Protein AF-A0A0F9QQZ7-F1 (afdb_monomer_lite)

pLDDT: mean 77.93, std 22.42, range [21.66, 98.62]

Radius of gyration: 25.78 Å; chains: 1; bounding box: 64×65×65 Å

Secondary structure (DSSP, 8-state):
-GGGGT---EEEE-GGGTTPBP--TTS--PBPP-HHHHHHHHHTTPEEEE--SS---TT-TT-PPPHHHHHHHHHHHHHHHHHHHS----EEEEEEEEE-HHHHHHHHTT-SEEEEEEPTTGGGTS-----TT------------------------PPPP-------------PPPEEEEEEESTTSSHHHHHHHHTTSTTEEEBSS-GGG-BTTS---SS---BSS--TTT-B-TTSSB-TT-GGGGHHHHHS----HHHHHHHHHHTBSSS--SEEEEE-GGGGG-HHHHHHHSTTEEEEEEE--HHHHHHHHHHHHHTTGGG-TTPPPPPHHHHHHHHHHHHHHHHHHTTS-SSEEEEEHHHHHH-HHHHHHHHHHHTTPPP---HHHHTS-EE-STT---EE-----HHHHHHT--HHHHHHHHHHHHHHHHHTT----

Foldseek 3Di:
DCVVVVDAEEDEDQLLQAQHWDPDPDDPTDRHHHLVNVLVSVVVVHHYAYAFHPLDACDDPPCNDDPVRLLCRLVVRQVSCCVRVVDGHQEYEYRVLEDAPVSQVSNVVRHVYYRHDYPVPVVVPPPPDADPVRDDDDDDDDDDDDDDDDDDDQDDPDDDDDDDDDDDDPDDDPDQFQEEEEAEAPPLLSLVVLVLLCVDQQEFEFPDALQQQALVLDNDDDDRHTLADDQQPDAAPVRHGCHRLCVSPLVCLQAPPHDLVSSSVSQCSRTDPNRHRYRYHYDHSCLQHVVVVCVSNVNYAYEYEYEQLLLQLLVSQVVQVVCVVVVVPDDGRASLSRLLSNQSSVVSNVVSVVPDDHYDYDYSQVCLVCVPVVSQVVCVSVVHDDDDCPVVQVWFDDSDDPDPDGHHRHDCVVVSVVSADPVSLVSSLVNNVVVCVVVVHDSD

Structure (mmCIF, N/CA/C/O backbone):
data_AF-A0A0F9QQZ7-F1
#
_entry.id   AF-A0A0F9QQZ7-F1
#
loop_
_atom_site.group_PDB
_atom_site.id
_atom_site.type_symbol
_atom_site.label_atom_id
_atom_site.label_alt_id
_atom_site.label_comp_id
_atom_site.label_asym_id
_atom_site.label_entity_id
_atom_site.label_seq_id
_atom_site.pdbx_PDB_ins_code
_atom_site.Cartn_x
_atom_site.Cartn_y
_atom_site.Cartn_z
_atom_site.occupancy
_atom_site.B_iso_or_equiv
_atom_site.auth_seq_id
_atom_site.auth_comp_id
_atom_site.auth_asym_id
_atom_site.auth_atom_id
_atom_site.pdbx_PDB_model_num
ATOM 1 N N . MET A 1 1 ? -22.082 -1.088 20.347 1.00 53.38 1 MET A N 1
ATOM 2 C CA . MET A 1 1 ? -21.243 -2.154 19.737 1.00 53.38 1 MET A CA 1
ATOM 3 C C . MET A 1 1 ? -20.405 -2.890 20.785 1.00 53.38 1 MET A C 1
ATOM 5 O O . MET A 1 1 ? -20.575 -4.096 20.894 1.00 53.38 1 MET A O 1
ATOM 9 N N . LEU A 1 2 ? -19.571 -2.202 21.579 1.00 64.50 2 LEU A N 1
ATOM 10 C CA . LEU A 1 2 ? -18.697 -2.821 22.599 1.00 64.50 2 LEU A CA 1
ATOM 11 C C . LEU A 1 2 ? -19.447 -3.648 23.661 1.00 64.50 2 LEU A C 1
ATOM 13 O O . LEU A 1 2 ? -19.015 -4.752 23.982 1.00 64.50 2 LEU A O 1
ATOM 17 N N . LYS A 1 3 ? -20.639 -3.195 24.080 1.00 62.19 3 LYS A N 1
ATOM 18 C CA . LYS A 1 3 ? -21.553 -3.929 24.978 1.00 62.19 3 LYS A CA 1
ATOM 19 C C . LYS A 1 3 ? -21.843 -5.368 24.524 1.00 62.19 3 LYS A C 1
ATOM 21 O O . LYS A 1 3 ? -21.893 -6.271 25.348 1.00 62.19 3 LYS A O 1
ATOM 26 N N . ARG A 1 4 ? -21.959 -5.617 23.209 1.00 66.50 4 ARG A N 1
ATOM 27 C CA . ARG A 1 4 ? -22.210 -6.969 22.657 1.00 66.50 4 ARG A CA 1
ATOM 28 C C . ARG A 1 4 ? -21.053 -7.945 22.896 1.00 66.50 4 ARG A C 1
ATOM 30 O O . ARG A 1 4 ? -21.257 -9.147 22.796 1.00 66.50 4 ARG A O 1
ATOM 37 N N . PHE A 1 5 ? -19.861 -7.429 23.185 1.00 72.06 5 PHE A N 1
ATOM 38 C CA . PHE A 1 5 ? -18.653 -8.206 23.450 1.00 72.06 5 PHE A CA 1
ATOM 39 C C . PHE A 1 5 ? -18.243 -8.176 24.931 1.00 72.06 5 PHE A C 1
ATOM 41 O O . PHE A 1 5 ? -17.167 -8.662 25.260 1.00 72.06 5 PHE A O 1
ATOM 48 N N . GLY A 1 6 ? -19.062 -7.592 25.818 1.00 74.69 6 GLY A N 1
ATOM 49 C CA . GLY A 1 6 ? -18.725 -7.445 27.240 1.00 74.69 6 GLY A CA 1
ATOM 50 C C . GLY A 1 6 ? -17.517 -6.537 27.500 1.00 74.69 6 GLY A C 1
ATOM 51 O O . GLY A 1 6 ? -16.893 -6.636 28.552 1.00 74.69 6 GLY A O 1
ATOM 52 N N . LEU A 1 7 ? -17.162 -5.677 26.539 1.00 69.00 7 LEU A N 1
ATOM 53 C CA . LEU A 1 7 ? -16.021 -4.773 26.649 1.00 69.00 7 LEU A CA 1
ATOM 54 C C . LEU A 1 7 ? -16.463 -3.424 27.217 1.00 69.00 7 LEU A C 1
ATOM 56 O O . LEU A 1 7 ? -17.422 -2.825 26.724 1.00 69.00 7 LEU A O 1
ATOM 60 N N . LYS A 1 8 ? -15.713 -2.942 28.208 1.00 75.31 8 LYS A N 1
ATOM 61 C CA . LYS A 1 8 ? -15.796 -1.579 28.741 1.00 75.31 8 LYS A CA 1
ATOM 62 C C . LYS A 1 8 ? -14.727 -0.713 28.083 1.00 75.31 8 LYS A C 1
ATOM 64 O O . LYS A 1 8 ? -13.670 -1.219 27.703 1.00 75.31 8 LYS A O 1
ATOM 69 N N . ALA A 1 9 ? -15.003 0.576 27.938 1.00 81.38 9 ALA A N 1
ATOM 70 C CA . ALA A 1 9 ? -14.071 1.531 27.356 1.00 81.38 9 ALA A CA 1
ATOM 71 C C . ALA A 1 9 ? -13.895 2.746 28.265 1.00 81.38 9 ALA A C 1
ATOM 73 O O . ALA A 1 9 ? -14.760 3.067 29.079 1.00 81.38 9 ALA A O 1
ATOM 74 N N . THR A 1 10 ? -12.760 3.412 28.087 1.00 86.81 10 THR A N 1
ATOM 75 C CA . THR A 1 10 ? -12.470 4.712 28.683 1.00 86.81 10 THR A CA 1
ATOM 76 C C . THR A 1 10 ? -12.681 5.786 27.620 1.00 86.81 10 THR A C 1
ATOM 78 O O . THR A 1 10 ? -12.160 5.663 26.508 1.00 86.81 10 THR A O 1
ATOM 81 N N . VAL A 1 11 ? -13.413 6.847 27.951 1.00 89.81 11 VAL A N 1
ATOM 82 C CA . VAL A 1 11 ? -13.668 7.984 27.060 1.00 89.81 11 VAL A CA 1
ATOM 83 C C . VAL A 1 11 ? -13.018 9.223 27.651 1.00 89.81 11 VAL A C 1
ATOM 85 O O . VAL A 1 11 ? -13.424 9.708 28.702 1.00 89.81 11 VAL A O 1
ATOM 88 N N . ALA A 1 12 ? -11.994 9.731 26.966 1.00 91.38 12 ALA A N 1
ATOM 89 C CA . ALA A 1 12 ? -11.324 10.967 27.344 1.00 91.38 12 ALA A CA 1
ATOM 90 C C . ALA A 1 12 ? -12.073 12.167 26.747 1.00 91.38 12 ALA A C 1
ATOM 92 O O . ALA A 1 12 ? -12.262 12.223 25.529 1.00 91.38 12 ALA A O 1
ATOM 93 N N . ILE A 1 13 ? -12.512 13.107 27.588 1.00 93.50 13 ILE A N 1
ATOM 94 C CA . ILE A 1 13 ? -13.368 14.226 27.169 1.00 93.50 13 ILE A CA 1
ATOM 95 C C . ILE A 1 13 ? -12.665 15.577 27.263 1.00 93.50 13 ILE A C 1
ATOM 97 O O . ILE A 1 13 ? -11.949 15.860 28.222 1.00 93.50 13 ILE A O 1
ATOM 101 N N . VAL A 1 14 ? -12.901 16.424 26.257 1.00 93.06 14 VAL A N 1
ATOM 102 C CA . VAL A 1 14 ? -12.504 17.836 26.282 1.00 93.06 14 VAL A CA 1
ATOM 103 C C . VAL A 1 14 ? -13.631 18.615 26.939 1.00 93.06 14 VAL A C 1
ATOM 105 O O . VAL A 1 14 ? -14.654 18.883 26.303 1.00 93.06 14 VAL A O 1
ATOM 108 N N . THR A 1 15 ? -13.472 18.956 28.212 1.00 94.38 15 THR A N 1
ATOM 109 C CA . THR A 1 15 ? -14.574 19.482 29.036 1.00 94.38 15 THR A CA 1
ATOM 110 C C . THR A 1 15 ? -15.132 20.791 28.485 1.00 94.38 15 THR A C 1
ATOM 112 O O . THR A 1 15 ? -16.345 20.977 28.411 1.00 94.38 15 THR A O 1
ATOM 115 N N . GLY A 1 16 ? -14.269 21.654 27.943 1.00 90.88 16 GLY A N 1
ATOM 116 C CA . GLY A 1 16 ? -14.672 22.904 27.305 1.00 90.88 16 GLY A CA 1
ATOM 117 C C . GLY A 1 16 ? -15.461 22.739 26.002 1.00 90.88 16 GLY A C 1
ATOM 118 O O . GLY A 1 16 ? -15.947 23.747 25.485 1.00 90.88 16 GLY A O 1
ATOM 119 N N . TYR A 1 17 ? -15.612 21.523 25.466 1.00 89.69 17 TYR A N 1
ATOM 120 C CA . TYR A 1 17 ? -16.377 21.224 24.249 1.00 89.69 17 TYR A CA 1
ATOM 121 C C . TYR A 1 17 ? -17.604 20.333 24.467 1.00 89.69 17 TYR A C 1
ATOM 123 O O . TYR A 1 17 ? -18.361 20.127 23.516 1.00 89.69 17 TYR A O 1
ATOM 131 N N . VAL A 1 18 ? -17.849 19.848 25.687 1.00 91.00 18 VAL A N 1
ATOM 132 C CA . VAL A 1 18 ? -19.044 19.049 25.996 1.00 91.00 18 VAL A CA 1
ATOM 133 C C . VAL A 1 18 ? -20.306 19.849 25.655 1.00 91.00 18 VAL A C 1
ATOM 135 O O . VAL A 1 18 ? -20.437 21.019 26.012 1.00 91.00 18 VAL A O 1
ATOM 138 N N . GLY A 1 19 ? -21.214 19.231 24.895 1.00 85.62 19 GLY A N 1
ATOM 139 C CA . GLY A 1 19 ? -22.462 19.848 24.433 1.00 85.62 19 GLY A CA 1
ATOM 140 C C . GLY A 1 19 ? -22.309 20.968 23.393 1.00 85.62 19 GLY A C 1
ATOM 141 O O . GLY A 1 19 ? -23.303 21.603 23.045 1.00 85.62 19 GLY A O 1
ATOM 142 N N . LYS A 1 20 ? -21.098 21.232 22.878 1.00 84.62 20 LYS A N 1
ATOM 143 C CA . LYS A 1 20 ? -20.854 22.247 21.836 1.00 84.62 20 LYS A CA 1
ATOM 144 C C . LYS A 1 20 ? -20.836 21.633 20.433 1.00 84.62 20 LYS A C 1
ATOM 146 O O . LYS A 1 20 ? -20.617 20.439 20.255 1.00 84.62 20 LYS A O 1
ATOM 151 N N . ASN A 1 21 ? -21.019 22.470 19.413 1.00 75.62 21 ASN A N 1
ATOM 152 C CA . ASN A 1 21 ? -20.886 22.067 18.009 1.00 75.62 21 ASN A CA 1
ATOM 153 C C . ASN A 1 21 ? -19.429 22.167 17.544 1.00 75.62 21 ASN A C 1
ATOM 155 O O . ASN A 1 21 ? -18.754 23.160 17.827 1.00 75.62 21 ASN A O 1
ATOM 159 N N . TYR A 1 22 ? -18.948 21.166 16.802 1.00 62.00 22 TYR A N 1
ATOM 160 C CA . TYR A 1 22 ? -17.563 21.156 16.332 1.00 62.00 22 TYR A CA 1
ATOM 161 C C . TYR A 1 22 ? -17.360 22.009 15.066 1.00 62.00 22 TYR A C 1
ATOM 163 O O . TYR A 1 22 ? -18.077 21.816 14.082 1.00 62.00 22 TYR A O 1
ATOM 171 N N . PRO A 1 23 ? -16.355 22.906 15.016 1.00 50.81 23 PRO A N 1
ATOM 172 C CA . PRO A 1 23 ? -16.034 23.675 13.820 1.00 50.81 23 PRO A CA 1
ATOM 173 C C . PRO A 1 23 ? -15.022 22.923 12.936 1.00 50.81 23 PRO A C 1
ATOM 175 O O . PRO A 1 23 ? -13.908 23.399 12.722 1.00 50.81 23 PRO A O 1
ATOM 178 N N . LEU A 1 24 ? -15.363 21.740 12.411 1.00 48.75 24 LEU A N 1
ATOM 179 C CA . LEU A 1 24 ? -14.559 21.132 11.341 1.00 48.75 24 LEU A CA 1
ATOM 180 C C . LEU A 1 24 ? -15.146 21.459 9.969 1.00 48.75 24 LEU A C 1
ATOM 182 O O . LEU A 1 24 ? -16.267 21.092 9.625 1.00 48.75 24 LEU A O 1
ATOM 186 N N . TYR A 1 25 ? -14.327 22.122 9.158 1.00 41.78 25 TYR A N 1
ATOM 187 C CA . TYR A 1 25 ? -14.585 22.396 7.754 1.00 41.78 25 TYR A CA 1
ATOM 188 C C . TYR A 1 25 ? -14.856 21.083 6.994 1.00 41.78 25 TYR A C 1
ATOM 190 O O . TYR A 1 25 ? -13.946 20.268 6.846 1.00 41.78 25 TYR A O 1
ATOM 198 N N . ARG A 1 26 ? -16.066 20.965 6.419 1.00 40.12 26 ARG A N 1
ATOM 199 C CA . ARG A 1 26 ? -16.514 20.024 5.356 1.00 40.12 26 ARG A CA 1
ATOM 200 C C . ARG A 1 26 ? -17.430 18.850 5.737 1.00 40.12 26 ARG A C 1
ATOM 202 O O . ARG A 1 26 ? -17.711 18.037 4.861 1.00 40.12 26 ARG A O 1
ATOM 209 N N . VAL A 1 27 ? -17.983 18.794 6.946 1.00 43.72 27 VAL A N 1
ATOM 210 C CA . VAL A 1 27 ? -19.155 17.945 7.254 1.00 43.72 27 VAL A CA 1
ATOM 211 C C . VAL A 1 27 ? -20.195 18.816 7.961 1.00 43.72 27 VAL A C 1
ATOM 213 O O . VAL A 1 27 ? -19.821 19.830 8.550 1.00 43.72 27 VAL A O 1
ATOM 216 N N . GLN A 1 28 ? -21.489 18.489 7.852 1.00 48.22 28 GLN A N 1
ATOM 217 C CA . GLN A 1 28 ? -22.526 19.178 8.630 1.00 48.22 28 GLN A CA 1
ATOM 218 C C . GLN A 1 28 ? -22.124 19.232 10.117 1.00 48.22 28 GLN A C 1
ATOM 220 O O . GLN A 1 28 ? -21.510 18.275 10.595 1.00 48.22 28 GLN A O 1
ATOM 225 N N . PRO A 1 29 ? -22.446 20.318 10.845 1.00 55.34 29 PRO A N 1
ATOM 226 C CA . PRO A 1 29 ? -22.134 20.427 12.265 1.00 55.34 29 PRO A CA 1
ATOM 227 C C . PRO A 1 29 ? -22.713 19.224 13.015 1.00 55.34 29 PRO A C 1
ATOM 229 O O . PRO A 1 29 ? -23.929 19.061 13.069 1.00 55.34 29 PRO A O 1
ATOM 232 N N . CYS A 1 30 ? -21.852 18.368 13.569 1.00 57.94 30 CYS A N 1
ATOM 233 C CA . CYS A 1 30 ? -22.276 17.341 14.510 1.00 57.94 30 CYS A CA 1
ATOM 234 C C . CYS A 1 30 ? -22.082 17.878 15.936 1.00 57.94 30 CYS A C 1
ATOM 236 O O . CYS A 1 30 ? -20.995 18.391 16.245 1.00 57.94 30 CYS A O 1
ATOM 238 N N . PRO A 1 31 ? -23.102 17.790 16.803 1.00 69.75 31 PRO A N 1
ATOM 239 C CA . PRO A 1 31 ? -22.946 18.148 18.204 1.00 69.75 31 PRO A CA 1
ATOM 240 C C . PRO A 1 31 ? -21.997 17.154 18.880 1.00 69.75 31 PRO A C 1
ATOM 242 O O . PRO A 1 31 ? -22.072 15.946 18.637 1.00 69.75 31 PRO A O 1
ATOM 245 N N . PHE A 1 32 ? -21.098 17.647 19.730 1.00 80.69 32 PHE A N 1
ATOM 246 C CA . PHE A 1 32 ? -20.393 16.775 20.662 1.00 80.69 32 PHE A CA 1
ATOM 247 C C . PHE A 1 32 ? -21.371 16.156 21.661 1.00 80.69 32 PHE A C 1
ATOM 249 O O . PHE A 1 32 ? -22.477 16.658 21.874 1.00 80.69 32 PHE A O 1
ATOM 256 N N . MET A 1 33 ? -20.939 15.069 22.306 1.00 86.06 33 MET A N 1
ATOM 257 C CA . MET A 1 33 ? -21.676 14.502 23.431 1.00 86.06 33 MET A CA 1
ATOM 258 C C . MET A 1 33 ? -21.927 15.594 24.478 1.00 86.06 33 MET A C 1
ATOM 260 O O . MET A 1 33 ? -21.007 16.334 24.830 1.00 86.06 33 MET A O 1
ATOM 264 N N . GLY A 1 34 ? -23.179 15.730 24.914 1.00 91.81 34 GLY A N 1
ATOM 265 C CA . GLY A 1 34 ? -23.551 16.545 26.063 1.00 91.81 34 GLY A CA 1
ATOM 266 C C . GLY A 1 34 ? -23.545 15.703 27.333 1.00 91.81 34 GLY A C 1
ATOM 267 O O . GLY A 1 34 ? -23.294 14.500 27.275 1.00 91.81 34 GLY A O 1
ATOM 268 N N . ILE A 1 35 ? -23.876 16.335 28.456 1.00 95.00 35 ILE A N 1
ATOM 269 C CA . ILE A 1 35 ? -23.966 15.673 29.765 1.00 95.00 35 ILE A CA 1
ATOM 270 C C . ILE A 1 35 ? -24.859 14.414 29.722 1.00 95.00 35 ILE A C 1
ATOM 272 O O . ILE A 1 35 ? -24.341 13.363 30.089 1.00 95.00 35 ILE A O 1
ATOM 276 N N . PRO A 1 36 ? -26.079 14.428 29.135 1.00 95.12 36 PRO A N 1
ATOM 277 C CA . PRO A 1 36 ? -26.937 13.235 29.123 1.00 95.12 36 PRO A CA 1
ATOM 278 C C . PRO A 1 36 ? -26.312 12.021 28.424 1.00 95.12 36 PRO A C 1
ATOM 280 O O . PRO A 1 36 ? -26.487 10.885 28.845 1.00 95.12 36 PRO A O 1
ATOM 283 N N . HIS A 1 37 ? -25.535 12.254 27.361 1.00 93.81 37 HIS A N 1
ATOM 284 C CA . HIS A 1 37 ? -24.838 11.175 26.656 1.00 93.81 37 HIS A CA 1
ATOM 285 C C . HIS A 1 37 ? -23.680 10.605 27.485 1.00 93.81 37 HIS A C 1
ATOM 287 O O . HIS A 1 37 ? -23.343 9.435 27.349 1.00 93.81 37 HIS A O 1
ATOM 293 N N . LEU A 1 38 ? -23.028 11.431 28.307 1.00 95.19 38 LEU A N 1
ATOM 294 C CA . LEU A 1 38 ? -21.934 10.991 29.172 1.00 95.19 38 LEU A CA 1
ATOM 295 C C . LEU A 1 38 ? -22.465 10.227 30.388 1.00 95.19 38 LEU A C 1
ATOM 297 O O . LEU A 1 38 ? -21.871 9.220 30.758 1.00 95.19 38 LEU A O 1
ATOM 301 N N . GLU A 1 39 ? -23.593 10.659 30.950 1.00 95.62 39 GLU A N 1
ATOM 302 C CA . GLU A 1 39 ? -24.312 9.938 32.007 1.00 95.62 39 GLU A CA 1
ATOM 303 C C . GLU A 1 39 ? -24.722 8.536 31.535 1.00 95.62 39 GLU A C 1
ATOM 305 O O . GLU A 1 39 ? -24.413 7.559 32.212 1.00 95.62 39 GLU A O 1
ATOM 310 N N . GLU A 1 40 ? -25.275 8.407 30.321 1.00 93.38 40 GLU A N 1
ATOM 311 C CA . GLU A 1 40 ? -25.602 7.102 29.719 1.00 93.38 40 GLU A CA 1
ATOM 312 C C . GLU A 1 40 ? -24.369 6.179 29.638 1.00 93.38 40 GLU A C 1
ATOM 314 O O . GLU A 1 40 ? -24.438 4.987 29.939 1.00 93.38 40 GLU A O 1
ATOM 319 N N . LEU A 1 41 ? -23.204 6.719 29.264 1.00 91.81 41 LEU A N 1
ATOM 320 C CA . LEU A 1 41 ? -21.965 5.937 29.221 1.00 91.81 41 LEU A CA 1
ATOM 321 C C . LEU A 1 41 ? -21.525 5.483 30.621 1.00 91.81 41 LEU A C 1
ATOM 323 O O . LEU A 1 41 ? -21.091 4.338 30.778 1.00 91.81 41 LEU A O 1
ATOM 327 N N . ILE A 1 42 ? -21.642 6.354 31.625 1.00 93.00 42 ILE A N 1
ATOM 328 C CA . ILE A 1 42 ? -21.316 6.038 33.022 1.00 93.00 42 ILE A CA 1
ATOM 329 C C . ILE A 1 42 ? -22.241 4.934 33.549 1.00 93.00 42 ILE A C 1
ATOM 331 O O . ILE A 1 42 ? -21.754 3.963 34.131 1.00 93.00 42 ILE A O 1
ATOM 335 N N . GLU A 1 43 ? -23.549 5.026 33.293 1.00 92.06 43 GLU A N 1
ATOM 336 C CA . GLU A 1 43 ? -24.540 4.005 33.668 1.00 92.06 43 GLU A CA 1
ATOM 337 C C . GLU A 1 43 ? -24.238 2.642 33.025 1.00 92.06 43 GLU A C 1
ATOM 339 O O . GLU A 1 43 ? -24.365 1.591 33.656 1.00 92.06 43 GLU A O 1
ATOM 344 N N . GLU A 1 44 ? -23.739 2.648 31.788 1.00 88.25 44 GLU A N 1
ATOM 345 C CA . GLU A 1 44 ? -23.272 1.457 31.072 1.00 88.25 44 GLU A CA 1
ATOM 346 C C . GLU A 1 44 ? -21.897 0.945 31.555 1.00 88.25 44 GLU A C 1
ATOM 348 O O . GLU A 1 44 ? -21.345 -0.024 31.018 1.00 88.25 44 GLU A O 1
ATOM 353 N N . GLY A 1 45 ? -21.328 1.574 32.585 1.00 89.12 45 GLY A N 1
ATOM 354 C CA . GLY A 1 45 ? -20.083 1.183 33.235 1.00 89.12 45 GLY A CA 1
ATOM 355 C C . GLY A 1 45 ? -18.827 1.566 32.457 1.00 89.12 45 GLY A C 1
ATOM 356 O O . GLY A 1 45 ? -17.797 0.900 32.618 1.00 89.12 45 GLY A O 1
ATOM 357 N N . TRP A 1 46 ? -18.910 2.577 31.591 1.00 91.88 46 TRP A N 1
ATOM 358 C CA . TRP A 1 46 ? -17.747 3.169 30.937 1.00 91.88 46 TRP A CA 1
ATOM 359 C C . TRP A 1 46 ? -17.036 4.123 31.891 1.00 91.88 46 TRP A C 1
ATOM 361 O O . TRP A 1 46 ? -17.626 4.709 32.792 1.00 91.88 46 TRP A O 1
ATOM 371 N N . GLU A 1 47 ? -15.739 4.282 31.675 1.00 93.06 47 GLU A N 1
ATOM 372 C CA . GLU A 1 47 ? -14.905 5.164 32.481 1.00 93.06 47 GLU A CA 1
ATOM 373 C C . GLU A 1 47 ? -14.728 6.507 31.771 1.00 93.06 47 GLU A C 1
ATOM 375 O O . GLU A 1 47 ? -14.418 6.549 30.576 1.00 93.06 47 GLU A O 1
ATOM 380 N N . ILE A 1 48 ? -14.879 7.606 32.506 1.00 96.12 48 ILE A N 1
ATOM 381 C CA . ILE A 1 48 ? -14.628 8.952 31.991 1.00 96.12 48 ILE A CA 1
ATOM 382 C C . ILE A 1 48 ? -13.218 9.386 32.385 1.00 96.12 48 ILE A C 1
ATOM 384 O O . ILE A 1 48 ? -12.839 9.357 33.553 1.00 96.12 48 ILE A O 1
ATOM 388 N N . ALA A 1 49 ? -12.440 9.793 31.387 1.00 95.38 49 ALA A N 1
ATOM 389 C CA . ALA A 1 49 ? -11.095 10.321 31.548 1.00 95.38 49 ALA A CA 1
ATOM 390 C C . ALA A 1 49 ? -11.040 11.798 31.151 1.00 95.38 49 ALA A C 1
ATOM 392 O O . ALA A 1 49 ? -11.830 12.288 30.341 1.00 95.38 49 ALA A O 1
ATOM 393 N N . SER A 1 50 ? -10.056 12.505 31.687 1.00 95.62 50 SER A N 1
ATOM 394 C CA . SER A 1 50 ? -9.825 13.915 31.393 1.00 95.62 50 SER A CA 1
ATOM 395 C C . SER A 1 50 ? -8.954 14.083 30.140 1.00 95.62 50 SER A C 1
ATOM 397 O O . SER A 1 50 ? -7.963 13.370 29.959 1.00 95.62 50 SER A O 1
ATOM 399 N N . HIS A 1 51 ? -9.327 15.013 29.253 1.00 93.56 51 HIS A N 1
ATOM 400 C CA . HIS A 1 51 ? -8.593 15.343 28.021 1.00 93.56 51 HIS A CA 1
ATOM 401 C C . HIS A 1 51 ? -8.350 16.851 27.866 1.00 93.56 51 HIS A C 1
ATOM 403 O O . HIS A 1 51 ? -8.342 17.382 26.754 1.00 93.56 51 HIS A O 1
ATOM 409 N N . SER A 1 52 ? -8.124 17.532 28.992 1.00 93.38 52 SER A N 1
ATOM 410 C CA . SER A 1 52 ? -7.951 18.986 29.068 1.00 93.38 52 SER A CA 1
ATOM 411 C C . SER A 1 52 ? -9.251 19.777 28.844 1.00 93.38 52 SER A C 1
ATOM 413 O O . SER A 1 52 ? -10.286 19.244 28.437 1.00 93.38 52 SER A O 1
ATOM 415 N N . VAL A 1 53 ? -9.205 21.078 29.137 1.00 92.12 53 VAL A N 1
ATOM 416 C CA . VAL A 1 53 ? -10.344 21.984 28.964 1.00 92.12 53 VAL A CA 1
ATOM 417 C C . VAL A 1 53 ? -10.459 22.450 27.520 1.00 92.12 53 VAL A C 1
ATOM 419 O O . VAL A 1 53 ? -11.546 22.430 26.945 1.00 92.12 53 VAL A O 1
ATOM 422 N N . THR A 1 54 ? -9.352 22.895 26.924 1.00 88.00 54 THR A N 1
ATOM 423 C CA . THR A 1 54 ? -9.372 23.605 25.634 1.00 88.00 54 THR A CA 1
ATOM 424 C C . THR A 1 54 ? -8.878 22.779 24.451 1.00 88.00 54 THR A C 1
ATOM 426 O O . THR A 1 54 ? -8.966 23.244 23.313 1.00 88.00 54 THR A O 1
ATOM 429 N N . HIS A 1 55 ? -8.335 21.580 24.690 1.00 85.50 55 HIS A N 1
ATOM 430 C CA . HIS A 1 55 ? -7.657 20.763 23.678 1.00 85.50 55 HIS A CA 1
ATOM 431 C C . HIS A 1 55 ? -6.490 21.508 22.984 1.00 85.50 55 HIS A C 1
ATOM 433 O O . HIS A 1 55 ? -6.149 21.266 21.818 1.00 85.50 55 HIS A O 1
ATOM 439 N N . ARG A 1 56 ? -5.846 22.451 23.685 1.00 78.88 56 ARG A N 1
ATOM 440 C CA . ARG A 1 56 ? -4.644 23.126 23.183 1.00 78.88 56 ARG A CA 1
ATOM 441 C C . ARG A 1 56 ? -3.479 22.136 23.137 1.00 78.88 56 ARG A C 1
ATOM 443 O O . ARG A 1 56 ? -3.258 21.363 24.058 1.00 78.88 56 ARG A O 1
ATOM 450 N N . HIS A 1 57 ? -2.694 22.177 22.063 1.00 73.25 57 HIS A N 1
ATOM 451 C CA . HIS A 1 57 ? -1.451 21.410 21.988 1.00 73.25 57 HIS A CA 1
ATOM 452 C C . HIS A 1 57 ? -0.407 21.995 22.939 1.00 73.25 57 HIS A C 1
ATOM 454 O O . HIS A 1 57 ? -0.043 23.161 22.787 1.00 73.25 57 HIS A O 1
ATOM 460 N N . PHE A 1 58 ? 0.136 21.172 23.833 1.00 72.81 58 PHE A N 1
ATOM 461 C CA . PHE A 1 58 ? 1.114 21.627 24.827 1.00 72.81 58 PHE A CA 1
ATOM 462 C C . PHE A 1 58 ? 2.520 21.848 24.234 1.00 72.81 58 PHE A C 1
ATOM 464 O O . PHE A 1 58 ? 3.347 22.501 24.861 1.00 72.81 58 PHE A O 1
ATOM 471 N N . LEU A 1 59 ? 2.777 21.346 23.012 1.00 63.44 59 LEU A N 1
ATOM 472 C CA . LEU A 1 59 ? 4.076 21.397 22.311 1.00 63.44 59 LEU A CA 1
ATOM 473 C C . LEU A 1 59 ? 4.042 22.119 20.947 1.00 63.44 59 LEU A C 1
ATOM 475 O O . LEU A 1 59 ? 4.872 21.853 20.074 1.00 63.44 59 LEU A O 1
ATOM 479 N N . LYS A 1 60 ? 3.047 22.970 20.665 1.00 53.06 60 LYS A N 1
ATOM 480 C CA . LYS A 1 60 ? 2.991 23.643 19.353 1.00 53.06 60 LYS A CA 1
ATOM 481 C C . LYS A 1 60 ? 4.176 24.611 19.224 1.00 53.06 60 LYS A C 1
ATOM 483 O O . LYS A 1 60 ? 4.394 25.429 20.110 1.00 53.06 60 LYS A O 1
ATOM 488 N N . ALA A 1 61 ? 4.921 24.524 18.117 1.00 39.34 61 ALA A N 1
ATOM 489 C CA . ALA A 1 61 ? 6.125 25.325 17.872 1.00 39.34 61 ALA A CA 1
ATOM 490 C C . ALA A 1 61 ? 5.905 26.820 18.188 1.00 39.34 61 ALA A C 1
ATOM 492 O O . ALA A 1 61 ? 5.041 27.453 17.578 1.00 39.34 61 ALA A O 1
ATOM 493 N N . GLY A 1 62 ? 6.686 27.347 19.139 1.00 43.91 62 GLY A N 1
ATOM 494 C CA . GLY A 1 62 ? 6.636 28.741 19.598 1.00 43.91 62 GLY A CA 1
ATOM 495 C C . GLY A 1 62 ? 5.703 29.030 20.781 1.00 43.91 62 GLY A C 1
ATOM 496 O O . GLY A 1 62 ? 5.563 30.193 21.140 1.00 43.91 62 GLY A O 1
ATOM 497 N N . ALA A 1 63 ? 5.055 28.019 21.371 1.00 50.44 63 ALA A N 1
ATOM 498 C CA . ALA A 1 63 ? 4.111 28.197 22.476 1.00 50.44 63 ALA A CA 1
ATOM 499 C C . ALA A 1 63 ? 4.102 26.994 23.439 1.00 50.44 63 ALA A C 1
ATOM 501 O O . ALA A 1 63 ? 3.046 26.393 23.655 1.00 50.44 63 ALA A O 1
ATOM 502 N N . GLU A 1 64 ? 5.266 26.618 23.981 1.00 59.44 64 GLU A N 1
ATOM 503 C CA . GLU A 1 64 ? 5.296 25.729 25.150 1.00 59.44 64 GLU A CA 1
ATOM 504 C C . GLU A 1 64 ? 4.512 26.399 26.278 1.00 59.44 64 GLU A C 1
ATOM 506 O O . GLU A 1 64 ? 4.757 27.561 26.605 1.00 59.44 64 GLU A O 1
ATOM 511 N N . LEU A 1 65 ? 3.518 25.687 26.808 1.00 60.91 65 LEU A N 1
ATOM 512 C CA . LEU A 1 65 ? 2.760 26.171 27.953 1.00 60.91 65 LEU A CA 1
ATOM 513 C C . LEU A 1 65 ? 3.680 26.215 29.169 1.00 60.91 65 LEU A C 1
ATOM 515 O O . LEU A 1 65 ? 4.431 25.265 29.415 1.00 60.91 65 LEU A O 1
ATOM 519 N N . ILE A 1 66 ? 3.583 27.292 29.943 1.00 79.75 66 ILE A N 1
ATOM 520 C CA . ILE A 1 66 ? 4.241 27.344 31.250 1.00 79.75 66 ILE A CA 1
ATOM 521 C C . ILE A 1 66 ? 3.555 26.367 32.213 1.00 79.75 66 ILE A C 1
ATOM 523 O O . ILE A 1 66 ? 2.423 25.927 31.980 1.00 79.75 66 ILE A O 1
ATOM 527 N N . LYS A 1 67 ? 4.248 26.004 33.297 1.00 81.75 67 LYS A N 1
ATOM 528 C CA . LYS A 1 67 ? 3.783 24.997 34.263 1.00 81.75 67 LYS A CA 1
ATOM 529 C C . LYS A 1 67 ? 2.366 25.295 34.766 1.00 81.75 67 LYS A C 1
ATOM 531 O O . LYS A 1 67 ? 1.544 24.388 34.859 1.00 81.75 67 LYS A O 1
ATOM 536 N N . GLU A 1 68 ? 2.071 26.564 35.021 1.00 85.19 68 GLU A N 1
ATOM 537 C CA . GLU A 1 68 ? 0.792 27.056 35.529 1.00 85.19 68 GLU A CA 1
ATOM 538 C C . GLU A 1 68 ? -0.355 26.833 34.532 1.00 85.19 68 GLU A C 1
ATOM 540 O O . GLU A 1 68 ? -1.451 26.439 34.925 1.00 85.19 68 GLU A O 1
ATOM 545 N N . GLU A 1 69 ? -0.113 27.035 33.234 1.00 86.19 69 GLU A N 1
ATOM 546 C CA . GLU A 1 69 ? -1.124 26.825 32.192 1.00 86.19 69 GLU A CA 1
ATOM 547 C C . GLU A 1 69 ? -1.437 25.334 32.003 1.00 86.19 69 GLU A C 1
ATOM 549 O O . GLU A 1 69 ? -2.600 24.962 31.842 1.00 86.19 69 GLU A O 1
ATOM 554 N N . VAL A 1 70 ? -0.412 24.474 32.058 1.00 86.62 70 VAL A N 1
ATOM 555 C CA . VAL A 1 70 ? -0.593 23.014 32.010 1.00 86.62 70 VAL A CA 1
ATOM 556 C C . VAL A 1 70 ? -1.376 22.539 33.229 1.00 86.62 70 VAL A C 1
ATOM 558 O O . VAL A 1 70 ? -2.340 21.790 33.081 1.00 86.62 70 VAL A O 1
ATOM 561 N N . LEU A 1 71 ? -1.000 23.002 34.423 1.00 91.12 71 LEU A N 1
ATOM 562 C CA . LEU A 1 71 ? -1.684 22.646 35.663 1.00 91.12 71 LEU A CA 1
ATOM 563 C C . LEU A 1 71 ? -3.156 23.071 35.630 1.00 91.12 71 LEU A C 1
ATOM 565 O O . LEU A 1 71 ? -4.029 22.286 35.990 1.00 91.12 71 LEU A O 1
ATOM 569 N N . LYS A 1 72 ? -3.444 24.270 35.115 1.00 91.56 72 LYS A N 1
ATOM 570 C CA . LYS A 1 72 ? -4.815 24.751 34.932 1.00 91.56 72 LYS A CA 1
ATOM 571 C C . LYS A 1 72 ? -5.623 23.840 34.003 1.00 91.56 72 LYS A C 1
ATOM 573 O O . LYS A 1 72 ? -6.731 23.452 34.347 1.00 91.56 72 LYS A O 1
ATOM 578 N N . GLU A 1 73 ? -5.074 23.445 32.852 1.00 94.19 73 GLU A N 1
ATOM 579 C CA . GLU A 1 73 ? -5.746 22.509 31.932 1.00 94.19 73 GLU A CA 1
ATOM 580 C C . GLU A 1 73 ? -6.011 21.132 32.566 1.00 94.19 73 GLU A C 1
ATOM 582 O O . GLU A 1 73 ? -7.038 20.515 32.277 1.00 94.19 73 GLU A O 1
ATOM 587 N N . LEU A 1 74 ? -5.103 20.649 33.421 1.00 93.81 74 LEU A N 1
ATOM 588 C CA . LEU A 1 74 ? -5.238 19.378 34.137 1.00 93.81 74 LEU A CA 1
ATOM 589 C C . LEU A 1 74 ? -6.324 19.444 35.216 1.00 93.81 74 LEU A C 1
ATOM 591 O O . LEU A 1 74 ? -7.209 18.584 35.242 1.00 93.81 74 LEU A O 1
ATOM 595 N N . LEU A 1 75 ? -6.239 20.439 36.103 1.00 95.81 75 LEU A N 1
ATOM 596 C CA . LEU A 1 75 ? -7.078 20.545 37.294 1.00 95.81 75 LEU A CA 1
ATOM 597 C C . LEU A 1 75 ? -8.488 21.014 36.962 1.00 95.81 75 LEU A C 1
ATOM 599 O O . LEU A 1 75 ? -9.443 20.398 37.422 1.00 95.81 75 LEU A O 1
ATOM 603 N N . ASP A 1 76 ? -8.640 22.027 36.108 1.00 97.06 76 ASP A N 1
ATOM 604 C CA . ASP A 1 76 ? -9.966 22.527 35.736 1.00 97.06 76 ASP A CA 1
ATOM 605 C C . ASP A 1 76 ? -10.762 21.455 34.988 1.00 97.06 76 ASP A C 1
ATOM 607 O O . ASP A 1 76 ? -11.966 21.316 35.181 1.00 97.06 76 ASP A O 1
ATOM 611 N N . SER A 1 77 ? -10.092 20.657 34.150 1.00 97.06 77 SER A N 1
ATOM 612 C CA . SER A 1 77 ? -10.729 19.533 33.464 1.00 97.06 77 SER A CA 1
ATOM 613 C C . SER A 1 77 ? -11.141 18.434 34.449 1.00 97.06 77 SER A C 1
ATOM 615 O O . SER A 1 77 ? -12.260 17.933 34.360 1.00 97.06 77 SER A O 1
ATOM 617 N N . LYS A 1 78 ? -10.282 18.093 35.425 1.00 97.44 78 LYS A N 1
ATOM 618 C CA . LYS A 1 78 ? -10.618 17.136 36.495 1.00 97.44 78 LYS A CA 1
ATOM 619 C C . LYS A 1 78 ? -11.825 17.609 37.303 1.00 97.44 78 LYS A C 1
ATOM 621 O O . LYS A 1 78 ? -12.786 16.860 37.453 1.00 97.44 78 LYS A O 1
ATOM 626 N N . GLN A 1 79 ? -11.782 18.855 37.770 1.00 97.75 79 GLN A N 1
ATOM 627 C CA . GLN A 1 79 ? -12.826 19.447 38.597 1.00 97.75 79 GLN A CA 1
ATOM 628 C C . GLN A 1 79 ? -14.147 19.545 37.839 1.00 97.75 79 GLN A C 1
ATOM 630 O O . GLN A 1 79 ? -15.185 19.174 38.371 1.00 97.75 79 GLN A O 1
ATOM 635 N N . TRP A 1 80 ? -14.111 19.941 36.564 1.00 98.12 80 TRP A N 1
ATOM 636 C CA . TRP A 1 80 ? -15.312 19.991 35.738 1.00 98.12 80 TRP A CA 1
ATOM 637 C C . TRP A 1 80 ? -15.999 18.622 35.646 1.00 98.12 80 TRP A C 1
ATOM 639 O O . TRP A 1 80 ? -17.220 18.552 35.753 1.00 98.12 80 TRP A O 1
ATOM 649 N N . ILE A 1 81 ? -15.236 17.535 35.473 1.00 97.62 81 ILE A N 1
ATOM 650 C CA . ILE A 1 81 ? -15.789 16.171 35.411 1.00 97.62 81 ILE A CA 1
ATOM 651 C C . ILE A 1 81 ? -16.448 15.794 36.742 1.00 97.62 81 ILE A C 1
ATOM 653 O O . ILE A 1 81 ? -17.561 15.272 36.732 1.00 97.62 81 ILE A O 1
ATOM 657 N N . ILE A 1 82 ? -15.805 16.110 37.867 1.00 97.25 82 ILE A N 1
ATOM 658 C CA . ILE A 1 82 ? -16.357 15.861 39.206 1.00 97.25 82 ILE A CA 1
ATOM 659 C C . ILE A 1 82 ? -17.668 16.634 39.392 1.00 97.25 82 ILE A C 1
ATOM 661 O O . ILE A 1 82 ? -18.686 16.041 39.744 1.00 97.25 82 ILE A O 1
ATOM 665 N N . ASP A 1 83 ? -17.663 17.931 39.085 1.00 97.31 83 ASP A N 1
ATOM 666 C CA . ASP A 1 83 ? -18.798 18.824 39.321 1.00 97.31 83 ASP A CA 1
ATOM 667 C C . ASP A 1 83 ? -20.003 18.513 38.422 1.00 97.31 83 ASP A C 1
ATOM 669 O O . ASP A 1 83 ? -21.144 18.695 38.839 1.00 97.31 83 ASP A O 1
ATOM 673 N N . ASN A 1 84 ? -19.764 18.070 37.182 1.00 96.94 84 ASN A N 1
ATOM 674 C CA . ASN A 1 84 ? -20.823 17.913 36.177 1.00 96.94 84 ASN A CA 1
ATOM 675 C C . ASN A 1 84 ? -21.261 16.463 35.958 1.00 96.94 84 ASN A C 1
ATOM 677 O O . ASN A 1 84 ? -22.358 16.256 35.451 1.00 96.94 84 ASN A O 1
ATOM 681 N N . LEU A 1 85 ? -20.422 15.473 36.279 1.00 96.62 85 LEU A N 1
ATOM 682 C CA . LEU A 1 85 ? -20.713 14.052 36.037 1.00 96.62 85 LEU A CA 1
ATOM 683 C C . LEU A 1 85 ? -20.688 13.205 37.316 1.00 96.62 85 LEU A C 1
ATOM 685 O O . LEU A 1 85 ? -21.005 12.020 37.258 1.00 96.62 85 LEU A O 1
ATOM 689 N N . GLY A 1 86 ? -20.293 13.774 38.462 1.00 95.06 86 GLY A N 1
ATOM 690 C CA . GLY A 1 86 ? -20.286 13.072 39.749 1.00 95.06 86 GLY A CA 1
ATOM 691 C C . GLY A 1 86 ? -19.293 11.908 39.833 1.00 95.06 86 GLY A C 1
ATOM 692 O O . GLY A 1 86 ? -19.412 11.064 40.719 1.00 95.06 86 GLY A O 1
ATOM 693 N N . VAL A 1 87 ? -18.321 11.843 38.917 1.00 95.31 87 VAL A N 1
ATOM 694 C CA . VAL A 1 87 ? -17.284 10.804 38.871 1.00 95.31 87 VAL A CA 1
ATOM 695 C C . VAL A 1 87 ? -15.903 11.431 38.988 1.00 95.31 87 VAL A C 1
ATOM 697 O O . VAL A 1 87 ? -15.648 12.499 38.435 1.00 95.31 87 VAL A O 1
ATOM 700 N N . GLU A 1 88 ? -14.985 10.761 39.682 1.00 96.06 88 GLU A N 1
ATOM 701 C CA . GLU A 1 88 ? -13.592 11.197 39.734 1.00 96.06 88 GLU A CA 1
ATOM 702 C C . GLU A 1 88 ? -12.797 10.576 38.573 1.00 96.06 88 GLU A C 1
ATOM 704 O O . GLU A 1 88 ? -12.663 9.350 38.509 1.00 96.06 88 GLU A O 1
ATOM 709 N N . PRO A 1 89 ? -12.243 11.382 37.646 1.00 95.81 89 PRO A N 1
ATOM 710 C CA . PRO A 1 89 ? -11.417 10.845 36.580 1.00 95.81 89 PRO A CA 1
ATOM 711 C C . PRO A 1 89 ? -10.025 10.508 37.128 1.00 95.81 89 PRO A C 1
ATOM 713 O O . PRO A 1 89 ? -9.256 11.390 37.514 1.00 95.81 89 PRO A O 1
ATOM 716 N N . THR A 1 90 ? -9.669 9.226 37.100 1.00 92.94 90 THR A N 1
ATOM 717 C CA . THR A 1 90 ? -8.334 8.727 37.480 1.00 92.94 90 THR A CA 1
ATOM 718 C C . THR A 1 90 ? -7.343 8.753 36.317 1.00 92.94 90 THR A C 1
ATOM 720 O O . THR A 1 90 ? -6.140 8.582 36.511 1.00 92.94 90 THR A O 1
ATOM 723 N N . LYS A 1 91 ? -7.826 8.985 35.088 1.00 93.94 91 LYS A N 1
ATOM 724 C CA . LYS A 1 91 ? -7.018 8.935 33.865 1.00 93.94 91 LYS A CA 1
ATOM 725 C C . LYS A 1 91 ? -6.958 10.271 33.141 1.00 93.94 91 LYS A C 1
ATOM 727 O O . LYS A 1 91 ? -7.976 10.953 33.004 1.00 93.94 91 LYS A O 1
ATOM 732 N N . PHE A 1 92 ? -5.791 10.579 32.582 1.00 92.69 92 PHE A N 1
ATOM 733 C CA . PHE A 1 92 ? -5.572 11.744 31.730 1.00 92.69 92 PHE A CA 1
ATOM 734 C C . PHE A 1 92 ? -4.954 11.368 30.382 1.00 92.69 92 PHE A C 1
ATOM 736 O O . PHE A 1 92 ? -4.006 10.583 30.307 1.00 92.69 92 PHE A O 1
ATOM 743 N N . ALA A 1 93 ? -5.463 11.961 29.304 1.00 88.06 93 ALA A N 1
ATOM 744 C CA . ALA A 1 93 ? -4.873 11.870 27.972 1.00 88.06 93 ALA A CA 1
ATOM 745 C C . ALA A 1 93 ? -4.436 13.260 27.501 1.00 88.06 93 ALA A C 1
ATOM 747 O O . ALA A 1 93 ? -5.233 14.196 27.509 1.00 88.06 93 ALA A O 1
ATOM 748 N N . PHE A 1 94 ? -3.197 13.405 27.031 1.00 84.19 94 PHE A N 1
ATOM 749 C CA . PHE A 1 94 ? -2.735 14.684 26.485 1.00 84.19 94 PHE A CA 1
ATOM 750 C C . PHE A 1 94 ? -3.353 14.975 25.114 1.00 84.19 94 PHE A C 1
ATOM 752 O O . PHE A 1 94 ? -3.413 14.068 24.276 1.00 84.19 94 PHE A O 1
ATOM 759 N N . PRO A 1 95 ? -3.740 16.232 24.817 1.00 82.50 95 PRO A N 1
ATOM 760 C CA . PRO A 1 95 ? -4.138 16.637 23.473 1.00 82.50 95 PRO A CA 1
ATOM 761 C C . PRO A 1 95 ? -3.106 16.221 22.415 1.00 82.50 95 PRO A C 1
ATOM 763 O O . PRO A 1 95 ? -1.917 16.537 22.503 1.00 82.50 95 PRO A O 1
ATOM 766 N N . ALA A 1 96 ? -3.579 15.502 21.392 1.00 70.38 96 ALA A N 1
ATOM 767 C CA . ALA A 1 96 ? -2.769 14.898 20.328 1.00 70.38 96 ALA A CA 1
ATOM 768 C C . ALA A 1 96 ? -1.683 13.902 20.779 1.00 70.38 96 ALA A C 1
ATOM 770 O O . ALA A 1 96 ? -0.736 13.661 20.025 1.00 70.38 96 ALA A O 1
ATOM 771 N N . ASP A 1 97 ? -1.829 13.327 21.976 1.00 69.19 97 ASP A N 1
ATOM 772 C CA . ASP A 1 97 ? -0.910 12.361 22.587 1.00 69.19 97 ASP A CA 1
ATOM 773 C C . ASP A 1 97 ? 0.533 12.883 22.739 1.00 69.19 97 ASP A C 1
ATOM 775 O O . ASP A 1 97 ? 1.477 12.098 22.742 1.00 69.19 97 ASP A O 1
ATOM 779 N N . MET A 1 98 ? 0.738 14.201 22.834 1.00 66.38 98 MET A N 1
ATOM 780 C CA . MET A 1 98 ? 2.071 14.812 22.883 1.00 66.38 98 MET A CA 1
ATOM 781 C C . MET A 1 98 ? 2.311 15.559 24.197 1.00 66.38 98 MET A C 1
ATOM 783 O O . MET A 1 98 ? 1.577 16.494 24.508 1.00 66.38 98 MET A O 1
ATOM 787 N N . ALA A 1 99 ? 3.386 15.196 24.900 1.00 71.12 99 ALA A N 1
ATOM 788 C CA . ALA A 1 99 ? 3.855 15.861 26.116 1.00 71.12 99 ALA A CA 1
ATOM 789 C C . ALA A 1 99 ? 5.387 15.767 26.262 1.00 71.12 99 ALA A C 1
ATOM 791 O O . ALA A 1 99 ? 6.021 14.887 25.664 1.00 71.12 99 ALA A O 1
ATOM 792 N N . THR A 1 100 ? 5.980 16.681 27.032 1.00 72.31 100 THR A N 1
ATOM 793 C CA . THR A 1 100 ? 7.351 16.551 27.561 1.00 72.31 100 THR A CA 1
ATOM 794 C C . THR A 1 100 ? 7.372 15.670 28.814 1.00 72.31 100 THR A C 1
ATOM 796 O O . THR A 1 100 ? 6.336 15.446 29.442 1.00 72.31 100 THR A O 1
ATOM 799 N N . SER A 1 101 ? 8.559 15.212 29.221 1.00 73.25 101 SER A N 1
ATOM 800 C CA . SER A 1 101 ? 8.734 14.446 30.463 1.00 73.25 101 SER A CA 1
ATOM 801 C C . SER A 1 101 ? 8.204 15.186 31.706 1.00 73.25 101 SER A C 1
ATOM 803 O O . SER A 1 101 ? 7.423 14.610 32.456 1.00 73.25 101 SER A O 1
ATOM 805 N N . TRP A 1 102 ? 8.491 16.486 31.865 1.00 81.12 102 TRP A N 1
ATOM 806 C CA . TRP A 1 102 ? 7.995 17.259 33.017 1.00 81.12 102 TRP A CA 1
ATOM 807 C C . TRP A 1 102 ? 6.465 17.428 33.019 1.00 81.12 102 TRP A C 1
ATOM 809 O O . TRP A 1 102 ? 5.848 17.481 34.078 1.00 81.12 102 TRP A O 1
ATOM 819 N N . GLN A 1 103 ? 5.829 17.501 31.842 1.00 83.25 103 GLN A N 1
ATOM 820 C CA . GLN A 1 103 ? 4.366 17.566 31.737 1.00 83.25 103 GLN A CA 1
ATOM 821 C C . GLN A 1 103 ? 3.733 16.241 32.166 1.00 83.25 103 GLN A C 1
ATOM 823 O O . GLN A 1 103 ? 2.700 16.243 32.830 1.00 83.25 103 GLN A O 1
ATOM 828 N N . ILE A 1 104 ? 4.354 15.117 31.797 1.00 81.69 104 ILE A N 1
ATOM 829 C CA . ILE A 1 104 ? 3.920 13.777 32.206 1.00 81.69 104 ILE A CA 1
ATOM 830 C C . ILE A 1 104 ? 4.059 13.615 33.720 1.00 81.69 104 ILE A C 1
ATOM 832 O O . ILE A 1 104 ? 3.116 13.158 34.359 1.00 81.69 104 ILE A O 1
ATOM 836 N N . GLU A 1 105 ? 5.199 14.011 34.289 1.00 82.88 105 GLU A N 1
ATOM 837 C CA . GLU A 1 105 ? 5.430 14.011 35.739 1.00 82.88 105 GLU A CA 1
ATOM 838 C C . GLU A 1 105 ? 4.360 14.827 36.467 1.00 82.88 105 GLU A C 1
ATOM 840 O O . GLU A 1 105 ? 3.690 14.290 37.343 1.00 82.88 105 GLU A O 1
ATOM 845 N N . LEU A 1 106 ? 4.107 16.059 36.017 1.00 88.06 106 LEU A N 1
ATOM 846 C CA . LEU A 1 106 ? 3.073 16.920 36.589 1.00 88.06 106 LEU A CA 1
ATOM 847 C C . LEU A 1 106 ? 1.670 16.301 36.502 1.00 88.06 106 LEU A C 1
ATOM 849 O O . LEU A 1 106 ? 0.880 16.411 37.431 1.00 88.06 106 LEU A O 1
ATOM 853 N N . ALA A 1 107 ? 1.331 15.640 35.393 1.00 88.56 107 ALA A N 1
ATOM 854 C CA . ALA A 1 107 ? 0.042 14.965 35.268 1.00 88.56 107 ALA A CA 1
ATOM 855 C C . ALA A 1 107 ? -0.069 13.742 36.199 1.00 88.56 107 ALA A C 1
ATOM 857 O O . ALA A 1 107 ? -1.141 13.506 36.754 1.00 88.56 107 ALA A O 1
ATOM 858 N N . ASN A 1 108 ? 1.021 12.997 36.413 1.00 89.44 108 ASN A N 1
ATOM 859 C CA . ASN A 1 108 ? 1.053 11.851 37.329 1.00 89.44 108 ASN A CA 1
ATOM 860 C C . ASN A 1 108 ? 0.891 12.259 38.806 1.00 89.44 108 ASN A C 1
ATOM 862 O O . ASN A 1 108 ? 0.552 11.415 39.628 1.00 89.44 108 ASN A O 1
ATOM 866 N N . GLU A 1 109 ? 1.088 13.535 39.159 1.00 93.62 109 GLU A N 1
ATOM 867 C CA . GLU A 1 109 ? 0.766 14.052 40.500 1.00 93.62 109 GLU A CA 1
ATOM 868 C C . GLU A 1 109 ? -0.754 14.100 40.766 1.00 93.62 109 GLU A C 1
ATOM 870 O O . GLU A 1 109 ? -1.180 14.164 41.919 1.00 93.62 109 GLU A O 1
ATOM 875 N N . HIS A 1 110 ? -1.586 14.073 39.716 1.00 92.94 110 HIS A N 1
ATOM 876 C CA . HIS A 1 110 ? -3.037 14.296 39.815 1.00 92.94 110 HIS A CA 1
ATOM 877 C C . HIS A 1 110 ? -3.904 13.163 39.248 1.00 92.94 110 HIS A C 1
ATOM 879 O O . HIS A 1 110 ? -5.117 13.137 39.501 1.00 92.94 110 HIS A O 1
ATOM 885 N N . TYR A 1 111 ? -3.306 12.253 38.480 1.00 93.06 111 TYR A N 1
ATOM 886 C CA . TYR A 1 111 ? -3.979 11.146 37.808 1.00 93.06 111 TYR A CA 1
ATOM 887 C C . TYR A 1 111 ? -3.180 9.850 37.978 1.00 93.06 111 TYR A C 1
ATOM 889 O O . TYR A 1 111 ? -1.969 9.837 37.776 1.00 93.06 111 TYR A O 1
ATOM 897 N N . ASP A 1 112 ? -3.876 8.750 38.260 1.00 89.69 112 ASP A N 1
ATOM 898 C CA . ASP A 1 112 ? -3.290 7.414 38.443 1.00 89.69 112 ASP A CA 1
ATOM 899 C C . ASP A 1 112 ? -2.714 6.847 37.141 1.00 89.69 112 ASP A C 1
ATOM 901 O O . ASP A 1 112 ? -1.777 6.046 37.141 1.00 89.69 112 ASP A O 1
ATOM 905 N N . TYR A 1 113 ? -3.306 7.232 36.008 1.00 85.69 113 TYR A N 1
ATOM 906 C CA . TYR A 1 113 ? -2.842 6.827 34.691 1.00 85.69 113 TYR A CA 1
ATOM 907 C C . TYR A 1 113 ? -2.829 8.004 33.728 1.00 85.69 113 TYR A C 1
ATOM 909 O O . TYR A 1 113 ? -3.859 8.585 33.383 1.00 85.69 113 TYR A O 1
ATOM 917 N N . VAL A 1 114 ? -1.646 8.288 33.205 1.00 82.81 114 VAL A N 1
ATOM 918 C CA . VAL A 1 114 ? -1.445 9.292 32.171 1.00 82.81 114 VAL A CA 1
ATOM 919 C C . VAL A 1 114 ? -1.055 8.586 30.880 1.00 82.81 114 VAL A C 1
ATOM 921 O O . VAL A 1 114 ? -0.140 7.762 30.856 1.00 82.81 114 VAL A O 1
ATOM 924 N N . ARG A 1 115 ? -1.738 8.914 29.780 1.00 72.19 115 ARG A N 1
ATOM 925 C CA . ARG A 1 115 ? -1.406 8.434 28.433 1.00 72.19 115 ARG A CA 1
ATOM 926 C C . ARG A 1 115 ? -0.581 9.481 27.674 1.00 72.19 115 ARG A C 1
ATOM 928 O O . ARG A 1 115 ? -1.169 10.413 27.117 1.00 72.19 115 ARG A O 1
ATOM 935 N N . PRO A 1 116 ? 0.752 9.320 27.578 1.00 61.84 116 PRO A N 1
ATOM 936 C CA . PRO A 1 116 ? 1.556 10.021 26.583 1.00 61.84 116 PRO A CA 1
ATOM 937 C C . PRO A 1 116 ? 2.002 9.104 25.430 1.00 61.84 116 PRO A C 1
ATOM 939 O O . PRO A 1 116 ? 2.208 7.903 25.607 1.00 61.84 116 PRO A O 1
ATOM 942 N N . ILE A 1 117 ? 2.274 9.691 24.260 1.00 46.88 117 ILE A N 1
ATOM 943 C CA . ILE A 1 117 ? 3.384 9.245 23.411 1.00 46.88 117 ILE A CA 1
ATOM 944 C C . ILE A 1 117 ? 4.535 10.212 23.721 1.00 46.88 117 ILE A C 1
ATOM 946 O O . ILE A 1 117 ? 4.381 11.413 23.482 1.00 46.88 117 ILE A O 1
ATOM 950 N N . PRO A 1 118 ? 5.686 9.744 24.243 1.00 44.28 118 PRO A N 1
ATOM 951 C CA . PRO A 1 118 ? 6.858 10.595 24.391 1.00 44.28 118 PRO A CA 1
ATOM 952 C C . PRO A 1 118 ? 7.139 11.274 23.055 1.00 44.28 118 PRO A C 1
ATOM 954 O O . PRO A 1 118 ? 7.256 10.608 22.016 1.00 44.28 118 PRO A O 1
ATOM 957 N N . SER A 1 119 ? 7.205 12.605 23.054 1.00 42.16 119 SER A N 1
ATOM 958 C CA . SER A 1 119 ? 7.616 13.316 21.853 1.00 42.16 119 SER A CA 1
ATOM 959 C C . SER A 1 119 ? 8.986 12.782 21.400 1.00 42.16 119 SER A C 1
ATOM 961 O O . SER A 1 119 ? 9.808 12.328 22.198 1.00 42.16 119 SER A O 1
ATOM 963 N N . ARG A 1 120 ? 9.264 12.841 20.093 1.00 40.19 120 ARG A N 1
ATOM 964 C CA . ARG A 1 120 ? 10.569 12.473 19.510 1.00 40.19 120 ARG A CA 1
ATOM 965 C C . ARG A 1 120 ? 11.776 13.191 20.150 1.00 40.19 120 ARG A C 1
ATOM 967 O O . ARG A 1 120 ? 12.894 12.828 19.802 1.00 40.19 120 ARG A O 1
ATOM 974 N N . ALA A 1 121 ? 11.570 14.176 21.029 1.00 35.38 121 ALA A N 1
ATOM 975 C CA . ALA A 1 121 ? 12.634 14.873 21.741 1.00 35.38 121 ALA A CA 1
ATOM 976 C C . ALA A 1 121 ? 13.387 13.953 22.725 1.00 35.38 121 ALA A C 1
ATOM 978 O O . ALA A 1 121 ? 14.614 13.940 22.701 1.00 35.38 121 ALA A O 1
ATOM 979 N N . ASP A 1 122 ? 12.695 13.085 23.472 1.00 36.09 122 ASP A N 1
ATOM 980 C CA . ASP A 1 122 ? 13.349 12.235 24.488 1.00 36.09 122 ASP A CA 1
ATOM 981 C C . ASP A 1 122 ? 13.936 10.932 23.901 1.00 36.09 122 ASP A C 1
ATOM 983 O O . ASP A 1 122 ? 14.915 10.375 24.403 1.00 36.09 122 ASP A O 1
ATOM 987 N N . ALA A 1 123 ? 13.425 10.473 22.752 1.00 34.22 123 ALA A N 1
ATOM 988 C CA . ALA A 1 123 ? 13.926 9.273 22.068 1.00 34.22 123 ALA A CA 1
ATOM 989 C C . ALA A 1 123 ? 15.332 9.440 21.445 1.00 34.22 123 ALA A C 1
ATOM 991 O O . ALA A 1 123 ? 15.936 8.446 21.035 1.00 34.22 123 ALA A O 1
ATOM 992 N N . ILE A 1 124 ? 15.858 10.669 21.375 1.00 33.38 124 ILE A N 1
ATOM 993 C CA . ILE A 1 124 ? 17.220 10.961 20.897 1.00 33.38 124 ILE A CA 1
ATOM 994 C C . ILE A 1 124 ? 18.253 10.836 22.032 1.00 33.38 124 ILE A C 1
ATOM 996 O O . ILE A 1 124 ? 19.409 10.525 21.756 1.00 33.38 124 ILE A O 1
ATOM 1000 N N . ILE A 1 125 ? 17.851 10.978 23.300 1.00 30.81 125 ILE A N 1
ATOM 1001 C CA . ILE A 1 125 ? 18.795 11.060 24.429 1.00 30.81 125 ILE A CA 1
ATOM 1002 C C . ILE A 1 125 ? 19.060 9.692 25.093 1.00 30.81 125 ILE A C 1
ATOM 1004 O O . ILE A 1 125 ? 20.149 9.474 25.615 1.00 30.81 125 ILE A O 1
ATOM 1008 N N . HIS A 1 126 ? 18.155 8.706 24.989 1.00 27.64 126 HIS A N 1
ATOM 1009 C CA . HIS A 1 126 ? 18.279 7.445 25.754 1.00 27.64 126 HIS A CA 1
ATOM 1010 C C . HIS A 1 126 ? 18.392 6.124 24.963 1.00 27.64 126 HIS A C 1
ATOM 1012 O O . HIS A 1 126 ? 18.263 5.046 25.545 1.00 27.64 126 HIS A O 1
ATOM 1018 N N . ARG A 1 127 ? 18.701 6.141 23.657 1.00 31.39 127 ARG A N 1
ATOM 1019 C CA . ARG A 1 127 ? 18.964 4.900 22.880 1.00 31.39 127 ARG A CA 1
ATOM 1020 C C . ARG A 1 127 ? 20.295 4.868 22.127 1.00 31.39 127 ARG A C 1
ATOM 1022 O O . ARG A 1 127 ? 20.401 4.294 21.047 1.00 31.39 127 ARG A O 1
ATOM 1029 N N . ILE A 1 128 ? 21.341 5.383 22.763 1.00 29.27 128 ILE A N 1
ATOM 1030 C CA . ILE A 1 128 ? 22.718 4.976 22.477 1.00 29.27 128 ILE A CA 1
ATOM 1031 C C . ILE A 1 128 ? 23.184 4.131 23.670 1.00 29.27 128 ILE A C 1
ATOM 1033 O O . ILE A 1 128 ? 23.705 4.654 24.646 1.00 29.27 128 ILE A O 1
ATOM 1037 N N . LYS A 1 129 ? 22.960 2.812 23.619 1.00 31.44 129 LYS A N 1
ATOM 1038 C CA . LYS A 1 129 ? 23.759 1.874 24.418 1.00 31.44 129 LYS A CA 1
ATOM 1039 C C . LYS A 1 129 ? 24.926 1.432 23.545 1.00 31.44 129 LYS A C 1
ATOM 1041 O O . LYS A 1 129 ? 24.761 0.616 22.643 1.00 31.44 129 LYS A O 1
ATOM 1046 N N . LEU A 1 130 ? 26.074 2.056 23.777 1.00 34.41 130 LEU A N 1
ATOM 1047 C CA . LEU A 1 130 ? 27.376 1.544 23.363 1.00 34.41 130 LEU A CA 1
ATOM 1048 C C . LEU A 1 130 ? 27.677 0.311 24.226 1.00 34.41 130 LEU A C 1
ATOM 1050 O O . LEU A 1 130 ? 27.279 0.276 25.390 1.00 34.41 130 LEU A O 1
ATOM 1054 N N . ASN A 1 131 ? 28.361 -0.695 23.682 1.00 44.34 131 ASN A N 1
ATOM 1055 C CA . ASN A 1 131 ? 29.071 -1.636 24.552 1.00 44.34 131 ASN A CA 1
ATOM 1056 C C . ASN A 1 131 ? 30.281 -0.922 25.186 1.00 44.34 131 ASN A C 1
ATOM 1058 O O . ASN A 1 131 ? 30.637 0.178 24.757 1.00 44.34 131 ASN A O 1
ATOM 1062 N N . ASP A 1 132 ? 30.951 -1.558 26.149 1.00 43.12 132 ASP A N 1
ATOM 1063 C CA . ASP A 1 132 ? 32.084 -0.987 26.907 1.00 43.12 132 ASP A CA 1
ATOM 1064 C C . ASP A 1 132 ? 33.307 -0.586 26.047 1.00 43.12 132 ASP A C 1
ATOM 1066 O O . ASP A 1 132 ? 34.334 -0.156 26.567 1.00 43.12 132 ASP A O 1
ATOM 1070 N N . LYS A 1 133 ? 33.217 -0.718 24.715 1.00 43.12 133 LYS A N 1
ATOM 1071 C CA . LYS A 1 133 ? 34.226 -0.294 23.734 1.00 43.12 133 LYS A CA 1
ATOM 1072 C C . LYS A 1 133 ? 33.685 0.607 22.615 1.00 43.12 133 LYS A C 1
ATOM 1074 O O . LYS A 1 133 ? 34.395 0.858 21.645 1.00 43.12 133 LYS A O 1
ATOM 1079 N N . GLY A 1 134 ? 32.461 1.127 22.721 1.00 34.59 134 GLY A N 1
ATOM 1080 C CA . GLY A 1 134 ? 32.001 2.212 21.847 1.00 34.59 134 GLY A CA 1
ATOM 1081 C C . GLY A 1 134 ? 31.600 1.826 20.414 1.00 34.59 134 GLY A C 1
ATOM 1082 O O . GLY A 1 134 ? 31.582 2.704 19.552 1.00 34.59 134 GLY A O 1
ATOM 1083 N N . GLN A 1 135 ? 31.273 0.562 20.115 1.00 33.59 135 GLN A N 1
ATOM 1084 C CA . GLN A 1 135 ? 30.987 0.114 18.736 1.00 33.59 135 GLN A CA 1
ATOM 1085 C C . GLN A 1 135 ? 29.538 -0.360 18.509 1.00 33.59 135 GLN A C 1
ATOM 1087 O O . GLN A 1 135 ? 28.886 -0.887 19.409 1.00 33.59 135 GLN A O 1
ATOM 1092 N N . LYS A 1 136 ? 29.037 -0.176 17.272 1.00 31.55 136 LYS A N 1
ATOM 1093 C CA . LYS A 1 136 ? 27.726 -0.662 16.792 1.00 31.55 136 LYS A CA 1
ATOM 1094 C C . LYS A 1 136 ? 27.806 -2.151 16.433 1.00 31.55 136 LYS A C 1
ATOM 1096 O O . LYS A 1 136 ? 28.693 -2.531 15.676 1.00 31.55 136 LYS A O 1
ATOM 1101 N N . VAL A 1 137 ? 26.843 -2.957 16.881 1.00 27.08 137 VAL A N 1
ATOM 1102 C CA . VAL A 1 137 ? 26.720 -4.379 16.510 1.00 27.08 137 VAL A CA 1
ATOM 1103 C C . VAL A 1 137 ? 25.445 -4.584 15.687 1.00 27.08 137 VAL A C 1
ATOM 1105 O O . VAL A 1 137 ? 24.362 -4.191 16.118 1.00 27.08 137 VAL A O 1
ATOM 1108 N N . VAL A 1 138 ? 25.575 -5.186 14.503 1.00 25.12 138 VAL A N 1
ATOM 1109 C CA . VAL A 1 138 ? 24.468 -5.750 13.716 1.00 25.12 138 VAL A CA 1
ATOM 1110 C C . VAL A 1 138 ? 24.935 -7.115 13.224 1.00 25.12 138 VAL A C 1
ATOM 1112 O O . VAL A 1 138 ? 25.803 -7.175 12.360 1.00 25.12 138 VAL A O 1
ATOM 1115 N N . ASP A 1 139 ? 24.367 -8.191 13.765 1.00 24.36 139 ASP A N 1
ATOM 1116 C CA . ASP A 1 139 ? 24.572 -9.543 13.244 1.00 24.36 139 ASP A CA 1
ATOM 1117 C C . ASP A 1 139 ? 23.492 -9.870 12.209 1.00 24.36 139 ASP A C 1
ATOM 1119 O O . ASP A 1 139 ? 22.292 -9.750 12.469 1.00 24.36 139 ASP A O 1
ATOM 1123 N N . SER A 1 140 ? 23.919 -10.297 11.020 1.00 25.00 140 SER A N 1
ATOM 1124 C CA . SER A 1 140 ? 23.046 -10.853 9.987 1.00 25.00 140 SER A CA 1
ATOM 1125 C C . SER A 1 140 ? 23.674 -12.114 9.411 1.00 25.00 140 SER A C 1
ATOM 1127 O O . SER A 1 140 ? 24.763 -12.048 8.844 1.00 25.00 140 SER A O 1
ATOM 1129 N N . ALA A 1 141 ? 22.964 -13.234 9.474 1.00 21.66 141 ALA A N 1
ATOM 1130 C CA . ALA A 1 141 ? 23.279 -14.414 8.682 1.00 21.66 141 ALA A CA 1
ATOM 1131 C C . ALA A 1 141 ? 21.983 -15.153 8.359 1.00 21.66 141 ALA A C 1
ATOM 1133 O O . ALA A 1 141 ? 21.288 -15.550 9.284 1.00 21.66 141 ALA A O 1
ATOM 1134 N N . TYR A 1 142 ? 21.670 -15.335 7.072 1.00 22.83 142 TYR A N 1
ATOM 1135 C CA . TYR A 1 142 ? 20.943 -16.511 6.589 1.00 22.83 142 TYR A CA 1
ATOM 1136 C C . TYR A 1 142 ? 21.316 -16.797 5.132 1.00 22.83 142 TYR A C 1
ATOM 1138 O O . TYR A 1 142 ? 21.249 -15.924 4.265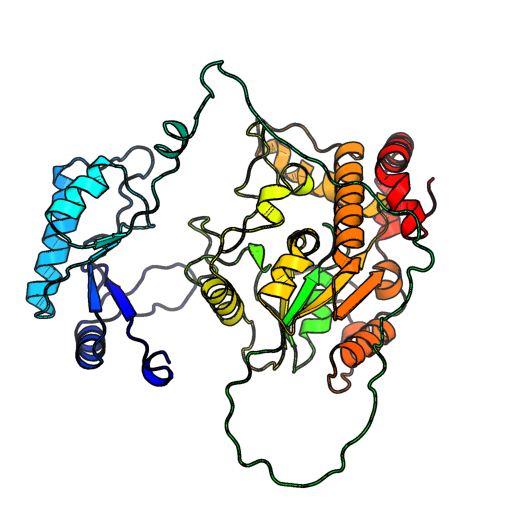 1.00 22.83 142 TYR A O 1
ATOM 1146 N N . ASP A 1 143 ? 21.725 -18.045 4.926 1.00 21.66 143 ASP A N 1
ATOM 1147 C CA . ASP A 1 143 ? 22.274 -18.627 3.706 1.00 21.66 143 ASP A CA 1
ATOM 1148 C C . ASP A 1 143 ? 21.165 -19.198 2.799 1.00 21.66 143 ASP A C 1
ATOM 1150 O O . ASP A 1 143 ? 20.099 -19.609 3.267 1.00 21.66 143 ASP A O 1
ATOM 1154 N N . ILE A 1 144 ? 21.398 -19.209 1.485 1.00 23.80 144 ILE A N 1
ATOM 1155 C CA . ILE A 1 144 ? 20.383 -19.472 0.447 1.00 23.80 144 ILE A CA 1
ATOM 1156 C C . ILE A 1 144 ? 20.550 -20.888 -0.132 1.00 23.80 144 ILE A C 1
ATOM 1158 O O . ILE A 1 144 ? 21.591 -21.224 -0.686 1.00 23.80 144 ILE A O 1
ATOM 1162 N N . ASN A 1 145 ? 19.487 -21.704 -0.086 1.00 24.86 145 ASN A N 1
ATOM 1163 C CA . ASN A 1 145 ? 19.441 -23.036 -0.708 1.00 24.86 145 ASN A CA 1
ATOM 1164 C C . ASN A 1 145 ? 19.096 -22.965 -2.222 1.00 24.86 145 ASN A C 1
ATOM 1166 O O . ASN A 1 145 ? 18.139 -22.279 -2.607 1.00 24.86 145 ASN A O 1
ATOM 1170 N N . PRO A 1 146 ? 19.820 -23.696 -3.094 1.00 28.47 146 PRO A N 1
ATOM 1171 C CA . PRO A 1 146 ? 19.620 -23.697 -4.538 1.00 28.47 146 PRO A CA 1
ATOM 1172 C C . PRO A 1 146 ? 18.608 -24.764 -4.995 1.00 28.47 146 PRO A C 1
ATOM 1174 O O . PRO A 1 146 ? 18.975 -25.920 -5.181 1.00 28.47 146 PRO A O 1
ATOM 1177 N N . LYS A 1 147 ? 17.347 -24.380 -5.263 1.00 24.12 147 LYS A N 1
ATOM 1178 C CA . LYS A 1 147 ? 16.418 -25.091 -6.186 1.00 24.12 147 LYS A CA 1
ATOM 1179 C C . LYS A 1 147 ? 15.108 -24.307 -6.380 1.00 24.12 147 LYS A C 1
ATOM 1181 O O . LYS A 1 147 ? 14.154 -24.474 -5.633 1.00 24.12 147 LYS A O 1
ATOM 1186 N N . LEU A 1 148 ? 15.029 -23.462 -7.417 1.00 26.41 148 LEU A N 1
ATOM 1187 C CA . LEU A 1 148 ? 13.791 -22.761 -7.809 1.00 26.41 148 LEU A CA 1
ATOM 1188 C C . LEU A 1 148 ? 13.585 -22.772 -9.334 1.00 26.41 148 LEU A C 1
ATOM 1190 O O . LEU A 1 148 ? 13.952 -21.826 -10.036 1.00 26.41 148 LEU A O 1
ATOM 1194 N N . LYS A 1 149 ? 12.934 -23.829 -9.839 1.00 25.47 149 LYS A N 1
ATOM 1195 C CA . LYS A 1 149 ? 12.300 -23.868 -11.170 1.00 25.47 149 LYS A CA 1
ATOM 1196 C C . LYS A 1 149 ? 10.771 -23.745 -11.024 1.00 25.47 149 LYS A C 1
ATOM 1198 O O . LYS A 1 149 ? 10.196 -24.405 -10.169 1.00 25.47 149 LYS A O 1
ATOM 1203 N N . LYS A 1 150 ? 10.166 -22.961 -11.936 1.00 26.75 150 LYS A N 1
ATOM 1204 C CA . LYS A 1 150 ? 8.735 -22.617 -12.162 1.00 26.75 150 LYS A CA 1
ATOM 1205 C C . LYS A 1 150 ? 8.117 -21.517 -11.275 1.00 26.75 150 LYS A C 1
ATOM 1207 O O . LYS A 1 150 ? 7.657 -21.783 -10.176 1.00 26.75 150 LYS A O 1
ATOM 1212 N N . ILE A 1 151 ? 7.998 -20.301 -11.829 1.00 28.91 151 ILE A N 1
ATOM 1213 C CA . ILE A 1 151 ? 7.026 -19.273 -11.405 1.00 28.91 151 ILE A CA 1
ATOM 1214 C C . ILE A 1 151 ? 6.131 -18.946 -12.602 1.00 28.91 151 ILE A C 1
ATOM 1216 O O . ILE A 1 151 ? 6.566 -18.294 -13.545 1.00 28.91 151 ILE A O 1
ATOM 1220 N N . LEU A 1 152 ? 4.915 -19.488 -12.549 1.00 31.16 152 LEU A N 1
ATOM 1221 C CA . LEU A 1 152 ? 3.661 -19.063 -13.184 1.00 31.16 152 LEU A CA 1
ATOM 1222 C C . LEU A 1 152 ? 2.659 -20.180 -12.860 1.00 31.16 152 LEU A C 1
ATOM 1224 O O . LEU A 1 152 ? 2.455 -21.107 -13.639 1.00 31.16 152 LEU A O 1
ATOM 1228 N N . ARG A 1 153 ? 2.118 -20.158 -11.641 1.00 33.38 153 ARG A N 1
ATOM 1229 C CA . ARG A 1 153 ? 0.976 -20.980 -11.236 1.00 33.38 153 ARG A CA 1
ATOM 1230 C C . ARG A 1 153 ? 0.123 -20.152 -10.287 1.00 33.38 153 ARG A C 1
ATOM 1232 O O . ARG A 1 153 ? 0.622 -19.696 -9.265 1.00 33.38 153 ARG A O 1
ATOM 1239 N N . ILE A 1 154 ? -1.149 -19.985 -10.638 1.00 36.91 154 ILE A N 1
ATOM 1240 C CA . ILE A 1 154 ? -2.210 -19.816 -9.646 1.00 36.91 154 ILE A CA 1
ATOM 1241 C C . ILE A 1 154 ? -2.163 -21.116 -8.841 1.00 36.91 154 ILE A C 1
ATOM 1243 O O . ILE A 1 154 ? -2.398 -22.192 -9.392 1.00 36.91 154 ILE A O 1
ATOM 1247 N N . GLY A 1 155 ? -1.683 -21.047 -7.602 1.00 29.08 155 GLY A N 1
ATOM 1248 C CA . GLY A 1 155 ? -1.553 -22.216 -6.745 1.00 29.08 155 GLY A CA 1
ATOM 1249 C C . GLY A 1 155 ? -2.930 -22.681 -6.295 1.00 29.08 155 GLY A C 1
ATOM 1250 O O . GLY A 1 155 ? -3.395 -22.268 -5.245 1.00 29.08 155 GLY A O 1
ATOM 1251 N N . SER A 1 156 ? -3.585 -23.540 -7.074 1.00 31.69 156 SER A N 1
ATOM 1252 C CA . SER A 1 156 ? -4.689 -24.352 -6.569 1.00 31.69 156 SER A CA 1
ATOM 1253 C C . SER A 1 156 ? -4.092 -25.460 -5.699 1.00 31.69 156 SER A C 1
ATOM 1255 O O . SER A 1 156 ? -3.583 -26.460 -6.216 1.00 31.69 156 SER A O 1
ATOM 1257 N N . GLY A 1 157 ? -4.109 -25.281 -4.380 1.00 28.39 157 GLY A N 1
ATOM 1258 C CA . GLY A 1 157 ? -3.988 -26.409 -3.463 1.00 28.39 157 GLY A CA 1
ATOM 1259 C C . GLY A 1 157 ? -5.180 -27.335 -3.692 1.00 28.39 157 GLY A C 1
ATOM 1260 O O . GLY A 1 157 ? -6.322 -26.935 -3.497 1.00 28.39 157 GLY A O 1
ATOM 1261 N N . THR A 1 158 ? -4.929 -28.550 -4.173 1.00 24.28 158 THR A N 1
ATOM 1262 C CA . THR A 1 158 ? -5.941 -29.602 -4.337 1.00 24.28 158 THR A CA 1
ATOM 1263 C C . THR A 1 158 ? -6.681 -29.854 -3.017 1.00 24.28 158 THR A C 1
ATOM 1265 O O . THR A 1 158 ? -6.017 -30.147 -2.020 1.00 24.28 158 THR A O 1
ATOM 1268 N N . PRO A 1 159 ? -8.026 -29.816 -2.991 1.00 29.16 159 PRO A N 1
ATOM 1269 C CA . PRO A 1 159 ? -8.798 -30.264 -1.845 1.00 29.16 159 PRO A CA 1
ATOM 1270 C C . PRO A 1 159 ? -8.881 -31.792 -1.873 1.00 29.16 159 PRO A C 1
ATOM 1272 O O . PRO A 1 159 ? -9.456 -32.381 -2.791 1.00 29.16 159 PRO A O 1
ATOM 1275 N N . THR A 1 160 ? -8.309 -32.459 -0.873 1.00 27.03 160 THR A N 1
ATOM 1276 C CA . THR A 1 160 ? -8.632 -33.864 -0.621 1.00 27.03 160 THR A CA 1
ATOM 1277 C C . THR A 1 160 ? -10.057 -33.942 -0.081 1.00 27.03 160 THR A C 1
ATOM 1279 O O . THR A 1 160 ? -10.415 -33.373 0.948 1.00 27.03 160 THR A O 1
ATOM 1282 N N . ASN A 1 161 ? -10.887 -34.608 -0.870 1.00 28.27 161 ASN A N 1
ATOM 1283 C CA . ASN A 1 161 ? -12.320 -34.749 -0.710 1.00 28.27 161 ASN A CA 1
ATOM 1284 C C . ASN A 1 161 ? -12.650 -35.734 0.425 1.00 28.27 161 ASN A C 1
ATOM 1286 O O . ASN A 1 161 ? -11.987 -36.762 0.545 1.00 28.27 161 ASN A O 1
ATOM 1290 N N . THR A 1 162 ? -13.688 -35.437 1.213 1.00 24.56 162 THR A N 1
ATOM 1291 C CA . THR A 1 162 ? -14.810 -36.327 1.597 1.00 24.56 162 THR A CA 1
ATOM 1292 C C . THR A 1 162 ? -15.420 -35.898 2.936 1.00 24.56 162 THR A C 1
ATOM 1294 O O . THR A 1 162 ? -14.863 -36.146 4.000 1.00 24.56 162 THR A O 1
ATOM 1297 N N . ARG A 1 163 ? -16.629 -35.321 2.895 1.00 26.86 163 ARG A N 1
ATOM 1298 C CA . ARG A 1 163 ? -17.776 -35.804 3.685 1.00 26.86 163 ARG A CA 1
ATOM 1299 C C . ARG A 1 163 ? -19.077 -35.134 3.242 1.00 26.86 163 ARG A C 1
ATOM 1301 O O . ARG A 1 163 ? -19.123 -33.969 2.865 1.00 26.86 163 ARG A O 1
ATOM 1308 N N . SER A 1 164 ? -20.099 -35.974 3.242 1.00 23.75 164 SER A N 1
ATOM 1309 C CA . SER A 1 164 ? -21.441 -35.840 2.696 1.00 23.75 164 SER A CA 1
ATOM 1310 C C . SER A 1 164 ? -22.246 -34.654 3.223 1.00 23.75 164 SER A C 1
ATOM 1312 O O . SER A 1 164 ? -22.144 -34.272 4.387 1.00 23.75 164 SER A O 1
ATOM 1314 N N . HIS A 1 165 ? -23.133 -34.157 2.361 1.00 34.97 165 HIS A N 1
ATOM 1315 C CA . HIS A 1 165 ? -24.238 -33.271 2.706 1.00 34.97 165 HIS A CA 1
ATOM 1316 C C . HIS A 1 165 ? -25.076 -33.822 3.863 1.00 34.97 165 HIS A C 1
ATOM 1318 O O . HIS A 1 165 ? -25.461 -34.989 3.849 1.00 34.97 165 HIS A O 1
ATOM 1324 N N . THR A 1 166 ? -25.413 -32.961 4.824 1.00 26.77 166 THR A N 1
ATOM 1325 C CA . THR A 1 166 ? -26.795 -32.681 5.256 1.00 26.77 166 THR A CA 1
ATOM 1326 C C . THR A 1 166 ? -26.810 -31.691 6.428 1.00 26.77 166 THR A C 1
ATOM 1328 O O . THR A 1 166 ? -25.921 -31.695 7.273 1.00 26.77 166 THR A O 1
ATOM 1331 N N . ARG A 1 167 ? -27.912 -30.928 6.485 1.00 26.34 167 ARG A N 1
ATOM 1332 C CA . ARG A 1 167 ? -28.480 -30.143 7.600 1.00 26.34 167 ARG A CA 1
ATOM 1333 C C . ARG A 1 167 ? -28.173 -28.640 7.686 1.00 26.34 167 ARG A C 1
ATOM 1335 O O . ARG A 1 167 ? -27.048 -28.200 7.879 1.00 26.34 167 ARG A O 1
ATOM 1342 N N . SER A 1 168 ? -29.293 -27.906 7.630 1.00 29.42 168 SER A N 1
ATOM 1343 C CA . SER A 1 168 ? -29.755 -26.898 8.597 1.00 29.42 168 SER A CA 1
ATOM 1344 C C . SER A 1 168 ? -28.727 -25.869 9.050 1.00 29.42 168 SER A C 1
ATOM 1346 O O . SER A 1 168 ? -27.779 -26.203 9.751 1.00 29.42 168 SER A O 1
ATOM 1348 N N . HIS A 1 169 ? -28.944 -24.600 8.711 1.00 29.50 169 HIS A N 1
ATOM 1349 C CA . HIS A 1 169 ? -28.172 -23.497 9.280 1.00 29.50 169 HIS A CA 1
ATOM 1350 C C . HIS A 1 169 ? -29.090 -22.468 9.944 1.00 29.50 169 HIS A C 1
ATOM 1352 O O . HIS A 1 169 ? -29.182 -21.318 9.536 1.00 29.50 169 HIS A O 1
ATOM 1358 N N . THR A 1 170 ? -29.706 -22.870 11.053 1.00 34.06 170 THR A N 1
ATOM 1359 C CA . THR A 1 170 ? -29.728 -22.009 12.240 1.00 34.06 170 THR A CA 1
ATOM 1360 C C . THR A 1 170 ? -28.409 -22.213 12.985 1.00 34.06 170 THR A C 1
ATOM 1362 O O . THR A 1 170 ? -28.281 -23.209 13.692 1.00 34.06 170 THR A O 1
ATOM 1365 N N . HIS A 1 171 ? -27.428 -21.314 12.829 1.00 29.47 171 HIS A N 1
ATOM 1366 C CA . HIS A 1 171 ? -26.398 -21.065 13.850 1.00 29.47 171 HIS A CA 1
ATOM 1367 C C . HIS A 1 171 ? -25.601 -19.776 13.604 1.00 29.47 171 HIS A C 1
ATOM 1369 O O . HIS A 1 171 ? -25.005 -19.543 12.554 1.00 29.47 171 HIS A O 1
ATOM 1375 N N . THR A 1 172 ? -25.566 -18.983 14.664 1.00 40.34 172 THR A N 1
ATOM 1376 C CA . THR A 1 172 ? -24.668 -17.879 14.978 1.00 40.34 172 THR A CA 1
ATOM 1377 C C . THR A 1 172 ? -23.189 -18.267 14.850 1.00 40.34 1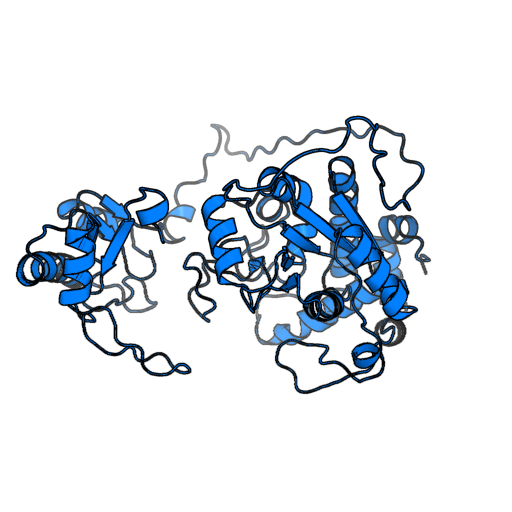72 THR A C 1
ATOM 1379 O O . THR A 1 172 ? -22.749 -19.293 15.364 1.00 40.34 172 THR A O 1
ATOM 1382 N N . ARG A 1 173 ? -22.385 -17.407 14.210 1.00 34.16 173 ARG A N 1
ATOM 1383 C CA . ARG A 1 173 ? -20.940 -17.250 14.467 1.00 34.16 173 ARG A CA 1
ATOM 1384 C C . ARG A 1 173 ? -20.464 -15.945 13.835 1.00 34.16 173 ARG A C 1
ATOM 1386 O O . ARG A 1 173 ? -20.525 -15.784 12.621 1.00 34.16 173 ARG A O 1
ATOM 1393 N N . SER A 1 174 ? -19.957 -15.039 14.663 1.00 42.16 174 SER A N 1
ATOM 1394 C CA . SER A 1 174 ? -19.128 -13.901 14.267 1.00 42.16 174 SER A CA 1
ATOM 1395 C C . SER A 1 174 ? -17.923 -14.395 13.452 1.00 42.16 174 SER A C 1
ATOM 1397 O O . SER A 1 174 ? -16.901 -14.792 14.013 1.00 42.16 174 SER A O 1
ATOM 1399 N N . ARG A 1 175 ? -18.038 -14.454 12.125 1.00 47.06 175 ARG A N 1
ATOM 1400 C CA . ARG A 1 175 ? -16.911 -14.777 11.244 1.00 47.06 175 ARG A CA 1
ATOM 1401 C C . ARG A 1 175 ? -16.290 -13.449 10.832 1.00 47.06 175 ARG A C 1
ATOM 1403 O O . ARG A 1 175 ? -16.974 -12.632 10.232 1.00 47.06 175 ARG A O 1
ATOM 1410 N N . GLU A 1 176 ? -15.028 -13.208 11.197 1.00 54.59 176 GLU A N 1
ATOM 1411 C CA . GLU A 1 176 ? -14.283 -12.015 10.757 1.00 54.59 176 GLU A CA 1
ATOM 1412 C C . GLU A 1 176 ? -14.457 -11.796 9.232 1.00 54.59 176 GLU A C 1
ATOM 1414 O O . GLU A 1 176 ? -14.638 -12.778 8.503 1.00 54.59 176 GLU A O 1
ATOM 1419 N N . PRO A 1 177 ? -14.378 -10.562 8.708 1.00 56.03 177 PRO A N 1
ATOM 1420 C CA . PRO A 1 177 ? -14.399 -10.359 7.261 1.00 56.03 177 PRO A CA 1
ATOM 1421 C C . PRO A 1 177 ? -13.207 -11.073 6.600 1.00 56.03 177 PRO A C 1
ATOM 1423 O O . PRO A 1 177 ? -12.122 -11.158 7.181 1.00 56.03 177 PRO A O 1
ATOM 1426 N N . ASN A 1 178 ? -13.413 -11.624 5.404 1.00 80.69 178 ASN A N 1
ATOM 1427 C CA . ASN A 1 178 ? -12.343 -12.177 4.570 1.00 80.69 178 ASN A CA 1
ATOM 1428 C C . ASN A 1 178 ? -11.610 -10.993 3.901 1.00 80.69 178 ASN A C 1
ATOM 1430 O O . ASN A 1 178 ? -12.246 -10.065 3.405 1.00 80.69 178 ASN A O 1
ATOM 1434 N N . TRP A 1 179 ? -10.276 -10.979 3.942 1.00 91.12 179 TRP A N 1
ATOM 1435 C CA . TRP A 1 179 ? -9.474 -9.802 3.585 1.00 91.12 179 TRP A CA 1
ATOM 1436 C C . TRP A 1 179 ? -8.813 -9.969 2.221 1.00 91.12 179 TRP A C 1
ATOM 1438 O O . TRP A 1 179 ? -8.182 -10.994 1.966 1.00 91.12 179 TRP A O 1
ATOM 1448 N N . ILE A 1 180 ? -8.874 -8.931 1.390 1.00 93.50 180 ILE A N 1
ATOM 1449 C CA . ILE A 1 180 ? -8.082 -8.829 0.164 1.00 93.50 180 ILE A CA 1
ATOM 1450 C C . ILE A 1 180 ? -7.010 -7.766 0.378 1.00 93.50 180 ILE A C 1
ATOM 1452 O O . ILE A 1 180 ? -7.314 -6.621 0.718 1.00 93.50 180 ILE A O 1
ATOM 1456 N N . PHE A 1 181 ? -5.751 -8.117 0.136 1.00 95.69 181 PHE A N 1
ATOM 1457 C CA . PHE A 1 181 ? -4.662 -7.149 0.113 1.00 95.69 181 PHE A CA 1
ATOM 1458 C C . PHE A 1 181 ? -4.104 -6.997 -1.296 1.00 95.69 181 PHE A C 1
ATOM 1460 O O . PHE A 1 181 ? -3.385 -7.860 -1.799 1.00 95.69 181 PHE A O 1
ATOM 1467 N N . LEU A 1 182 ? -4.407 -5.860 -1.918 1.00 96.56 182 LEU A N 1
ATOM 1468 C CA . LEU A 1 182 ? -3.863 -5.487 -3.215 1.00 96.56 182 LEU A CA 1
ATOM 1469 C C . LEU A 1 182 ? -2.538 -4.743 -3.039 1.00 96.56 182 LEU A C 1
ATOM 1471 O O . LEU A 1 182 ? -2.446 -3.696 -2.387 1.00 96.56 182 LEU A O 1
ATOM 1475 N N . THR A 1 183 ? -1.492 -5.271 -3.657 1.00 96.31 183 THR A N 1
ATOM 1476 C CA . THR A 1 183 ? -0.145 -4.734 -3.559 1.00 96.31 183 THR A CA 1
ATOM 1477 C C . THR A 1 183 ? 0.612 -4.789 -4.884 1.00 96.31 183 THR A C 1
ATOM 1479 O O . THR A 1 183 ? 0.103 -5.237 -5.908 1.00 96.31 183 THR A O 1
ATOM 1482 N N . GLY A 1 184 ? 1.813 -4.224 -4.881 1.00 94.38 184 GLY A N 1
ATOM 1483 C CA . GLY A 1 184 ? 2.644 -4.009 -6.058 1.00 94.38 184 GLY A CA 1
ATOM 1484 C C . GLY A 1 184 ? 3.498 -2.761 -5.881 1.00 94.38 184 GLY A C 1
ATOM 1485 O O . GLY A 1 184 ? 3.161 -1.863 -5.101 1.00 94.38 184 GLY A O 1
ATOM 1486 N N . CYS A 1 185 ? 4.606 -2.677 -6.613 1.00 93.69 185 CYS A N 1
ATOM 1487 C CA . CYS A 1 185 ? 5.469 -1.501 -6.552 1.00 93.69 185 CYS A CA 1
ATOM 1488 C C . CYS A 1 185 ? 4.709 -0.237 -6.997 1.00 93.69 185 CYS A C 1
ATOM 1490 O O . CYS A 1 185 ? 3.706 -0.302 -7.720 1.00 93.69 185 CYS A O 1
ATOM 1492 N N . ASN A 1 186 ? 5.201 0.937 -6.592 1.00 88.69 186 ASN A N 1
ATOM 1493 C CA . ASN A 1 186 ? 4.680 2.220 -7.062 1.00 88.69 186 ASN A CA 1
ATOM 1494 C C . ASN A 1 186 ? 4.507 2.220 -8.587 1.00 88.69 186 ASN A C 1
ATOM 1496 O O . ASN A 1 186 ? 5.344 1.695 -9.306 1.00 88.69 186 ASN A O 1
ATOM 1500 N N . ASN A 1 187 ? 3.442 2.849 -9.090 1.00 91.31 187 ASN A N 1
ATOM 1501 C CA . ASN A 1 187 ? 3.208 3.015 -10.534 1.00 91.31 187 ASN A CA 1
ATOM 1502 C C . ASN A 1 187 ? 2.946 1.716 -11.325 1.00 91.31 187 ASN A C 1
ATOM 1504 O O . ASN A 1 187 ? 2.966 1.756 -12.554 1.00 91.31 187 ASN A O 1
ATOM 1508 N N . SER A 1 188 ? 2.618 0.606 -10.656 1.00 93.38 188 SER A N 1
ATOM 1509 C CA . SER A 1 188 ? 2.324 -0.676 -11.324 1.00 93.38 188 SER A CA 1
ATOM 1510 C C . SER A 1 188 ? 0.867 -0.843 -11.777 1.00 93.38 188 SER A C 1
ATOM 1512 O O . SER A 1 188 ? 0.539 -1.864 -12.351 1.00 93.38 188 SER A O 1
ATOM 1514 N N . GLY A 1 189 ? -0.013 0.138 -11.537 1.00 91.25 189 GLY A N 1
ATOM 1515 C CA . GLY A 1 189 ? -1.439 0.052 -11.896 1.00 91.25 189 GLY A CA 1
ATOM 1516 C C . GLY A 1 189 ? -2.361 -0.420 -10.766 1.00 91.25 189 GLY A C 1
ATOM 1517 O O . GLY A 1 189 ? -3.524 -0.710 -11.007 1.00 91.25 189 GLY A O 1
ATOM 1518 N N . THR A 1 190 ? -1.886 -0.455 -9.517 1.00 93.25 190 THR A N 1
ATOM 1519 C CA . THR A 1 190 ? -2.683 -0.949 -8.378 1.00 93.25 190 THR A CA 1
ATOM 1520 C C . THR A 1 190 ? -3.950 -0.130 -8.145 1.00 93.25 190 THR A C 1
ATOM 1522 O O . THR A 1 190 ? -4.970 -0.690 -7.790 1.00 93.25 190 THR A O 1
ATOM 1525 N N . THR A 1 191 ? -3.935 1.181 -8.397 1.00 90.31 191 THR A N 1
ATOM 1526 C CA . THR A 1 191 ? -5.147 2.017 -8.297 1.00 90.31 191 THR A CA 1
ATOM 1527 C C . THR A 1 191 ? -6.195 1.686 -9.365 1.00 90.31 191 THR A C 1
ATOM 1529 O O . THR A 1 191 ? -7.381 1.799 -9.086 1.00 90.31 191 THR A O 1
ATOM 1532 N N . LEU A 1 192 ? -5.778 1.268 -10.568 1.00 91.38 192 LEU A N 1
ATOM 1533 C CA . LEU A 1 192 ? -6.708 0.820 -11.610 1.00 91.38 192 LEU A CA 1
ATOM 1534 C C . LEU A 1 192 ? -7.432 -0.449 -11.152 1.00 91.38 192 LEU A C 1
ATOM 1536 O O . LEU A 1 192 ? -8.651 -0.524 -11.226 1.00 91.38 192 LEU A O 1
ATOM 1540 N N . LEU A 1 193 ? -6.679 -1.421 -10.638 1.00 93.19 193 LEU A N 1
ATOM 1541 C CA . LEU A 1 193 ? -7.259 -2.678 -10.186 1.00 93.19 193 LEU A CA 1
ATOM 1542 C C . LEU A 1 193 ? -8.104 -2.525 -8.911 1.00 93.19 193 LEU A C 1
ATOM 1544 O O . LEU A 1 193 ? -9.154 -3.144 -8.813 1.00 93.19 193 LEU A O 1
ATOM 1548 N N . ASP A 1 194 ? -7.682 -1.665 -7.979 1.00 93.12 194 ASP A N 1
ATOM 1549 C CA . ASP A 1 194 ? -8.454 -1.273 -6.786 1.00 93.12 194 ASP A CA 1
ATOM 1550 C C . ASP A 1 194 ? -9.827 -0.710 -7.175 1.00 93.12 194 ASP A C 1
ATOM 1552 O O . ASP A 1 194 ? -10.840 -1.077 -6.589 1.00 93.12 194 ASP A O 1
ATOM 1556 N N . TYR A 1 195 ? -9.863 0.150 -8.201 1.00 90.94 195 TYR A N 1
ATOM 1557 C CA . TYR A 1 195 ? -11.111 0.690 -8.732 1.00 90.94 195 TYR A CA 1
ATOM 1558 C C . TYR A 1 195 ? -11.985 -0.404 -9.345 1.00 90.94 195 TYR A C 1
ATOM 1560 O O . TYR A 1 195 ? -13.152 -0.487 -8.988 1.00 90.94 195 TYR A O 1
ATOM 1568 N N . LEU A 1 196 ? -11.427 -1.237 -10.232 1.00 92.62 196 LEU A N 1
ATOM 1569 C CA . LEU A 1 196 ? -12.194 -2.264 -10.940 1.00 92.62 196 LEU A CA 1
ATOM 1570 C C . LEU A 1 196 ? -12.774 -3.306 -9.978 1.00 92.62 196 LEU A C 1
ATOM 1572 O O . LEU A 1 196 ? -13.976 -3.524 -9.993 1.00 92.62 196 LEU A O 1
ATOM 1576 N N . LEU A 1 197 ? -11.959 -3.888 -9.094 1.00 93.12 197 LEU A N 1
ATOM 1577 C CA . LEU A 1 197 ? -12.442 -4.864 -8.109 1.00 93.12 197 LEU A CA 1
ATOM 1578 C C . LEU A 1 197 ? -13.439 -4.247 -7.124 1.00 93.12 197 LEU A C 1
ATOM 1580 O O . LEU A 1 197 ? -14.389 -4.906 -6.725 1.00 93.12 197 LEU A O 1
ATOM 1584 N N . GLY A 1 198 ? -13.259 -2.975 -6.763 1.00 91.12 198 GLY A N 1
ATOM 1585 C CA . GLY A 1 198 ? -14.169 -2.258 -5.871 1.00 91.12 198 GLY A CA 1
ATOM 1586 C C . GLY A 1 198 ? -15.549 -1.941 -6.459 1.00 91.12 198 GLY A C 1
ATOM 1587 O O . GLY A 1 198 ? -16.338 -1.283 -5.784 1.00 91.12 198 GLY A O 1
ATOM 1588 N N . LEU A 1 199 ? -15.828 -2.337 -7.707 1.00 90.56 199 LEU A N 1
ATOM 1589 C CA . LEU A 1 199 ? -17.169 -2.289 -8.303 1.00 90.56 199 LEU A CA 1
ATOM 1590 C C . LEU A 1 199 ? -17.989 -3.545 -7.995 1.00 90.56 199 LEU A C 1
ATOM 1592 O O . LEU A 1 199 ? -19.210 -3.506 -8.116 1.00 90.56 199 LEU A O 1
ATOM 1596 N N . HIS A 1 200 ? -17.334 -4.640 -7.605 1.00 92.44 200 HIS A N 1
ATOM 1597 C CA . HIS A 1 200 ? -18.016 -5.868 -7.233 1.00 92.44 200 HIS A CA 1
ATOM 1598 C C . HIS A 1 200 ? -18.815 -5.652 -5.935 1.00 92.44 200 HIS A C 1
ATOM 1600 O O . HIS A 1 200 ? -18.231 -5.182 -4.957 1.00 92.44 200 HIS A O 1
ATOM 1606 N N . PRO A 1 201 ? -20.104 -6.036 -5.862 1.00 90.38 201 PRO A N 1
ATOM 1607 C CA . PRO A 1 201 ? -20.955 -5.770 -4.695 1.00 90.38 201 PRO A CA 1
ATOM 1608 C C . PRO A 1 201 ? -20.421 -6.399 -3.399 1.00 90.38 201 PRO A C 1
ATOM 1610 O O . PRO A 1 201 ? -20.525 -5.809 -2.330 1.00 90.38 201 PRO A O 1
ATOM 1613 N N . ASP A 1 202 ? -19.783 -7.567 -3.495 1.00 90.25 202 ASP A N 1
ATOM 1614 C CA . ASP A 1 202 ? -19.164 -8.242 -2.347 1.00 90.25 202 ASP A CA 1
ATOM 1615 C C . ASP A 1 202 ? -17.767 -7.735 -1.950 1.00 90.25 202 ASP A C 1
ATOM 1617 O O . ASP A 1 202 ? -17.215 -8.209 -0.956 1.00 90.25 202 ASP A O 1
ATOM 1621 N N . ILE A 1 203 ? -17.170 -6.791 -2.684 1.00 91.12 203 ILE A N 1
ATOM 1622 C CA . ILE A 1 203 ? -15.853 -6.228 -2.358 1.00 91.12 203 ILE A CA 1
ATOM 1623 C C . ILE A 1 203 ? -16.037 -4.809 -1.831 1.00 91.12 203 ILE A C 1
ATOM 1625 O O . ILE A 1 203 ? -16.448 -3.908 -2.553 1.00 91.12 203 ILE A O 1
ATOM 1629 N N . ASP A 1 204 ? -15.641 -4.583 -0.582 1.00 89.62 204 ASP A N 1
ATOM 1630 C CA . ASP A 1 204 ? -15.659 -3.270 0.053 1.00 89.62 204 ASP A CA 1
ATOM 1631 C C . ASP A 1 204 ? -14.241 -2.669 0.082 1.00 89.62 204 ASP A C 1
ATOM 1633 O O . ASP A 1 204 ? -13.429 -3.004 0.961 1.00 89.62 204 ASP A O 1
ATOM 1637 N N . PRO A 1 205 ? -13.881 -1.814 -0.896 1.00 89.25 205 PRO A N 1
ATOM 1638 C CA . PRO A 1 205 ? -12.574 -1.180 -0.941 1.00 89.25 205 PRO A CA 1
ATOM 1639 C C . PRO A 1 205 ? -12.443 -0.107 0.137 1.00 89.25 205 PRO A C 1
ATOM 1641 O O . PRO A 1 205 ? -13.400 0.576 0.510 1.00 89.25 205 PRO A O 1
ATOM 1644 N N . LEU A 1 206 ? -11.211 0.129 0.578 1.00 86.06 206 LEU A N 1
ATOM 1645 C CA . LEU A 1 206 ? -10.935 1.230 1.493 1.00 86.06 206 LEU A CA 1
ATOM 1646 C C . LEU A 1 206 ? -10.994 2.596 0.792 1.00 86.06 206 LEU A C 1
ATOM 1648 O O . LEU A 1 206 ? -10.544 2.782 -0.348 1.00 86.06 206 LEU A O 1
ATOM 1652 N N . VAL A 1 207 ? -11.458 3.611 1.522 1.00 78.69 207 VAL A N 1
ATOM 1653 C CA . VAL A 1 207 ? -11.504 5.003 1.046 1.00 78.69 207 VAL A CA 1
ATOM 1654 C C . VAL A 1 207 ? -10.104 5.573 0.782 1.00 78.69 207 VAL A C 1
ATOM 1656 O O . VAL A 1 207 ? -9.918 6.364 -0.146 1.00 78.69 207 VAL A O 1
ATOM 1659 N N . VAL A 1 208 ? -9.076 5.074 1.476 1.00 77.69 208 VAL A N 1
ATOM 1660 C CA . VAL A 1 208 ? -7.657 5.459 1.336 1.00 77.69 208 VAL A CA 1
ATOM 1661 C C . VAL A 1 208 ? -6.739 4.247 1.182 1.00 77.69 208 VAL A C 1
ATOM 1663 O O . VAL A 1 208 ? -7.177 3.106 1.278 1.00 77.69 208 VAL A O 1
ATOM 1666 N N . GLU A 1 209 ? -5.452 4.477 0.907 1.00 83.44 209 GLU A N 1
ATOM 1667 C CA . GLU A 1 209 ? -4.469 3.388 0.961 1.00 83.44 209 GLU A CA 1
ATOM 1668 C C . GLU A 1 209 ? -4.306 2.899 2.406 1.00 83.44 209 GLU A C 1
ATOM 1670 O O . GLU A 1 209 ? -4.262 3.707 3.330 1.00 83.44 209 GLU A O 1
ATOM 1675 N N . SER A 1 210 ? -4.162 1.589 2.621 1.00 81.38 210 SER A N 1
ATOM 1676 C CA . SER A 1 210 ? -4.198 0.999 3.973 1.00 81.38 210 SER A CA 1
ATOM 1677 C C . SER A 1 210 ? -3.144 1.571 4.928 1.00 81.38 210 SER A C 1
ATOM 1679 O O . SER A 1 210 ? -3.365 1.637 6.130 1.00 81.38 210 SER A O 1
ATOM 1681 N N . HIS A 1 211 ? -1.994 2.011 4.407 1.00 79.62 211 HIS A N 1
ATOM 1682 C CA . HIS A 1 211 ? -0.939 2.614 5.225 1.00 79.62 211 HIS A CA 1
ATOM 1683 C C . HIS A 1 211 ? -1.186 4.086 5.592 1.00 79.62 211 HIS A C 1
ATOM 1685 O O . HIS A 1 211 ? -0.391 4.671 6.321 1.00 79.62 211 HIS A O 1
ATOM 1691 N N . GLN A 1 212 ? -2.241 4.698 5.050 1.00 76.31 212 GLN A N 1
ATOM 1692 C CA . GLN A 1 212 ? -2.636 6.083 5.314 1.00 76.31 212 GLN A CA 1
ATOM 1693 C C . GLN A 1 212 ? -3.731 6.188 6.381 1.00 76.31 212 GLN A C 1
ATOM 1695 O O . GLN A 1 212 ? -4.135 7.296 6.728 1.00 76.31 212 GLN A O 1
ATOM 1700 N N . ILE A 1 213 ? -4.201 5.059 6.911 1.00 70.88 213 ILE A N 1
ATOM 1701 C CA . ILE A 1 213 ? -5.190 5.036 7.988 1.00 70.88 213 ILE A CA 1
ATOM 1702 C C . ILE A 1 213 ? -4.523 5.491 9.279 1.00 70.88 213 ILE A C 1
ATOM 1704 O O . ILE A 1 213 ? -3.421 5.044 9.603 1.00 70.88 213 ILE A O 1
ATOM 1708 N N . GLN A 1 214 ? -5.188 6.389 9.998 1.00 64.81 214 GLN A N 1
ATOM 1709 C CA . GLN A 1 214 ? -4.704 6.925 11.264 1.00 64.81 214 GLN A CA 1
ATOM 1710 C C . GLN A 1 214 ? -5.203 6.120 12.458 1.00 64.81 214 GLN A C 1
ATOM 1712 O O . GLN A 1 214 ? -6.241 5.464 12.381 1.00 64.81 214 GLN A O 1
ATOM 1717 N N . ILE A 1 215 ? -4.457 6.188 13.562 1.00 57.19 215 ILE A N 1
ATOM 1718 C CA . ILE A 1 215 ? -4.710 5.417 14.792 1.00 57.19 215 ILE A CA 1
ATOM 1719 C C . ILE A 1 215 ? -6.127 5.647 15.340 1.00 57.19 215 ILE A C 1
ATOM 1721 O O . ILE A 1 215 ? -6.750 4.711 15.829 1.00 57.19 215 ILE A O 1
ATOM 1725 N N . ASN A 1 216 ? -6.687 6.843 15.147 1.00 52.09 216 ASN A N 1
ATOM 1726 C CA . ASN A 1 216 ? -8.022 7.195 15.639 1.00 52.09 216 ASN A CA 1
ATOM 1727 C C . ASN A 1 216 ? -9.169 6.720 14.725 1.00 52.09 216 ASN A C 1
ATOM 1729 O O . ASN A 1 216 ? -10.314 7.100 14.937 1.00 52.09 216 ASN A O 1
ATOM 1733 N N . GLY A 1 217 ? -8.887 5.951 13.666 1.00 46.78 217 GLY A N 1
ATOM 1734 C CA . GLY A 1 217 ? -9.892 5.523 12.681 1.00 46.78 217 GLY A CA 1
ATOM 1735 C C . GLY A 1 217 ? -10.431 6.653 11.791 1.00 46.78 217 GLY A C 1
ATOM 1736 O O . GLY A 1 217 ? -11.226 6.399 10.890 1.00 46.78 217 GLY A O 1
ATOM 1737 N N . ILE A 1 218 ? -9.981 7.893 12.008 1.00 44.97 218 ILE A N 1
ATOM 1738 C CA . ILE A 1 218 ? -10.382 9.081 11.257 1.00 44.97 218 ILE A CA 1
ATOM 1739 C C . ILE A 1 218 ? -9.452 9.270 10.050 1.00 44.97 218 ILE A C 1
ATOM 1741 O O . ILE A 1 218 ? -8.228 9.297 10.167 1.00 44.97 218 ILE A O 1
ATOM 1745 N N . VAL A 1 219 ? -10.042 9.448 8.869 1.00 44.84 219 VAL A N 1
ATOM 1746 C CA . VAL A 1 219 ? -9.340 9.826 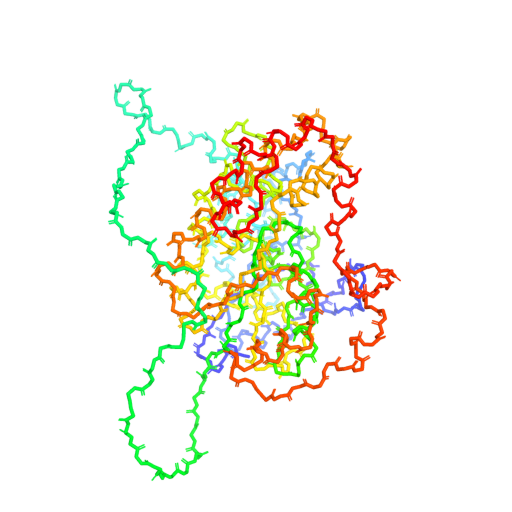7.636 1.00 44.84 219 VAL A CA 1
ATOM 1747 C C . VAL A 1 219 ? -9.291 11.360 7.545 1.00 44.84 219 VAL A C 1
ATOM 1749 O O . VAL A 1 219 ? -9.969 11.959 6.717 1.00 44.84 219 VAL A O 1
ATOM 1752 N N . THR A 1 220 ? -8.546 12.038 8.425 1.00 37.00 220 THR A N 1
ATOM 1753 C CA . THR A 1 220 ? -8.378 13.509 8.370 1.00 37.00 220 THR A CA 1
ATOM 1754 C C . THR A 1 220 ? -6.922 13.918 8.188 1.00 37.00 220 THR A C 1
ATOM 1756 O O . THR A 1 220 ? -5.991 13.123 8.256 1.00 37.00 220 THR A O 1
ATOM 1759 N N . THR A 1 221 ? -6.707 15.182 7.836 1.00 37.16 221 THR A N 1
ATOM 1760 C CA . THR A 1 221 ? -5.442 15.701 7.309 1.00 37.16 221 THR A CA 1
ATOM 1761 C C . THR A 1 221 ? -4.332 15.910 8.347 1.00 37.16 221 THR A C 1
ATOM 1763 O O . THR A 1 221 ? -3.201 16.137 7.926 1.00 37.16 221 THR A O 1
ATOM 1766 N N . TYR A 1 222 ? -4.587 15.796 9.658 1.00 33.47 222 TYR A N 1
ATOM 1767 C CA . TYR A 1 222 ? -3.600 15.983 10.740 1.00 33.47 222 TYR A CA 1
ATOM 1768 C C . TYR A 1 222 ? -4.080 15.329 12.058 1.00 33.47 222 TYR A C 1
ATOM 1770 O O . TYR A 1 222 ? -5.283 15.368 12.296 1.00 33.47 222 TYR A O 1
ATOM 1778 N N . PRO A 1 223 ? -3.194 14.827 12.955 1.00 48.75 223 PRO A N 1
ATOM 1779 C CA . PRO A 1 223 ? -1.739 14.692 12.857 1.00 48.75 223 PRO A CA 1
ATOM 1780 C C . PRO A 1 223 ? -1.320 13.313 12.308 1.00 48.75 223 PRO A C 1
ATOM 1782 O O . PRO A 1 223 ? -2.069 12.347 12.330 1.00 48.75 223 PRO A O 1
ATOM 1785 N N . ARG A 1 224 ? -0.093 13.227 11.779 1.00 52.56 224 ARG A N 1
ATOM 1786 C CA . ARG A 1 224 ? 0.474 12.107 10.992 1.00 52.56 224 ARG A CA 1
ATOM 1787 C C . ARG A 1 224 ? 0.743 10.814 11.791 1.00 52.56 224 ARG A C 1
ATOM 1789 O O . ARG A 1 224 ? 1.816 10.226 11.651 1.00 52.56 224 ARG A O 1
ATOM 1796 N N . GLN A 1 225 ? -0.187 10.378 12.630 1.00 58.09 225 GLN A N 1
ATOM 1797 C CA . GLN A 1 225 ? -0.109 9.106 13.338 1.00 58.09 225 GLN A CA 1
ATOM 1798 C C . GLN A 1 225 ? -0.823 8.031 12.524 1.00 58.09 225 GLN A C 1
ATOM 1800 O O . GLN A 1 225 ? -2.016 7.782 12.679 1.00 58.09 225 GLN A O 1
ATOM 1805 N N . PHE A 1 226 ? -0.086 7.432 11.597 1.00 65.38 226 PHE A N 1
ATOM 1806 C CA . PHE A 1 226 ? -0.580 6.315 10.806 1.00 65.38 226 PHE A CA 1
ATOM 1807 C C . PHE A 1 226 ? -0.506 5.017 11.616 1.00 65.38 226 PHE A C 1
ATOM 1809 O O . PHE A 1 226 ? 0.491 4.779 12.293 1.00 65.38 226 PHE A O 1
ATOM 1816 N N . ILE A 1 227 ? -1.523 4.161 11.492 1.00 72.19 227 ILE A N 1
ATOM 1817 C CA . ILE A 1 227 ? -1.545 2.803 12.068 1.00 72.19 227 ILE A CA 1
ATOM 1818 C C . ILE A 1 227 ? -0.351 1.987 11.570 1.00 72.19 227 ILE A C 1
ATOM 1820 O O . ILE A 1 227 ? 0.194 1.154 12.285 1.00 72.19 227 ILE A O 1
ATOM 1824 N N . LEU A 1 228 ? 0.054 2.221 10.322 1.00 78.25 228 LEU A N 1
ATOM 1825 C CA . LEU A 1 228 ? 1.198 1.567 9.711 1.00 78.25 228 LEU A CA 1
ATOM 1826 C C . LEU A 1 228 ? 2.296 2.583 9.398 1.00 78.25 228 LEU A C 1
ATOM 1828 O O . LEU A 1 228 ? 1.998 3.721 9.030 1.00 78.25 228 LEU A O 1
ATOM 1832 N N . PRO A 1 229 ? 3.571 2.160 9.421 1.00 80.00 229 PRO A N 1
ATOM 1833 C CA . PRO A 1 229 ? 4.672 2.982 8.952 1.00 80.00 229 PRO A CA 1
ATOM 1834 C C . PRO A 1 229 ? 4.400 3.534 7.552 1.00 80.00 229 PRO A C 1
ATOM 1836 O O . PRO A 1 229 ? 4.060 2.793 6.626 1.00 80.00 229 PRO A O 1
ATOM 1839 N N . SER A 1 230 ? 4.572 4.848 7.409 1.00 82.94 230 SER A N 1
ATOM 1840 C CA . SER A 1 230 ? 4.371 5.577 6.160 1.00 82.94 230 SER A CA 1
ATOM 1841 C C . SER A 1 230 ? 5.681 6.223 5.718 1.00 82.94 230 SER A C 1
ATOM 1843 O O . SER A 1 230 ? 6.317 6.924 6.513 1.00 82.94 230 SER A O 1
ATOM 1845 N N . PRO A 1 231 ? 6.091 6.077 4.449 1.00 82.38 231 PRO A N 1
ATOM 1846 C CA . PRO A 1 231 ? 7.339 6.651 3.963 1.00 82.38 231 PRO A CA 1
ATOM 1847 C C . PRO A 1 231 ? 7.291 8.186 3.824 1.00 82.38 231 PRO A C 1
ATOM 1849 O O . PRO A 1 231 ? 8.317 8.815 3.562 1.00 82.38 231 PRO A O 1
ATOM 1852 N N . ALA A 1 232 ? 6.126 8.811 4.047 1.00 77.44 232 ALA A N 1
ATOM 1853 C CA . ALA A 1 232 ? 6.010 10.258 4.249 1.00 77.44 232 ALA A CA 1
ATOM 1854 C C . ALA A 1 232 ? 6.581 10.716 5.611 1.00 77.44 232 ALA A C 1
ATOM 1856 O O . ALA A 1 232 ? 7.061 11.850 5.747 1.00 77.44 232 ALA A O 1
ATOM 1857 N N . VAL A 1 233 ? 6.541 9.837 6.618 1.00 78.88 233 VAL A N 1
ATOM 1858 C CA . VAL A 1 233 ? 6.958 10.111 8.005 1.00 78.88 233 VAL A CA 1
ATOM 1859 C C . VAL A 1 233 ? 8.308 9.479 8.315 1.00 78.88 233 VAL A C 1
ATOM 1861 O O . VAL A 1 233 ? 9.158 10.119 8.938 1.00 78.88 233 VAL A O 1
ATOM 1864 N N . ILE A 1 234 ? 8.509 8.239 7.871 1.00 82.75 234 ILE A N 1
ATOM 1865 C CA . ILE A 1 234 ? 9.747 7.494 8.076 1.00 82.75 234 ILE A CA 1
ATOM 1866 C C . ILE A 1 234 ? 10.851 8.081 7.195 1.00 82.75 234 ILE A C 1
ATOM 1868 O O . ILE A 1 234 ? 10.631 8.483 6.047 1.00 82.75 234 ILE A O 1
ATOM 1872 N N . ARG A 1 235 ? 12.043 8.177 7.778 1.00 84.12 235 ARG A N 1
ATOM 1873 C CA . ARG A 1 235 ? 13.256 8.654 7.121 1.00 84.12 235 ARG A CA 1
ATOM 1874 C C . ARG A 1 235 ? 14.171 7.485 6.800 1.00 84.12 235 ARG A C 1
ATOM 1876 O O . ARG A 1 235 ? 14.027 6.386 7.336 1.00 84.12 235 ARG A O 1
ATOM 1883 N N . ARG A 1 236 ? 15.095 7.740 5.893 1.00 84.56 236 ARG A N 1
ATOM 1884 C CA . ARG A 1 236 ? 16.264 6.903 5.663 1.00 84.56 236 ARG A CA 1
ATOM 1885 C C . ARG A 1 236 ? 17.202 6.959 6.875 1.00 84.56 236 ARG 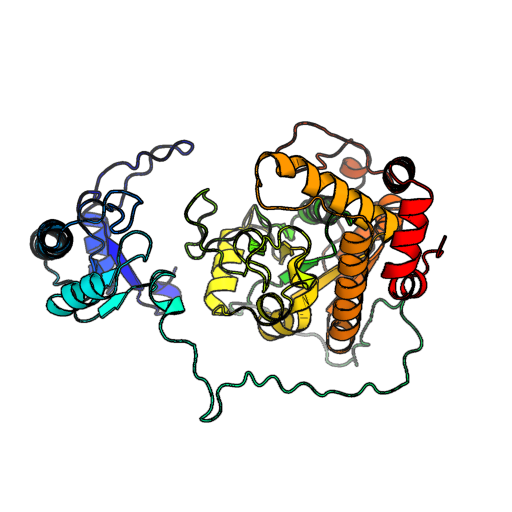A C 1
ATOM 1887 O O . ARG A 1 236 ? 17.091 7.895 7.670 1.00 84.56 236 ARG A O 1
ATOM 1894 N N . PRO A 1 237 ? 18.140 6.005 7.000 1.00 82.06 237 PRO A N 1
ATOM 1895 C CA . PRO A 1 237 ? 19.154 6.033 8.055 1.00 82.06 237 PRO A CA 1
ATOM 1896 C C . PRO A 1 237 ? 19.991 7.321 8.085 1.00 82.06 237 PRO A C 1
ATOM 1898 O O . PRO A 1 237 ? 20.404 7.751 9.154 1.00 82.06 237 PRO A O 1
ATOM 1901 N N . ASP A 1 238 ? 20.189 7.966 6.931 1.00 83.62 238 ASP A N 1
ATOM 1902 C CA . ASP A 1 238 ? 20.897 9.248 6.789 1.00 83.62 238 ASP A CA 1
ATOM 1903 C C . ASP A 1 238 ? 20.036 10.483 7.143 1.00 83.62 238 ASP A C 1
ATOM 1905 O O . ASP A 1 238 ? 20.435 11.616 6.889 1.00 83.62 238 ASP A O 1
ATOM 1909 N N . GLY A 1 239 ? 18.827 10.283 7.681 1.00 84.00 239 GLY A N 1
ATOM 1910 C CA . GLY A 1 239 ? 17.898 11.350 8.065 1.00 84.00 239 GLY A CA 1
ATOM 1911 C C . GLY A 1 239 ? 17.068 11.932 6.916 1.00 84.00 239 GLY A C 1
ATOM 1912 O O . GLY A 1 239 ? 16.076 12.624 7.168 1.00 84.00 239 GLY A O 1
ATOM 1913 N N . LYS A 1 240 ? 17.389 11.611 5.658 1.00 85.25 240 LYS A N 1
ATOM 1914 C CA . LYS A 1 240 ? 16.671 12.124 4.482 1.00 85.25 240 LYS A CA 1
ATOM 1915 C C . LYS A 1 240 ? 15.357 11.374 4.233 1.00 85.25 240 LYS A C 1
ATOM 1917 O O . LYS A 1 240 ? 15.050 10.344 4.840 1.00 85.25 240 LYS A O 1
ATOM 1922 N N . ARG A 1 241 ? 14.508 11.906 3.360 1.00 85.56 241 ARG A N 1
ATOM 1923 C CA . ARG A 1 241 ? 13.167 11.380 3.082 1.00 85.56 241 ARG A CA 1
ATOM 1924 C C . ARG A 1 241 ? 13.228 10.054 2.331 1.00 85.56 241 ARG A C 1
ATOM 1926 O O . ARG A 1 241 ? 13.992 9.866 1.387 1.00 85.56 241 ARG A O 1
ATOM 1933 N N . LEU A 1 242 ? 12.343 9.144 2.733 1.00 84.12 242 LEU A N 1
ATOM 1934 C CA . LEU A 1 242 ? 12.180 7.843 2.094 1.00 84.12 242 LEU A CA 1
ATOM 1935 C C . LEU A 1 242 ? 11.218 7.918 0.891 1.00 84.12 242 LEU A C 1
ATOM 1937 O O . LEU A 1 242 ? 11.525 7.440 -0.202 1.00 84.12 242 LEU A O 1
ATOM 1941 N N . ASN A 1 243 ? 10.068 8.585 1.072 1.00 81.62 243 ASN A N 1
ATOM 1942 C CA . ASN A 1 243 ? 9.060 8.876 0.044 1.00 81.62 243 ASN A CA 1
ATOM 1943 C C . ASN A 1 243 ? 8.581 7.638 -0.741 1.00 81.62 243 ASN A C 1
ATOM 1945 O O . ASN A 1 243 ? 7.785 6.849 -0.251 1.00 81.62 243 ASN A O 1
ATOM 1949 N N . ARG A 1 244 ? 8.997 7.476 -2.001 1.00 86.12 244 ARG A N 1
ATOM 1950 C CA . ARG A 1 244 ? 8.565 6.356 -2.852 1.00 86.12 244 ARG A CA 1
ATOM 1951 C C . ARG A 1 244 ? 9.524 5.166 -2.791 1.00 86.12 244 ARG A C 1
ATOM 1953 O O . ARG A 1 244 ? 9.182 4.127 -3.334 1.00 86.12 244 ARG A O 1
ATOM 1960 N N . VAL A 1 245 ? 10.678 5.297 -2.134 1.00 92.06 245 VAL A N 1
ATOM 1961 C CA . VAL A 1 245 ? 11.751 4.288 -2.119 1.00 92.06 245 VAL A CA 1
ATOM 1962 C C . VAL A 1 245 ? 11.846 3.645 -0.740 1.00 92.06 245 VAL A C 1
ATOM 1964 O O . VAL A 1 245 ? 12.821 3.771 -0.008 1.00 92.06 245 VAL A O 1
ATOM 1967 N N . TRP A 1 246 ? 10.780 2.954 -0.352 1.00 91.31 246 TRP A N 1
ATOM 1968 C CA . TRP A 1 246 ? 10.655 2.385 0.991 1.00 91.31 246 TRP A CA 1
ATOM 1969 C C . TRP A 1 246 ? 11.620 1.219 1.271 1.00 91.31 246 TRP A C 1
ATOM 1971 O O . TRP A 1 246 ? 11.827 0.854 2.426 1.00 91.31 246 TRP A O 1
ATOM 1981 N N . THR A 1 247 ? 12.288 0.682 0.244 1.00 94.12 247 THR A N 1
ATOM 1982 C CA . THR A 1 247 ? 13.330 -0.348 0.404 1.00 94.12 247 THR A CA 1
ATOM 1983 C C . THR A 1 247 ? 14.607 0.172 1.069 1.00 94.12 247 THR A C 1
ATOM 1985 O O . THR A 1 247 ? 15.407 -0.624 1.541 1.00 94.12 247 THR A O 1
ATOM 1988 N N . GLU A 1 248 ? 14.819 1.488 1.133 1.00 92.62 248 GLU A N 1
ATOM 1989 C CA . GLU A 1 248 ? 15.980 2.079 1.821 1.00 92.62 248 GLU A CA 1
ATOM 1990 C C . GLU A 1 248 ? 15.810 2.123 3.355 1.00 92.62 248 GLU A C 1
ATOM 1992 O O . GLU A 1 248 ? 16.688 2.609 4.062 1.00 92.62 248 GLU A O 1
ATOM 1997 N N . ASN A 1 249 ? 14.693 1.608 3.883 1.00 90.56 249 ASN A N 1
ATOM 1998 C CA . ASN A 1 249 ? 14.503 1.350 5.311 1.00 90.56 249 ASN A CA 1
ATOM 1999 C C . ASN A 1 249 ? 13.568 0.143 5.534 1.00 90.56 249 ASN A C 1
ATOM 2001 O O . ASN A 1 249 ? 12.557 0.238 6.227 1.00 90.56 249 ASN A O 1
ATOM 2005 N N . LEU A 1 250 ? 13.880 -0.991 4.891 1.00 90.44 250 LEU A N 1
ATOM 2006 C CA . LEU A 1 250 ? 13.050 -2.206 4.918 1.00 90.44 250 LEU A CA 1
ATOM 2007 C C . LEU A 1 250 ? 12.624 -2.681 6.317 1.00 90.44 250 LEU A C 1
ATOM 2009 O O . LEU A 1 250 ? 11.443 -3.007 6.447 1.00 90.44 250 LEU A O 1
ATOM 2013 N N . PRO A 1 251 ? 13.502 -2.735 7.344 1.00 88.75 251 PRO A N 1
ATOM 2014 C CA . PRO A 1 251 ? 13.144 -3.325 8.636 1.00 88.75 251 PRO A CA 1
ATOM 2015 C C . PRO A 1 251 ? 11.874 -2.721 9.245 1.00 88.75 251 PRO A C 1
ATOM 2017 O O . PRO A 1 251 ? 11.006 -3.454 9.707 1.00 88.75 251 PRO A O 1
ATOM 2020 N N . VAL A 1 252 ? 11.706 -1.399 9.133 1.00 85.50 252 VAL A N 1
ATOM 2021 C CA . VAL A 1 252 ? 10.533 -0.680 9.656 1.00 85.50 252 VAL A CA 1
ATOM 2022 C C . VAL A 1 252 ? 9.236 -1.065 8.932 1.00 85.50 252 VAL A C 1
ATOM 2024 O O . VAL A 1 252 ? 8.167 -1.023 9.531 1.00 85.50 252 VAL A O 1
ATOM 2027 N N . PHE A 1 253 ? 9.294 -1.430 7.647 1.00 88.38 253 PHE A N 1
ATOM 2028 C CA . PHE A 1 253 ? 8.099 -1.796 6.874 1.00 88.38 253 PHE A CA 1
ATOM 2029 C C . PHE A 1 253 ? 7.783 -3.286 6.914 1.00 88.38 253 PHE A C 1
ATOM 2031 O O . PHE A 1 253 ? 6.622 -3.630 6.698 1.00 88.38 253 PHE A O 1
ATOM 2038 N N . ARG A 1 254 ? 8.784 -4.140 7.174 1.00 88.31 254 ARG A N 1
ATOM 2039 C CA . ARG A 1 254 ? 8.628 -5.599 7.243 1.00 88.31 254 ARG A CA 1
ATOM 2040 C C . ARG A 1 254 ? 7.824 -6.040 8.458 1.00 88.31 254 ARG A C 1
ATOM 2042 O O . ARG A 1 254 ? 6.862 -6.783 8.305 1.00 88.31 254 ARG A O 1
ATOM 2049 N N . GLU A 1 255 ? 8.198 -5.529 9.624 1.00 84.38 255 GLU A N 1
ATOM 2050 C CA . GLU A 1 255 ? 7.622 -5.889 10.921 1.00 84.38 255 GLU A CA 1
ATOM 2051 C C . GLU A 1 255 ? 7.086 -4.612 11.589 1.00 84.38 255 GLU A C 1
ATOM 2053 O O . GLU A 1 255 ? 7.744 -4.028 12.455 1.00 84.38 255 GLU A O 1
ATOM 2058 N N . PRO A 1 256 ? 5.937 -4.083 11.128 1.00 80.62 256 PRO A N 1
ATOM 2059 C CA . PRO A 1 256 ? 5.387 -2.861 11.693 1.00 80.62 256 PRO A CA 1
ATOM 2060 C C . PRO A 1 256 ? 4.992 -3.080 13.158 1.00 80.62 256 PRO A C 1
ATOM 2062 O O . PRO A 1 256 ? 4.315 -4.049 13.495 1.00 80.62 256 PRO A O 1
ATOM 2065 N N . ILE A 1 257 ? 5.370 -2.135 14.019 1.00 74.12 257 ILE A N 1
ATOM 2066 C CA . ILE A 1 257 ? 4.959 -2.125 15.426 1.00 74.12 257 ILE A CA 1
ATOM 2067 C C . ILE A 1 257 ? 3.530 -1.582 15.488 1.00 74.12 257 ILE A C 1
ATOM 2069 O O . ILE A 1 257 ? 3.315 -0.371 15.475 1.00 74.12 257 ILE A O 1
ATOM 2073 N N . VAL A 1 258 ? 2.557 -2.489 15.478 1.00 74.19 258 VAL A N 1
ATOM 2074 C CA . VAL A 1 258 ? 1.130 -2.184 15.578 1.00 74.19 258 VAL A CA 1
ATOM 2075 C C . VAL A 1 258 ? 0.391 -3.369 16.192 1.00 74.19 258 VAL A C 1
ATOM 2077 O O . VAL A 1 258 ? 0.644 -4.517 15.828 1.00 74.19 258 VAL A O 1
ATOM 2080 N N . GLU A 1 259 ? -0.559 -3.089 17.081 1.00 73.69 259 GLU A N 1
ATOM 2081 C CA . GLU A 1 259 ? -1.450 -4.117 17.616 1.00 73.69 259 GLU A CA 1
ATOM 2082 C C . GLU A 1 259 ? -2.447 -4.577 16.535 1.00 73.69 259 GLU A C 1
ATOM 2084 O O . GLU A 1 259 ? -3.216 -3.756 16.013 1.00 73.69 259 GLU A O 1
ATOM 2089 N N . PRO A 1 260 ? -2.493 -5.878 16.184 1.00 80.25 260 PRO A N 1
ATOM 2090 C CA . PRO A 1 260 ? -3.371 -6.382 15.128 1.00 80.25 260 PRO A CA 1
ATOM 2091 C C . PRO A 1 260 ? -4.858 -6.013 15.280 1.00 80.25 260 PRO A C 1
ATOM 2093 O O . PRO A 1 260 ? -5.476 -5.683 14.262 1.00 80.25 260 PRO A O 1
ATOM 2096 N N . PRO A 1 261 ? -5.457 -6.009 16.492 1.00 78.44 261 PRO A N 1
ATOM 2097 C CA . PRO A 1 261 ? -6.837 -5.558 16.675 1.00 78.44 261 PRO A CA 1
ATOM 2098 C C . PRO A 1 261 ? -7.063 -4.101 16.253 1.00 78.44 261 PRO A C 1
ATOM 2100 O O . PRO A 1 261 ? -8.058 -3.810 15.589 1.00 78.44 261 PRO A O 1
ATOM 2103 N N . ILE A 1 262 ? -6.118 -3.201 16.554 1.00 72.94 262 ILE A N 1
ATOM 2104 C CA . ILE A 1 262 ? -6.194 -1.782 16.168 1.00 72.94 262 ILE A CA 1
ATOM 2105 C C . ILE A 1 262 ? -6.160 -1.656 14.646 1.00 72.94 262 ILE A C 1
ATOM 2107 O O . ILE A 1 262 ? -6.958 -0.927 14.056 1.00 72.94 262 ILE A O 1
ATOM 2111 N N . MET A 1 263 ? -5.278 -2.414 13.989 1.00 78.19 263 MET A N 1
ATOM 2112 C CA . MET A 1 263 ? -5.196 -2.414 12.532 1.00 78.19 263 MET A CA 1
ATOM 2113 C C . MET A 1 263 ? -6.484 -2.929 11.885 1.00 78.19 263 MET A C 1
ATOM 2115 O O . MET A 1 263 ? -6.996 -2.292 10.966 1.00 78.19 263 MET A O 1
ATOM 2119 N N . LYS A 1 264 ? -7.032 -4.051 12.368 1.00 83.44 264 LYS A N 1
ATOM 2120 C CA . LYS A 1 264 ? -8.301 -4.606 11.873 1.00 83.44 264 LYS A CA 1
ATOM 2121 C C . LYS A 1 264 ? -9.442 -3.598 12.014 1.00 83.44 264 LYS A C 1
ATOM 2123 O O . LYS A 1 264 ? -10.163 -3.378 11.043 1.00 83.44 264 LYS A O 1
ATOM 2128 N N . TYR A 1 265 ? -9.560 -2.958 13.178 1.00 77.94 265 TYR A N 1
ATOM 2129 C CA . TYR A 1 265 ? -10.570 -1.931 13.430 1.00 77.94 265 TYR A CA 1
ATOM 2130 C C . TYR A 1 265 ? -10.411 -0.737 12.482 1.00 77.94 265 TYR A C 1
ATOM 2132 O O . TYR A 1 265 ? -11.349 -0.383 11.774 1.00 77.94 265 TYR A O 1
ATOM 2140 N N . GLY A 1 266 ? -9.209 -0.164 12.380 1.00 76.31 266 GLY A N 1
ATOM 2141 C CA . GLY A 1 266 ? -8.959 0.977 11.496 1.00 76.31 266 GLY A CA 1
ATOM 2142 C C . GLY A 1 266 ? -9.274 0.680 10.027 1.00 76.31 266 GLY A C 1
ATOM 2143 O O . GLY A 1 266 ? -9.866 1.511 9.340 1.00 76.31 266 GLY A O 1
ATOM 2144 N N . LEU A 1 267 ? -8.938 -0.520 9.545 1.00 80.88 267 LEU A N 1
ATOM 2145 C CA . LEU A 1 267 ? -9.300 -0.947 8.193 1.00 80.88 267 LEU A CA 1
ATOM 2146 C C . LEU A 1 267 ? -10.820 -1.112 8.024 1.00 80.88 267 LEU A C 1
ATOM 2148 O O . LEU A 1 267 ? -11.352 -0.717 6.994 1.00 80.88 267 LEU A O 1
ATOM 2152 N N . GLN A 1 268 ? -11.530 -1.652 9.019 1.00 81.12 268 GLN A N 1
ATOM 2153 C CA . GLN A 1 268 ? -12.993 -1.784 8.974 1.00 81.12 268 GLN A CA 1
ATOM 2154 C C . GLN A 1 268 ? -13.706 -0.429 8.937 1.00 81.12 268 GLN A C 1
ATOM 2156 O O . GLN A 1 268 ? -14.690 -0.293 8.209 1.00 81.12 268 GLN A O 1
ATOM 2161 N N . GLN A 1 269 ? -13.197 0.564 9.674 1.00 76.38 269 GLN A N 1
ATOM 2162 C CA . GLN A 1 269 ? -13.732 1.929 9.679 1.00 76.38 269 GLN A CA 1
ATOM 2163 C C . GLN A 1 269 ? -13.445 2.683 8.375 1.00 76.38 269 GLN A C 1
ATOM 2165 O O . GLN A 1 269 ? -14.190 3.583 8.004 1.00 76.38 269 GLN A O 1
ATOM 2170 N N . ALA A 1 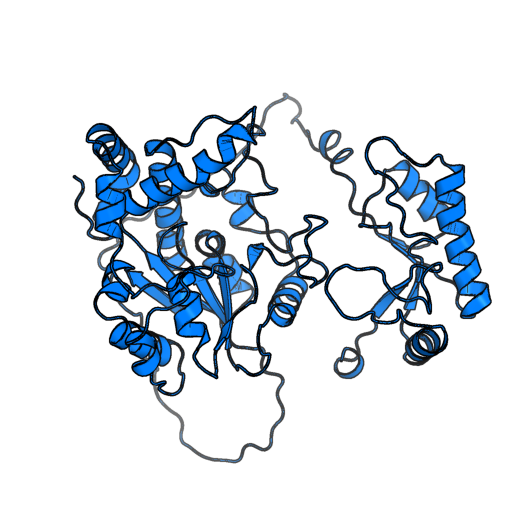270 ? -12.379 2.312 7.663 1.00 76.75 270 ALA A N 1
ATOM 2171 C CA . ALA A 1 270 ? -11.997 2.928 6.396 1.00 76.75 270 ALA A CA 1
ATOM 2172 C C . ALA A 1 270 ? -12.704 2.315 5.171 1.00 76.75 270 ALA A C 1
ATOM 2174 O O . ALA A 1 270 ? -12.351 2.658 4.040 1.00 76.75 270 ALA A O 1
ATOM 2175 N N . ARG A 1 271 ? -13.662 1.405 5.370 1.00 81.81 271 ARG A N 1
ATOM 2176 C CA . ARG A 1 271 ? -14.497 0.828 4.308 1.00 81.81 271 ARG A CA 1
ATOM 2177 C C . ARG A 1 271 ? -15.391 1.882 3.654 1.00 81.81 271 ARG A C 1
ATOM 2179 O O . ARG A 1 271 ? -15.778 2.855 4.296 1.00 81.81 271 ARG A O 1
ATOM 2186 N N . LYS A 1 272 ? -15.694 1.714 2.365 1.00 77.56 272 LYS A N 1
ATOM 2187 C CA . LYS A 1 272 ? -16.436 2.710 1.578 1.00 77.56 272 LYS A CA 1
ATOM 2188 C C . LYS A 1 272 ? -17.949 2.558 1.711 1.00 77.56 272 LYS A C 1
ATOM 2190 O O . LYS A 1 272 ? -18.642 3.570 1.705 1.00 77.56 272 LYS A O 1
ATOM 2195 N N . THR A 1 273 ? -18.447 1.326 1.763 1.00 68.62 273 THR A N 1
ATOM 2196 C CA . THR A 1 273 ? -19.891 1.032 1.668 1.00 68.62 273 THR A CA 1
ATOM 2197 C C . THR A 1 273 ? -20.432 0.301 2.891 1.00 68.62 273 THR A C 1
ATOM 2199 O O . THR A 1 273 ? -21.577 0.505 3.257 1.00 68.62 273 THR A O 1
ATOM 2202 N N . THR A 1 274 ? -19.599 -0.487 3.577 1.00 67.50 274 THR A N 1
ATOM 2203 C CA . THR A 1 274 ? -19.940 -1.406 4.680 1.00 67.50 274 THR A CA 1
ATOM 2204 C C . THR A 1 274 ? -20.806 -2.613 4.308 1.00 67.50 274 THR A C 1
ATOM 2206 O O . THR A 1 274 ? -20.952 -3.501 5.152 1.00 67.50 274 THR A O 1
ATOM 2209 N N . ASP A 1 275 ? -21.266 -2.691 3.056 1.00 69.00 275 ASP A N 1
ATOM 2210 C CA . ASP A 1 275 ? -22.184 -3.718 2.542 1.00 69.00 275 ASP A CA 1
ATOM 2211 C C . ASP A 1 275 ? -21.466 -4.956 1.978 1.00 69.00 275 ASP A C 1
ATOM 2213 O O . ASP A 1 275 ? -22.014 -6.058 1.998 1.00 69.00 275 ASP A O 1
ATOM 2217 N N . GLY A 1 276 ? -20.225 -4.798 1.504 1.00 65.50 276 GLY A N 1
ATOM 2218 C CA . GLY A 1 276 ? -19.442 -5.894 0.931 1.00 65.50 276 GLY A CA 1
ATOM 2219 C C . GLY A 1 276 ? -18.948 -6.900 1.978 1.00 65.50 276 GLY A C 1
ATOM 2220 O O . GLY A 1 276 ? -18.594 -6.549 3.110 1.00 65.50 276 GLY A O 1
ATOM 2221 N N . THR A 1 277 ? -18.875 -8.173 1.584 1.00 81.25 277 THR A N 1
ATOM 2222 C CA . THR A 1 277 ? -18.441 -9.281 2.453 1.00 81.25 277 THR A CA 1
ATOM 2223 C C . THR A 1 277 ? -16.914 -9.390 2.582 1.00 81.25 277 THR A C 1
ATOM 2225 O O . THR A 1 277 ? -16.414 -9.927 3.580 1.00 81.25 277 THR A O 1
ATOM 2228 N N . LEU A 1 278 ? -16.165 -8.851 1.609 1.00 88.06 278 LEU A N 1
ATOM 2229 C CA . LEU A 1 278 ? -14.703 -8.832 1.565 1.00 88.06 278 LEU A CA 1
ATOM 2230 C C . LEU A 1 278 ? -14.146 -7.420 1.744 1.00 88.06 278 LEU A C 1
ATOM 2232 O O . LEU A 1 278 ? -14.356 -6.550 0.905 1.00 88.06 278 LEU A O 1
ATOM 2236 N N . THR A 1 279 ? -13.340 -7.198 2.781 1.00 90.75 279 THR A N 1
ATOM 2237 C CA . THR A 1 279 ? -12.638 -5.916 2.943 1.00 90.75 279 THR A CA 1
ATOM 2238 C C . THR A 1 279 ? -11.379 -5.905 2.081 1.00 90.75 279 THR A C 1
ATOM 2240 O O . THR A 1 279 ? -10.473 -6.711 2.309 1.00 90.75 279 THR A O 1
ATOM 2243 N N . MET A 1 280 ? -11.273 -4.965 1.137 1.00 93.00 280 MET A N 1
ATOM 2244 C CA . MET A 1 280 ? -10.100 -4.837 0.266 1.00 93.00 280 MET A CA 1
ATOM 2245 C C . MET A 1 280 ? -9.232 -3.634 0.629 1.00 93.00 280 MET A C 1
ATOM 2247 O O . MET A 1 280 ? -9.586 -2.485 0.371 1.00 93.00 280 MET A O 1
ATOM 2251 N N . GLY A 1 281 ? -8.039 -3.907 1.159 1.00 92.50 281 GLY A N 1
ATOM 2252 C CA . GLY A 1 281 ? -7.007 -2.911 1.415 1.00 92.50 281 GLY A CA 1
ATOM 2253 C C . GLY A 1 281 ? -5.945 -2.865 0.320 1.00 92.50 281 GLY A C 1
ATOM 2254 O O . GLY A 1 281 ? -5.318 -3.876 0.010 1.00 92.50 281 GLY A O 1
ATOM 2255 N N . LYS A 1 282 ? -5.671 -1.674 -0.222 1.00 92.81 282 LYS A N 1
ATOM 2256 C CA . LYS A 1 282 ? -4.591 -1.465 -1.195 1.00 92.81 282 LYS A CA 1
ATOM 2257 C C . LYS A 1 282 ? -3.438 -0.664 -0.606 1.00 92.81 282 LYS A C 1
ATOM 2259 O O . LYS A 1 282 ? -3.626 0.438 -0.091 1.00 92.81 282 LYS A O 1
ATOM 2264 N N . SER A 1 283 ? -2.214 -1.177 -0.734 1.00 91.94 283 SER A N 1
ATOM 2265 C CA . SER A 1 283 ? -0.991 -0.476 -0.321 1.00 91.94 283 SER A CA 1
ATOM 2266 C C . SER A 1 283 ? 0.252 -1.084 -0.972 1.00 91.94 283 SER A C 1
ATOM 2268 O O . SER A 1 283 ? 0.425 -2.302 -0.967 1.00 91.94 283 SER A O 1
ATOM 2270 N N . GLN A 1 284 ? 1.166 -0.248 -1.480 1.00 90.62 284 GLN A N 1
ATOM 2271 C CA . GLN A 1 284 ? 2.431 -0.720 -2.072 1.00 90.62 284 GLN A CA 1
ATOM 2272 C C . GLN A 1 284 ? 3.346 -1.344 -1.011 1.00 90.62 284 GLN A C 1
ATOM 2274 O O . GLN A 1 284 ? 4.121 -2.247 -1.300 1.00 90.62 284 GLN A O 1
ATOM 2279 N N . LEU A 1 285 ? 3.229 -0.874 0.234 1.00 91.19 285 LEU A N 1
ATOM 2280 C CA . LEU A 1 285 ? 4.045 -1.324 1.361 1.00 91.19 285 LEU A CA 1
ATOM 2281 C C . LEU A 1 285 ? 3.680 -2.734 1.829 1.00 91.19 285 LEU A C 1
ATOM 2283 O O . LEU A 1 285 ? 4.502 -3.388 2.457 1.00 91.19 285 LEU A O 1
ATOM 2287 N N . THR A 1 286 ? 2.459 -3.208 1.552 1.00 92.94 286 THR A N 1
ATOM 2288 C CA . THR A 1 286 ? 2.059 -4.580 1.907 1.00 92.94 286 THR A CA 1
ATOM 2289 C C . THR A 1 286 ? 2.940 -5.618 1.216 1.00 92.94 286 THR A C 1
ATOM 2291 O O . THR A 1 286 ? 3.213 -6.656 1.806 1.00 92.94 286 THR A O 1
ATOM 2294 N N . MET A 1 287 ? 3.485 -5.289 0.040 1.00 93.62 287 MET A N 1
ATOM 2295 C CA . MET A 1 287 ? 4.346 -6.153 -0.766 1.00 93.62 287 MET A CA 1
ATOM 2296 C C . MET A 1 287 ? 5.575 -6.683 -0.020 1.00 93.62 287 MET A C 1
ATOM 2298 O O . MET A 1 287 ? 6.094 -7.723 -0.400 1.00 93.62 287 MET A O 1
ATOM 2302 N N . VAL A 1 288 ? 6.044 -5.993 1.026 1.00 94.12 288 VAL A N 1
ATOM 2303 C CA . VAL A 1 288 ? 7.221 -6.413 1.811 1.00 94.12 288 VAL A CA 1
ATOM 2304 C C . VAL A 1 288 ? 6.913 -6.807 3.244 1.00 94.12 288 VAL A C 1
ATOM 2306 O O . VAL A 1 288 ? 7.825 -6.920 4.054 1.00 94.12 288 VAL A O 1
ATOM 2309 N N . ARG A 1 289 ? 5.637 -7.013 3.558 1.00 93.44 289 ARG A N 1
ATOM 2310 C CA . ARG A 1 289 ? 5.169 -7.516 4.856 1.00 93.44 289 ARG A CA 1
ATOM 2311 C C . ARG A 1 289 ? 4.032 -8.511 4.694 1.00 93.44 289 ARG A C 1
ATOM 2313 O O . ARG A 1 289 ? 3.180 -8.627 5.573 1.00 93.44 289 ARG A O 1
ATOM 2320 N N . MET A 1 290 ? 3.959 -9.192 3.553 1.00 95.06 290 MET A N 1
ATOM 2321 C CA . MET A 1 290 ? 2.898 -10.170 3.315 1.00 95.06 290 MET A CA 1
ATOM 2322 C C . MET A 1 290 ? 2.927 -11.307 4.350 1.00 95.06 290 MET A C 1
ATOM 2324 O O . MET A 1 290 ? 1.853 -11.620 4.854 1.00 95.06 290 MET A O 1
ATOM 2328 N N . PRO A 1 291 ? 4.092 -11.848 4.779 1.00 94.75 291 PRO A N 1
ATOM 2329 C CA . PRO A 1 291 ? 4.133 -12.868 5.830 1.00 94.75 291 PRO A CA 1
ATOM 2330 C C . PRO A 1 291 ? 3.587 -12.353 7.167 1.00 94.75 291 PRO A C 1
ATOM 2332 O O . PRO A 1 291 ? 2.733 -12.996 7.778 1.00 94.75 291 PRO A O 1
ATOM 2335 N N . TRP A 1 292 ? 3.995 -11.146 7.578 1.00 93.50 292 TRP A N 1
ATOM 2336 C CA . TRP A 1 292 ? 3.449 -10.474 8.762 1.00 93.50 292 TRP A CA 1
ATOM 2337 C C . TRP A 1 292 ? 1.932 -10.267 8.644 1.00 93.50 292 TRP A C 1
ATOM 2339 O O . TRP A 1 292 ? 1.172 -10.570 9.561 1.00 93.50 292 TRP A O 1
ATOM 2349 N N . THR A 1 293 ? 1.462 -9.825 7.476 1.00 93.44 293 THR A N 1
ATOM 2350 C CA . THR A 1 293 ? 0.032 -9.614 7.217 1.00 93.44 293 THR A CA 1
ATOM 2351 C C . THR A 1 293 ? -0.732 -10.938 7.289 1.00 93.44 293 THR A C 1
ATOM 2353 O O . THR A 1 293 ? -1.731 -11.017 7.988 1.00 93.44 293 THR A O 1
ATOM 2356 N N . GLN A 1 294 ? -0.248 -12.011 6.661 1.00 93.19 294 GLN A N 1
ATOM 2357 C CA . GLN A 1 294 ? -0.873 -13.337 6.717 1.00 93.19 294 GLN A CA 1
ATOM 2358 C C . GLN A 1 294 ? -0.953 -13.876 8.153 1.00 93.19 294 GLN A C 1
ATOM 2360 O O . GLN A 1 294 ? -1.972 -14.443 8.542 1.00 93.19 294 GLN A O 1
ATOM 2365 N N . LYS A 1 295 ? 0.092 -13.666 8.965 1.00 92.62 295 LYS A N 1
ATOM 2366 C CA . LYS A 1 295 ? 0.114 -14.064 10.381 1.00 92.62 295 LYS A CA 1
ATOM 2367 C C . LYS A 1 295 ? -1.032 -13.431 11.180 1.00 92.62 295 LYS A C 1
ATOM 2369 O O . LYS A 1 295 ? -1.617 -14.090 12.035 1.00 92.62 295 LYS A O 1
ATOM 2374 N N . HIS A 1 296 ? -1.359 -12.170 10.903 1.00 90.12 296 HIS A N 1
ATOM 2375 C CA . HIS A 1 296 ? -2.359 -11.403 11.655 1.00 90.12 296 HIS A CA 1
ATOM 2376 C C . HIS A 1 296 ? -3.751 -11.366 11.002 1.00 90.12 296 HIS A C 1
ATOM 2378 O O . HIS A 1 296 ? -4.751 -11.076 11.667 1.00 90.12 296 HIS A O 1
ATOM 2384 N N . PHE A 1 297 ? -3.822 -11.719 9.721 1.00 90.44 297 PHE A N 1
ATOM 2385 C CA . PHE A 1 297 ? -5.027 -11.834 8.910 1.00 90.44 297 PHE A CA 1
ATOM 2386 C C . PHE A 1 297 ? -5.049 -13.243 8.289 1.00 90.44 297 PHE A C 1
ATOM 2388 O O . PHE A 1 297 ? -4.730 -13.406 7.114 1.00 90.44 297 PHE A O 1
ATOM 2395 N N . PRO A 1 298 ? -5.411 -14.287 9.059 1.00 82.50 298 PRO A N 1
ATOM 2396 C CA . PRO A 1 298 ? -5.179 -15.690 8.685 1.00 82.50 298 PRO A CA 1
ATOM 2397 C C . PRO A 1 298 ? -5.978 -16.185 7.467 1.00 82.50 298 PRO A C 1
ATOM 2399 O O . PRO A 1 298 ? -5.727 -17.287 6.989 1.00 82.50 298 PRO A O 1
ATOM 2402 N N . ARG A 1 299 ? -6.933 -15.385 6.976 1.00 86.19 299 ARG A N 1
ATOM 2403 C CA . ARG A 1 299 ? -7.716 -15.615 5.748 1.00 86.19 299 ARG A CA 1
ATOM 2404 C C . ARG A 1 299 ? -7.511 -14.497 4.717 1.00 86.19 299 ARG A C 1
ATOM 2406 O O . ARG A 1 299 ? -8.427 -14.150 3.977 1.00 86.19 299 ARG A O 1
ATOM 2413 N N . ALA A 1 300 ? -6.346 -13.857 4.746 1.00 90.75 300 ALA A N 1
ATOM 2414 C CA . ALA A 1 300 ? -5.968 -12.856 3.762 1.00 90.75 300 ALA A CA 1
ATOM 2415 C C . ALA A 1 300 ? -5.616 -13.517 2.429 1.00 90.75 300 ALA A C 1
ATOM 2417 O O . ALA A 1 300 ? -4.767 -14.403 2.388 1.00 90.75 300 ALA A O 1
ATOM 2418 N N . LYS A 1 301 ? -6.213 -13.018 1.346 1.00 92.81 301 LYS A N 1
ATOM 2419 C CA . LYS A 1 301 ? -5.792 -13.299 -0.027 1.00 92.81 301 LYS A CA 1
ATOM 2420 C C . LYS A 1 301 ? -5.010 -12.096 -0.562 1.00 92.81 301 LYS A C 1
ATOM 2422 O O . LYS A 1 301 ? -5.418 -10.947 -0.369 1.00 92.81 301 LYS A O 1
ATOM 2427 N N . PHE A 1 302 ? -3.886 -12.335 -1.233 1.00 95.38 302 PHE A N 1
ATOM 2428 C CA . PHE A 1 302 ? -3.022 -11.270 -1.757 1.00 95.38 302 PHE A CA 1
ATOM 2429 C C . PHE A 1 302 ? -3.102 -11.178 -3.283 1.00 95.38 302 PHE A C 1
ATOM 2431 O O . PHE A 1 302 ? -2.943 -12.179 -3.975 1.00 95.38 302 PHE A O 1
ATOM 2438 N N . ILE A 1 303 ? -3.258 -9.969 -3.825 1.00 96.31 303 ILE A N 1
ATOM 2439 C CA . ILE A 1 303 ? -2.977 -9.703 -5.242 1.00 96.31 303 ILE A CA 1
ATOM 2440 C C . ILE A 1 303 ? -1.681 -8.913 -5.334 1.00 96.31 303 ILE A C 1
ATOM 2442 O O . ILE A 1 303 ? -1.565 -7.833 -4.757 1.00 96.31 303 ILE A O 1
ATOM 2446 N N . ILE A 1 304 ? -0.733 -9.412 -6.118 1.00 96.56 304 ILE A N 1
ATOM 2447 C CA . ILE A 1 304 ? 0.562 -8.788 -6.355 1.00 96.56 304 ILE A CA 1
ATOM 2448 C C . ILE A 1 304 ? 0.634 -8.374 -7.823 1.00 96.56 304 ILE A C 1
ATOM 2450 O O . ILE A 1 304 ? 0.79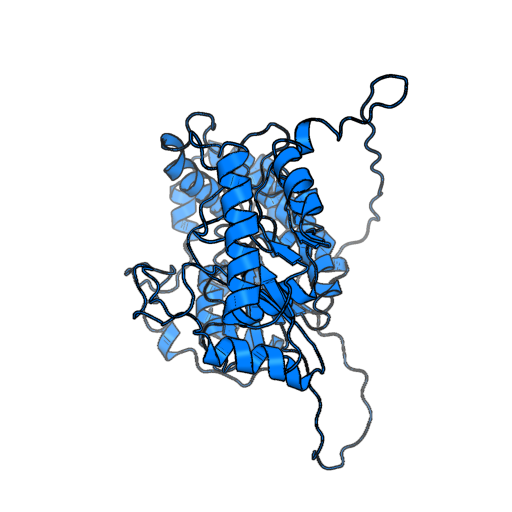1 -9.203 -8.718 1.00 96.56 304 ILE A O 1
ATOM 2454 N N . LEU A 1 305 ? 0.525 -7.072 -8.072 1.00 95.75 305 LEU A N 1
ATOM 2455 C CA . LEU A 1 305 ? 0.613 -6.508 -9.412 1.00 95.75 305 LEU A CA 1
ATOM 2456 C C . LEU A 1 305 ? 2.064 -6.165 -9.760 1.00 95.75 305 LEU A C 1
ATOM 2458 O O . LEU A 1 305 ? 2.692 -5.317 -9.119 1.00 95.75 305 LEU A O 1
ATOM 2462 N N . VAL A 1 306 ? 2.569 -6.800 -10.814 1.00 95.62 306 VAL A N 1
ATOM 2463 C CA . VAL A 1 306 ? 3.906 -6.584 -11.374 1.00 95.62 306 VAL A CA 1
ATOM 2464 C C . VAL A 1 306 ? 3.779 -5.816 -12.685 1.00 95.62 306 VAL A C 1
ATOM 2466 O O . VAL A 1 306 ? 2.926 -6.110 -13.518 1.00 95.62 306 VAL A O 1
ATOM 2469 N N . ARG A 1 307 ? 4.652 -4.836 -12.893 1.00 97.81 307 ARG A N 1
ATOM 2470 C CA . ARG A 1 307 ? 4.760 -4.066 -14.138 1.00 97.81 307 ARG A CA 1
ATOM 2471 C C . ARG A 1 307 ? 6.220 -3.990 -14.557 1.00 97.81 307 ARG A C 1
ATOM 2473 O O . ARG A 1 307 ? 7.100 -4.065 -13.696 1.00 97.81 307 ARG A O 1
ATOM 2480 N N . ASN A 1 308 ? 6.460 -3.804 -15.853 1.00 97.38 308 ASN A N 1
ATOM 2481 C CA . ASN A 1 308 ? 7.791 -3.583 -16.407 1.00 97.38 308 ASN A CA 1
ATOM 2482 C C . ASN A 1 308 ? 8.618 -2.570 -15.574 1.00 97.38 308 ASN A C 1
ATOM 2484 O O . ASN A 1 308 ? 8.195 -1.427 -15.359 1.00 97.38 308 ASN A O 1
ATOM 2488 N N . GLY A 1 309 ? 9.806 -2.999 -15.126 1.00 97.88 309 GLY A N 1
ATOM 2489 C CA . GLY A 1 309 ? 10.703 -2.229 -14.262 1.00 97.88 309 GLY A CA 1
ATOM 2490 C C . GLY A 1 309 ? 11.147 -0.888 -14.850 1.00 97.88 309 GLY A C 1
ATOM 2491 O O . GLY A 1 309 ? 11.222 0.084 -14.100 1.00 97.88 309 GLY A O 1
ATOM 2492 N N . TYR A 1 310 ? 11.315 -0.785 -16.176 1.00 98.50 310 TYR A N 1
ATOM 2493 C CA . TYR A 1 310 ? 11.615 0.490 -16.846 1.00 98.50 310 TYR A CA 1
ATOM 2494 C C . TYR A 1 310 ? 10.508 1.520 -16.615 1.00 98.50 310 TYR A C 1
ATOM 2496 O O . TYR A 1 310 ? 10.757 2.656 -16.211 1.00 98.50 310 TYR A O 1
ATOM 2504 N N . CYS A 1 311 ? 9.255 1.094 -16.781 1.00 98.06 311 CYS A N 1
ATOM 2505 C CA . CYS A 1 311 ? 8.094 1.963 -16.620 1.00 98.06 311 CYS A CA 1
ATOM 2506 C C . CYS A 1 311 ? 7.875 2.372 -15.157 1.00 98.06 311 CYS A C 1
ATOM 2508 O O . CYS A 1 311 ? 7.465 3.498 -14.863 1.00 98.06 311 CYS A O 1
ATOM 2510 N N . VAL A 1 312 ? 8.154 1.464 -14.217 1.00 97.94 312 VAL A N 1
ATOM 2511 C CA . VAL A 1 312 ? 8.053 1.767 -12.785 1.00 97.94 312 VAL A CA 1
ATOM 2512 C C . VAL A 1 312 ? 9.158 2.727 -12.339 1.00 97.94 312 VAL A C 1
ATOM 2514 O O . VAL A 1 312 ? 8.869 3.658 -11.577 1.00 97.94 312 VAL A O 1
ATOM 2517 N N . ALA A 1 313 ? 10.392 2.538 -12.815 1.00 98.12 313 ALA A N 1
ATOM 2518 C CA . ALA A 1 313 ? 11.515 3.421 -12.517 1.00 98.12 313 ALA A CA 1
ATOM 2519 C C . ALA A 1 313 ? 11.262 4.843 -13.047 1.00 98.12 313 ALA A C 1
ATOM 2521 O O . ALA A 1 313 ? 11.333 5.799 -12.268 1.00 98.12 313 ALA A O 1
ATOM 2522 N N . GLU A 1 314 ? 10.840 4.972 -14.313 1.00 97.69 314 GLU A N 1
ATOM 2523 C CA . GLU A 1 314 ? 10.438 6.245 -14.932 1.00 97.69 314 GLU A CA 1
ATOM 2524 C C . GLU A 1 314 ? 9.380 6.969 -14.095 1.00 97.69 314 GLU A C 1
ATOM 2526 O O . GLU A 1 314 ? 9.580 8.106 -13.655 1.00 97.69 314 GLU A O 1
ATOM 2531 N N . GLY A 1 315 ? 8.263 6.292 -13.814 1.00 95.44 315 GLY A N 1
ATOM 2532 C CA . GLY A 1 315 ? 7.150 6.892 -13.088 1.00 95.44 315 GLY A CA 1
ATOM 2533 C C . GLY A 1 315 ? 7.521 7.271 -11.654 1.00 95.44 315 GLY A C 1
ATOM 2534 O O . GLY A 1 315 ? 6.995 8.246 -11.110 1.00 95.44 315 GLY A O 1
ATOM 2535 N N . THR A 1 316 ? 8.433 6.521 -11.028 1.00 94.94 316 THR A N 1
ATOM 2536 C CA . THR A 1 316 ? 8.925 6.808 -9.675 1.00 94.94 316 THR A CA 1
ATOM 2537 C C . THR A 1 316 ? 9.800 8.051 -9.677 1.00 94.94 316 THR A C 1
ATOM 2539 O O . THR A 1 316 ? 9.535 8.947 -8.874 1.00 94.94 316 THR A O 1
ATOM 2542 N N . ARG A 1 317 ? 10.760 8.151 -10.610 1.00 95.38 317 ARG A N 1
ATOM 2543 C CA . ARG A 1 317 ? 11.570 9.358 -10.822 1.00 95.38 317 ARG A CA 1
ATOM 2544 C C . ARG A 1 317 ? 10.688 10.575 -11.054 1.00 95.38 317 ARG A C 1
ATOM 2546 O O . ARG A 1 317 ? 10.738 11.530 -10.281 1.00 95.38 317 ARG A O 1
ATOM 2553 N N . ARG A 1 318 ? 9.836 10.519 -12.079 1.00 94.25 318 ARG A N 1
ATOM 2554 C CA . ARG A 1 318 ? 9.016 11.658 -12.500 1.00 94.25 318 ARG A CA 1
ATOM 2555 C C . ARG A 1 318 ? 8.118 12.156 -11.373 1.00 94.25 318 ARG A C 1
ATOM 2557 O O . ARG A 1 318 ? 8.086 13.347 -11.094 1.00 94.25 318 ARG A O 1
ATOM 2564 N N . ARG A 1 319 ? 7.414 11.256 -10.677 1.00 90.44 319 ARG A N 1
ATOM 2565 C CA . ARG A 1 319 ? 6.508 11.647 -9.581 1.00 90.44 319 ARG A CA 1
ATOM 2566 C C . ARG A 1 319 ? 7.230 12.079 -8.310 1.00 90.44 319 ARG A C 1
ATOM 2568 O O . ARG A 1 319 ? 6.622 12.780 -7.509 1.00 90.44 319 ARG A O 1
ATOM 2575 N N . TYR A 1 320 ? 8.454 11.616 -8.069 1.00 89.06 320 TYR A N 1
ATOM 2576 C CA . TYR A 1 320 ? 9.255 12.104 -6.949 1.00 89.06 320 TYR A CA 1
ATOM 2577 C C . TYR A 1 320 ? 9.718 13.537 -7.218 1.00 89.06 320 TYR A C 1
ATOM 2579 O O . TYR A 1 320 ? 9.515 14.411 -6.380 1.00 89.06 320 TYR A O 1
ATOM 2587 N N . ASN A 1 321 ? 10.270 13.782 -8.409 1.00 90.44 321 ASN A N 1
ATOM 2588 C CA . ASN A 1 321 ? 10.924 15.047 -8.739 1.00 90.44 321 ASN A CA 1
ATOM 2589 C C . ASN A 1 321 ? 9.949 16.232 -8.835 1.00 90.44 321 ASN A C 1
ATOM 2591 O O . ASN A 1 321 ? 10.363 17.359 -8.600 1.00 90.44 321 ASN A O 1
ATOM 2595 N N . VAL A 1 322 ? 8.649 15.995 -9.058 1.00 87.56 322 VAL A N 1
ATOM 2596 C CA . VAL A 1 322 ? 7.604 17.044 -8.988 1.00 87.56 322 VAL A CA 1
ATOM 2597 C C . VAL A 1 322 ? 7.580 17.779 -7.639 1.00 87.56 322 VAL A C 1
ATOM 2599 O O . VAL A 1 322 ? 7.168 18.931 -7.572 1.00 87.56 322 VAL A O 1
ATOM 2602 N N . TYR A 1 323 ? 8.003 17.135 -6.550 1.00 82.31 323 TYR A N 1
ATOM 2603 C CA . TYR A 1 323 ? 7.999 17.747 -5.218 1.00 82.31 323 TYR A CA 1
ATOM 2604 C C . TYR A 1 323 ? 9.365 18.297 -4.794 1.00 82.31 323 TYR A C 1
ATOM 2606 O O . TYR A 1 323 ? 9.488 18.771 -3.665 1.00 82.31 323 TYR A O 1
ATOM 2614 N N . LEU A 1 324 ? 10.375 18.238 -5.668 1.00 82.31 324 LEU A N 1
ATOM 2615 C CA . LEU A 1 324 ? 11.758 18.566 -5.324 1.00 82.31 324 LEU A CA 1
ATOM 2616 C C . LEU A 1 324 ? 11.919 20.028 -4.892 1.00 82.31 324 LEU A C 1
ATOM 2618 O O . LEU A 1 324 ? 12.562 20.290 -3.884 1.00 82.31 324 LEU A O 1
ATOM 2622 N N . GLU A 1 325 ? 11.229 20.962 -5.553 1.00 80.56 325 GLU A N 1
ATOM 2623 C CA . GLU A 1 325 ? 11.220 22.387 -5.175 1.00 80.56 325 GLU A CA 1
ATOM 2624 C C . GLU A 1 325 ? 10.735 22.623 -3.734 1.00 80.56 325 GLU A C 1
ATOM 2626 O O . GLU A 1 325 ? 11.148 23.568 -3.064 1.00 80.56 325 GLU A O 1
ATOM 2631 N N . ARG A 1 326 ? 9.868 21.739 -3.219 1.00 81.75 326 ARG A N 1
ATOM 2632 C CA . ARG A 1 326 ? 9.360 21.805 -1.839 1.00 81.75 326 ARG A CA 1
ATOM 2633 C C . ARG A 1 326 ? 10.302 21.143 -0.832 1.00 81.75 326 ARG A C 1
ATOM 2635 O O . ARG A 1 326 ? 10.069 21.251 0.372 1.00 81.75 326 ARG A O 1
ATOM 2642 N N . TRP A 1 327 ? 11.320 20.418 -1.290 1.00 82.88 327 TRP A N 1
ATOM 2643 C CA . TRP A 1 327 ? 12.228 19.615 -0.474 1.00 82.88 327 TRP A CA 1
ATOM 2644 C C . TRP A 1 327 ? 13.674 20.082 -0.672 1.00 82.88 327 TRP A C 1
ATOM 2646 O O . TRP A 1 327 ? 14.465 19.398 -1.311 1.00 82.88 327 TRP A O 1
ATOM 2656 N N . LYS A 1 328 ? 14.009 21.240 -0.089 1.00 73.00 328 LYS A N 1
ATOM 2657 C CA . LYS A 1 328 ? 15.299 21.933 -0.279 1.00 73.00 328 LYS A CA 1
ATOM 2658 C C . LYS A 1 328 ? 16.547 21.077 0.000 1.00 73.00 328 LYS A C 1
ATOM 2660 O O . LYS A 1 328 ? 17.565 21.295 -0.641 1.00 73.00 328 LYS A O 1
ATOM 2665 N N . ASP A 1 329 ? 16.450 20.086 0.888 1.00 80.75 329 ASP A N 1
ATOM 2666 C CA . ASP A 1 329 ? 17.579 19.224 1.287 1.00 80.75 329 ASP A CA 1
ATOM 2667 C C . ASP A 1 329 ? 17.627 17.871 0.544 1.00 80.75 329 ASP A C 1
ATOM 2669 O O . ASP A 1 329 ? 18.422 16.987 0.881 1.00 80.75 329 ASP A O 1
ATOM 2673 N N . GLU A 1 330 ? 16.747 17.658 -0.441 1.00 84.31 330 GLU A N 1
ATOM 2674 C CA . GLU A 1 330 ? 16.671 16.405 -1.194 1.00 84.31 330 GLU A CA 1
ATOM 2675 C C . GLU A 1 330 ? 17.353 16.501 -2.556 1.00 84.31 330 GLU A C 1
ATOM 2677 O O . GLU A 1 330 ? 17.182 17.458 -3.304 1.00 84.31 330 GLU A O 1
ATOM 2682 N N . ALA A 1 331 ? 18.070 15.437 -2.916 1.00 86.38 331 ALA A N 1
ATOM 2683 C CA . ALA A 1 331 ? 18.560 15.245 -4.274 1.00 86.38 331 ALA A CA 1
ATOM 2684 C C . ALA A 1 331 ? 17.433 14.713 -5.184 1.00 86.38 331 ALA A C 1
ATOM 2686 O O . ALA A 1 331 ? 16.538 13.999 -4.701 1.00 86.38 331 ALA A O 1
ATOM 2687 N N . PRO A 1 332 ? 17.479 14.997 -6.500 1.00 90.00 332 PRO A N 1
ATOM 2688 C CA . PRO A 1 332 ? 16.550 14.404 -7.452 1.00 90.00 332 PRO A CA 1
ATOM 2689 C C . PRO A 1 332 ? 16.632 12.874 -7.418 1.00 90.00 332 PRO A C 1
ATOM 2691 O O . PRO A 1 332 ? 17.687 12.270 -7.215 1.00 90.00 332 PRO A O 1
ATOM 2694 N N . MET A 1 333 ? 15.494 12.224 -7.642 1.00 92.88 333 MET A N 1
ATOM 2695 C CA . MET A 1 333 ? 15.443 10.788 -7.879 1.00 92.88 333 MET A CA 1
ATOM 2696 C C . MET A 1 333 ? 16.134 10.468 -9.204 1.00 92.88 333 MET A C 1
ATOM 2698 O O . MET A 1 333 ? 15.760 11.019 -10.240 1.00 92.88 333 MET A O 1
ATOM 2702 N N . THR A 1 334 ? 17.086 9.539 -9.180 1.00 95.69 334 THR A N 1
ATOM 2703 C CA . THR A 1 334 ? 17.673 8.955 -10.391 1.00 95.69 334 THR A CA 1
ATOM 2704 C C . THR A 1 334 ? 16.896 7.708 -10.808 1.00 95.69 334 THR A C 1
ATOM 2706 O O . THR A 1 334 ? 16.280 7.039 -9.967 1.00 95.69 334 THR A O 1
ATOM 2709 N N . VAL A 1 335 ? 16.924 7.361 -12.098 1.00 97.25 335 VAL A N 1
ATOM 2710 C CA . VAL A 1 335 ? 16.318 6.101 -12.559 1.00 97.25 335 VAL A CA 1
ATOM 2711 C C . VAL A 1 335 ? 17.021 4.890 -11.965 1.00 97.25 335 VAL A C 1
ATOM 2713 O O . VAL A 1 335 ? 16.334 3.961 -11.559 1.00 97.25 335 VAL A O 1
ATOM 2716 N N . ALA A 1 336 ? 18.345 4.937 -11.787 1.00 98.00 336 ALA A N 1
ATOM 2717 C CA . ALA A 1 336 ? 19.107 3.875 -11.138 1.00 98.00 336 ALA A CA 1
ATOM 2718 C C . ALA A 1 336 ? 18.611 3.610 -9.704 1.00 98.00 336 ALA A C 1
ATOM 2720 O O . ALA A 1 336 ? 18.339 2.471 -9.329 1.00 98.00 336 ALA A O 1
ATOM 2721 N N . ARG A 1 337 ? 18.391 4.663 -8.899 1.00 96.25 337 ARG A N 1
ATOM 2722 C CA . ARG A 1 337 ? 17.837 4.525 -7.538 1.00 96.25 337 ARG A CA 1
ATOM 2723 C C . ARG A 1 337 ? 16.421 3.944 -7.560 1.00 96.25 337 ARG A C 1
ATOM 2725 O O . ARG A 1 337 ? 16.101 3.069 -6.755 1.00 96.25 337 ARG A O 1
ATOM 2732 N N . ALA A 1 338 ? 15.579 4.396 -8.487 1.00 97.31 338 ALA A N 1
ATOM 2733 C CA . ALA A 1 338 ? 14.226 3.871 -8.647 1.00 97.31 338 ALA A CA 1
ATOM 2734 C C . ALA A 1 338 ? 14.202 2.409 -9.146 1.00 97.31 338 ALA A C 1
ATOM 2736 O O . ALA A 1 338 ? 13.353 1.626 -8.719 1.00 97.31 338 ALA A O 1
ATOM 2737 N N . ALA A 1 339 ? 15.145 2.023 -10.003 1.00 98.44 339 ALA A N 1
ATOM 2738 C CA . ALA A 1 339 ? 15.319 0.664 -10.501 1.00 98.44 339 ALA A CA 1
ATOM 2739 C C . ALA A 1 339 ? 15.822 -0.279 -9.401 1.00 98.44 339 ALA A C 1
ATOM 2741 O O . ALA A 1 339 ? 15.230 -1.340 -9.204 1.00 98.44 339 ALA A O 1
ATOM 2742 N N . ARG A 1 340 ? 16.810 0.143 -8.594 1.00 98.25 340 ARG A N 1
ATOM 2743 C CA . ARG A 1 340 ? 17.242 -0.592 -7.390 1.00 98.25 340 ARG A CA 1
ATOM 2744 C C . ARG A 1 340 ? 16.093 -0.825 -6.423 1.00 98.25 340 ARG A C 1
ATOM 2746 O O . ARG A 1 340 ? 15.937 -1.928 -5.905 1.00 98.25 340 ARG A O 1
ATOM 2753 N N . HIS A 1 341 ? 15.267 0.201 -6.207 1.00 97.38 341 HIS A N 1
ATOM 2754 C CA . HIS A 1 341 ? 14.057 0.079 -5.403 1.00 97.38 341 HIS A CA 1
ATOM 2755 C C . HIS A 1 341 ? 13.128 -1.006 -5.949 1.00 97.38 341 HIS A C 1
ATOM 2757 O O . HIS A 1 341 ? 12.754 -1.911 -5.209 1.00 97.38 341 HIS A O 1
ATOM 2763 N N . TRP A 1 342 ? 12.786 -0.939 -7.239 1.00 98.19 342 TRP A N 1
ATOM 2764 C CA . TRP A 1 342 ? 11.921 -1.922 -7.889 1.00 98.19 342 TRP A CA 1
ATOM 2765 C C . TRP A 1 342 ? 12.498 -3.340 -7.796 1.00 98.19 342 TRP A C 1
ATOM 2767 O O . TRP A 1 342 ? 11.778 -4.261 -7.415 1.00 98.19 342 TRP A O 1
ATOM 2777 N N . ASN A 1 343 ? 13.793 -3.509 -8.070 1.00 98.50 343 ASN A N 1
ATOM 2778 C CA . ASN A 1 343 ? 14.473 -4.799 -8.020 1.00 98.50 343 ASN A CA 1
ATOM 2779 C C . ASN A 1 343 ? 14.446 -5.384 -6.602 1.00 98.50 343 ASN A C 1
ATOM 2781 O O . ASN A 1 343 ? 13.974 -6.502 -6.404 1.00 98.50 343 ASN A O 1
ATOM 2785 N N . LYS A 1 344 ? 14.853 -4.599 -5.595 1.00 98.12 344 LYS A N 1
ATOM 2786 C CA . LYS A 1 344 ? 14.871 -5.044 -4.194 1.00 98.12 344 LYS A CA 1
ATOM 2787 C C . LYS A 1 344 ? 13.470 -5.358 -3.671 1.00 98.12 344 LYS A C 1
ATOM 2789 O O . LYS A 1 344 ? 13.268 -6.341 -2.967 1.00 98.12 344 LYS A O 1
ATOM 2794 N N . ALA A 1 345 ? 12.496 -4.529 -4.026 1.00 97.44 345 ALA A N 1
ATOM 2795 C CA . ALA A 1 345 ? 11.102 -4.700 -3.653 1.00 97.44 345 ALA A CA 1
ATOM 2796 C C . ALA A 1 345 ? 10.527 -6.035 -4.160 1.00 97.44 345 ALA A C 1
ATOM 2798 O O . ALA A 1 345 ? 9.863 -6.742 -3.403 1.00 97.44 345 ALA A O 1
ATOM 2799 N N . HIS A 1 346 ? 10.812 -6.395 -5.415 1.00 98.00 346 HIS A N 1
ATOM 2800 C CA . HIS A 1 346 ? 10.346 -7.655 -5.991 1.00 98.00 346 HIS A CA 1
ATOM 2801 C C . HIS A 1 346 ? 11.160 -8.866 -5.535 1.00 98.00 346 HIS A C 1
ATOM 2803 O O . HIS A 1 346 ? 10.592 -9.941 -5.392 1.00 98.00 346 HIS A O 1
ATOM 2809 N N . GLU A 1 347 ? 12.457 -8.710 -5.264 1.00 97.56 347 GLU A N 1
ATOM 2810 C CA . GLU A 1 347 ? 13.263 -9.764 -4.641 1.00 97.56 347 GLU A CA 1
ATOM 2811 C C . GLU A 1 347 ? 12.662 -10.171 -3.288 1.00 97.56 347 GLU A C 1
ATOM 2813 O O . GLU A 1 347 ? 12.420 -11.351 -3.036 1.00 97.56 347 GLU A O 1
ATOM 2818 N N . VAL A 1 348 ? 12.368 -9.183 -2.437 1.00 97.06 348 VAL A N 1
ATOM 2819 C CA . VAL A 1 348 ? 11.729 -9.405 -1.135 1.00 97.06 348 VAL A CA 1
ATOM 2820 C C . VAL A 1 348 ? 10.353 -10.050 -1.306 1.00 97.06 348 VAL A C 1
ATOM 2822 O O . VAL A 1 348 ? 10.070 -11.051 -0.658 1.00 97.06 348 VAL A O 1
ATOM 2825 N N . MET A 1 349 ? 9.534 -9.526 -2.220 1.00 95.94 349 MET A N 1
ATOM 2826 C CA . MET A 1 349 ? 8.219 -10.086 -2.540 1.00 95.94 349 MET A CA 1
ATOM 2827 C C . MET A 1 349 ? 8.303 -11.562 -2.949 1.00 95.94 349 MET A C 1
ATOM 2829 O O . MET A 1 349 ? 7.570 -12.385 -2.413 1.00 95.94 349 MET A O 1
ATOM 2833 N N . LEU A 1 350 ? 9.214 -11.918 -3.858 1.00 94.88 350 LEU A N 1
ATOM 2834 C CA . LEU A 1 350 ? 9.375 -13.298 -4.317 1.00 94.88 350 LEU A CA 1
ATOM 2835 C C . LEU A 1 350 ? 9.859 -14.226 -3.202 1.00 94.88 350 LEU A C 1
ATOM 2837 O O . LEU A 1 350 ? 9.458 -15.388 -3.157 1.00 94.88 350 LEU A O 1
ATOM 2841 N N . ASN A 1 351 ? 10.708 -13.734 -2.301 1.00 95.69 351 ASN A N 1
ATOM 2842 C CA . ASN A 1 351 ? 11.088 -14.500 -1.121 1.00 95.69 351 ASN A CA 1
ATOM 2843 C C . ASN A 1 351 ? 9.887 -14.728 -0.198 1.00 95.69 351 ASN A C 1
ATOM 2845 O O . ASN A 1 351 ? 9.659 -15.866 0.192 1.00 95.69 351 ASN A O 1
ATOM 2849 N N . ASP A 1 352 ? 9.080 -13.696 0.051 1.00 95.06 352 ASP A N 1
ATOM 2850 C CA . ASP A 1 352 ? 7.880 -13.791 0.886 1.00 95.06 352 ASP A CA 1
ATOM 2851 C C . ASP A 1 352 ? 6.851 -14.773 0.309 1.00 95.06 352 ASP A C 1
ATOM 2853 O O . ASP A 1 352 ? 6.245 -15.538 1.054 1.00 95.06 352 ASP A O 1
ATOM 2857 N N . THR A 1 353 ? 6.679 -14.809 -1.019 1.00 92.62 353 THR A N 1
ATOM 2858 C CA . THR A 1 353 ? 5.713 -15.711 -1.679 1.00 92.62 353 THR A CA 1
ATOM 2859 C C . THR A 1 353 ? 5.989 -17.203 -1.479 1.00 92.62 353 THR A C 1
ATOM 2861 O O . THR A 1 353 ? 5.111 -18.014 -1.769 1.00 92.62 353 THR A O 1
ATOM 2864 N N . LYS A 1 354 ? 7.171 -17.585 -0.974 1.00 91.94 354 LYS A N 1
ATOM 2865 C CA . LYS A 1 354 ? 7.489 -18.981 -0.630 1.00 91.94 354 LYS A CA 1
ATOM 2866 C C . LYS A 1 354 ? 6.645 -19.497 0.538 1.00 91.94 354 LYS A C 1
ATOM 2868 O O . LYS A 1 354 ? 6.328 -20.680 0.560 1.00 91.94 354 LYS A O 1
ATOM 2873 N N . ASP A 1 355 ? 6.252 -18.601 1.444 1.00 90.25 355 ASP A N 1
ATOM 2874 C CA . ASP A 1 355 ? 5.539 -18.925 2.686 1.00 90.25 355 ASP A CA 1
ATOM 2875 C C . ASP A 1 355 ? 4.085 -18.404 2.696 1.00 90.25 355 ASP A C 1
ATOM 2877 O O . ASP A 1 355 ? 3.361 -18.522 3.693 1.00 90.25 355 ASP A O 1
ATOM 2881 N N . LEU A 1 356 ? 3.633 -17.802 1.589 1.00 89.62 356 LEU A N 1
ATOM 2882 C CA . LEU A 1 356 ? 2.251 -17.347 1.434 1.00 89.62 356 LEU A CA 1
ATOM 2883 C C . LEU A 1 356 ? 1.336 -18.486 0.987 1.00 89.62 356 LEU A C 1
ATOM 2885 O O . LEU A 1 356 ? 1.679 -19.264 0.101 1.00 89.62 356 LEU A O 1
ATOM 2889 N N . ARG A 1 357 ? 0.142 -18.537 1.583 1.00 90.62 357 ARG A N 1
ATOM 2890 C CA . ARG A 1 357 ? -0.891 -19.536 1.292 1.00 90.62 357 ARG A CA 1
ATOM 2891 C C . ARG A 1 357 ? -1.698 -19.151 0.061 1.00 90.62 357 ARG A C 1
ATOM 2893 O O . ARG A 1 357 ? -1.720 -19.893 -0.913 1.00 90.62 357 ARG A O 1
ATOM 2900 N N . ASP A 1 358 ? -2.300 -17.964 0.097 1.00 90.25 358 ASP A N 1
ATOM 2901 C CA . ASP A 1 358 ? -3.281 -17.532 -0.895 1.00 90.25 358 ASP A CA 1
ATOM 2902 C C . ASP A 1 358 ? -2.844 -16.225 -1.558 1.00 90.25 358 ASP A C 1
ATOM 2904 O O . ASP A 1 358 ? -3.035 -15.127 -1.025 1.00 90.25 358 ASP A O 1
ATOM 2908 N N . TYR A 1 359 ? -2.251 -16.324 -2.747 1.00 95.00 359 TYR A N 1
ATOM 2909 C CA . TYR A 1 359 ? -1.851 -15.151 -3.515 1.00 95.00 359 TYR A CA 1
ATOM 2910 C C . TYR A 1 359 ? -1.965 -15.357 -5.026 1.00 95.00 359 TYR A C 1
ATOM 2912 O O . TYR A 1 359 ? -1.834 -16.465 -5.544 1.00 95.00 359 TYR A O 1
ATOM 2920 N N . ALA A 1 360 ? -2.144 -14.249 -5.740 1.00 91.50 360 ALA A N 1
ATOM 2921 C CA . ALA A 1 360 ? -2.097 -14.176 -7.190 1.00 91.50 360 ALA A CA 1
ATOM 2922 C C . ALA A 1 360 ? -1.072 -13.122 -7.625 1.00 91.50 360 ALA A C 1
ATOM 2924 O O . ALA A 1 360 ? -1.129 -11.970 -7.194 1.00 91.50 360 ALA A O 1
ATOM 2925 N N . VAL A 1 361 ? -0.142 -13.506 -8.503 1.00 94.62 361 VAL A N 1
ATOM 2926 C CA . VAL A 1 361 ? 0.762 -12.566 -9.181 1.00 94.62 361 VAL A CA 1
ATOM 2927 C C . VAL A 1 361 ? 0.209 -12.293 -10.570 1.00 94.62 361 VAL A C 1
ATOM 2929 O O . VAL A 1 361 ? 0.031 -13.219 -11.359 1.00 94.62 361 VAL A O 1
ATOM 2932 N N . ILE A 1 362 ? -0.036 -11.025 -10.876 1.00 91.75 362 ILE A N 1
ATOM 2933 C CA . ILE A 1 362 ? -0.623 -10.591 -12.146 1.00 91.75 362 ILE A CA 1
ATOM 2934 C C . ILE A 1 362 ? 0.242 -9.510 -12.788 1.00 91.75 362 ILE A C 1
ATOM 2936 O O . ILE A 1 362 ? 0.901 -8.727 -12.098 1.00 91.75 362 ILE A O 1
ATOM 2940 N N . ARG A 1 363 ? 0.243 -9.452 -14.121 1.00 92.81 363 ARG A N 1
ATOM 2941 C CA . ARG A 1 363 ? 0.966 -8.418 -14.865 1.00 92.81 363 ARG A CA 1
ATOM 2942 C C . ARG A 1 363 ? 0.034 -7.275 -15.220 1.00 92.81 363 ARG A C 1
ATOM 2944 O O . ARG A 1 363 ? -1.083 -7.493 -15.684 1.00 92.81 363 ARG A O 1
ATOM 2951 N N . TYR A 1 364 ? 0.524 -6.052 -15.071 1.00 95.56 364 TYR A N 1
ATOM 2952 C CA . TYR A 1 364 ? -0.157 -4.853 -15.552 1.00 95.56 364 TYR A CA 1
ATOM 2953 C C . TYR A 1 364 ? -0.484 -4.948 -17.047 1.00 95.56 364 TYR A C 1
ATOM 2955 O O . TYR A 1 364 ? -1.568 -4.567 -17.478 1.00 95.56 364 TYR A O 1
ATOM 2963 N N . GLU A 1 365 ? 0.443 -5.491 -17.832 1.00 93.94 365 GLU A N 1
ATOM 2964 C CA . GLU A 1 365 ? 0.294 -5.640 -19.275 1.00 93.94 365 GLU A CA 1
ATOM 2965 C C . GLU A 1 365 ? -0.836 -6.610 -19.640 1.00 93.94 365 GLU A C 1
ATOM 2967 O O . GLU A 1 365 ? -1.537 -6.372 -20.620 1.00 93.94 365 GLU A O 1
ATOM 2972 N N . ASP A 1 366 ? -1.039 -7.660 -18.840 1.00 90.19 366 ASP A N 1
ATOM 2973 C CA . ASP A 1 366 ? -2.127 -8.622 -19.033 1.00 90.19 366 ASP A CA 1
ATOM 2974 C C . ASP A 1 366 ? -3.473 -8.008 -18.631 1.00 90.19 366 ASP A C 1
ATOM 2976 O O . ASP A 1 366 ? -4.425 -8.091 -19.401 1.00 90.19 366 ASP A O 1
ATOM 2980 N N . LEU A 1 367 ? -3.521 -7.296 -17.495 1.00 90.31 367 LEU A N 1
ATOM 2981 C CA . LEU A 1 367 ? -4.705 -6.541 -17.064 1.00 90.31 367 LEU A CA 1
ATOM 2982 C C . LEU A 1 367 ? -5.149 -5.518 -18.119 1.00 90.31 367 LEU A C 1
ATOM 2984 O O . LEU A 1 367 ? -6.338 -5.323 -18.329 1.00 90.31 367 LEU A O 1
ATOM 2988 N N . CYS A 1 368 ? -4.210 -4.837 -18.779 1.00 90.88 368 CYS A N 1
ATOM 2989 C CA . CYS A 1 368 ? -4.552 -3.882 -19.832 1.00 90.88 368 CYS A CA 1
ATOM 2990 C C . CYS A 1 368 ? -4.942 -4.537 -21.159 1.00 90.88 368 CYS A C 1
ATOM 2992 O O . CYS A 1 368 ? -5.625 -3.887 -21.946 1.00 90.88 368 CYS A O 1
ATOM 2994 N N . ARG A 1 369 ? -4.464 -5.755 -21.438 1.00 90.50 369 ARG A N 1
ATOM 2995 C CA . ARG A 1 369 ? -4.755 -6.469 -22.687 1.00 90.50 369 ARG A CA 1
ATOM 2996 C C . ARG A 1 369 ? -6.151 -7.081 -22.664 1.00 90.50 369 ARG A C 1
ATOM 2998 O O . ARG A 1 369 ? -6.871 -6.931 -23.641 1.00 90.50 369 ARG A O 1
ATOM 3005 N N . ASP A 1 370 ? -6.501 -7.749 -21.569 1.00 92.12 370 ASP A N 1
ATOM 3006 C CA . ASP A 1 370 ? -7.805 -8.389 -21.387 1.00 92.12 370 ASP A CA 1
ATOM 3007 C C . ASP A 1 370 ? -8.297 -8.189 -19.941 1.00 92.12 370 ASP A C 1
ATOM 3009 O O . ASP A 1 370 ? -8.134 -9.064 -19.080 1.00 92.12 370 ASP A O 1
ATOM 3013 N N . PRO A 1 371 ? -8.832 -6.994 -19.622 1.00 92.12 371 PRO A N 1
ATOM 3014 C CA . PRO A 1 371 ? -9.299 -6.697 -18.276 1.00 92.12 371 PRO A CA 1
ATOM 3015 C C . PRO A 1 371 ? -10.497 -7.560 -17.868 1.00 92.12 371 PRO A C 1
ATOM 3017 O O . PRO A 1 371 ? -10.594 -7.906 -16.694 1.00 92.12 371 PRO A O 1
ATOM 3020 N N . ALA A 1 372 ? -11.378 -7.930 -18.804 1.00 92.50 372 ALA A N 1
ATOM 3021 C CA . ALA A 1 372 ? -12.551 -8.749 -18.514 1.00 92.50 372 ALA A CA 1
ATOM 3022 C C . ALA A 1 372 ? -12.137 -10.149 -18.043 1.00 92.50 372 ALA A C 1
ATOM 3024 O O . ALA A 1 372 ? -12.555 -10.582 -16.968 1.00 92.50 372 ALA A O 1
ATOM 3025 N N . ASP A 1 373 ? -11.253 -10.828 -18.783 1.00 89.00 373 ASP A N 1
ATOM 3026 C CA . ASP A 1 373 ? -10.741 -12.141 -18.376 1.00 89.00 373 ASP A CA 1
ATOM 3027 C C . ASP A 1 373 ? -9.975 -12.088 -17.056 1.00 89.00 373 ASP A C 1
ATOM 3029 O O . ASP A 1 373 ? -10.198 -12.910 -16.163 1.00 89.00 373 ASP A O 1
ATOM 3033 N N . MET A 1 374 ? -9.115 -11.079 -16.892 1.00 91.19 374 MET A N 1
ATOM 3034 C CA . MET A 1 374 ? -8.363 -10.898 -15.654 1.00 91.19 374 MET A CA 1
ATOM 3035 C C . MET A 1 374 ? -9.295 -10.736 -14.447 1.00 91.19 374 MET A C 1
ATOM 3037 O O . MET A 1 374 ? -9.067 -11.358 -13.410 1.00 91.19 374 MET A O 1
ATOM 3041 N N . LEU A 1 375 ? -10.349 -9.925 -14.569 1.00 93.44 375 LEU A N 1
ATOM 3042 C CA . LEU A 1 375 ? -11.309 -9.705 -13.489 1.00 93.44 375 LEU A CA 1
ATOM 3043 C C . LEU A 1 375 ? -12.130 -10.959 -13.188 1.00 93.44 375 LEU A C 1
ATOM 3045 O O . LEU A 1 375 ? -12.262 -11.292 -12.013 1.00 93.44 375 LEU A O 1
ATOM 3049 N N . ARG A 1 376 ? -12.603 -11.697 -14.204 1.00 91.56 376 ARG A N 1
ATOM 3050 C CA . ARG A 1 376 ? -13.298 -12.983 -13.999 1.00 91.56 376 ARG A CA 1
ATOM 3051 C C . ARG A 1 376 ? -12.446 -13.956 -13.185 1.00 91.56 376 ARG A C 1
ATOM 3053 O O . ARG A 1 376 ? -12.895 -14.462 -12.163 1.00 91.56 376 ARG A O 1
ATOM 3060 N N . ARG A 1 377 ? -11.179 -14.137 -13.569 1.00 88.38 377 ARG A N 1
ATOM 3061 C CA . ARG A 1 377 ? -10.243 -15.039 -12.875 1.00 88.38 377 ARG A CA 1
ATOM 3062 C C . ARG A 1 377 ? -9.940 -14.596 -11.444 1.00 88.38 377 ARG A C 1
ATOM 3064 O O . ARG A 1 377 ? -9.714 -15.436 -10.578 1.00 88.38 377 ARG A O 1
ATOM 3071 N N . LEU A 1 378 ? -9.908 -13.287 -11.185 1.00 90.94 378 LEU A N 1
ATOM 3072 C CA . LEU A 1 378 ? -9.730 -12.756 -9.831 1.00 90.94 378 LEU A CA 1
ATOM 3073 C C . LEU A 1 378 ? -10.983 -12.954 -8.969 1.00 90.94 378 LEU A C 1
ATOM 3075 O O . LEU A 1 378 ? -10.847 -13.340 -7.815 1.00 90.94 378 LEU A O 1
ATOM 3079 N N . VAL A 1 379 ? -12.182 -12.739 -9.517 1.00 90.94 379 VAL A N 1
ATOM 3080 C CA . VAL A 1 379 ? -13.461 -13.030 -8.840 1.00 90.94 379 VAL A CA 1
ATOM 3081 C C . VAL A 1 379 ? -13.540 -14.514 -8.470 1.00 90.94 379 VAL A C 1
ATOM 3083 O O . VAL A 1 379 ? -13.809 -14.834 -7.313 1.00 90.94 379 VAL A O 1
ATOM 3086 N N . GLU A 1 380 ? -13.200 -15.412 -9.400 1.00 88.69 380 GLU A N 1
ATOM 3087 C CA . GLU A 1 380 ? -13.105 -16.855 -9.138 1.00 88.69 380 GLU A CA 1
ATOM 3088 C C . GLU A 1 380 ? -12.073 -17.168 -8.049 1.00 88.69 380 GLU A C 1
ATOM 3090 O O . GLU A 1 380 ? -12.366 -17.898 -7.107 1.00 88.69 380 GLU A O 1
ATOM 3095 N N . PHE A 1 381 ? -10.879 -16.568 -8.116 1.00 88.06 381 PHE A N 1
ATOM 3096 C CA . PHE A 1 381 ? -9.852 -16.715 -7.080 1.00 88.06 381 PHE A CA 1
ATOM 3097 C C . PHE A 1 381 ? -10.334 -16.255 -5.695 1.00 88.06 381 PHE A C 1
ATOM 3099 O O . PHE A 1 381 ? -9.865 -16.766 -4.676 1.00 88.06 381 PHE A O 1
ATOM 3106 N N . PHE A 1 382 ? -11.266 -15.302 -5.628 1.00 87.06 382 PHE A N 1
ATOM 3107 C CA . PHE A 1 382 ? -11.869 -14.835 -4.383 1.00 87.06 382 PHE A CA 1
ATOM 3108 C C . PHE A 1 382 ? -13.066 -15.657 -3.906 1.00 87.06 382 PHE A C 1
ATOM 3110 O O . PHE A 1 382 ? -13.538 -15.388 -2.803 1.00 87.06 382 PHE A O 1
ATOM 3117 N N . ASP A 1 383 ? -13.474 -16.686 -4.652 1.00 86.62 383 ASP A N 1
ATOM 3118 C CA . ASP A 1 383 ? -14.690 -17.467 -4.405 1.00 86.62 383 ASP A CA 1
ATOM 3119 C C . ASP A 1 383 ? -15.952 -16.581 -4.396 1.00 86.62 383 ASP A C 1
ATOM 3121 O O . ASP A 1 383 ? -16.855 -16.767 -3.577 1.00 86.62 383 ASP A O 1
ATOM 3125 N N . LEU A 1 384 ? -15.991 -15.576 -5.279 1.00 88.19 384 LEU A N 1
ATOM 3126 C CA . LEU A 1 384 ? -17.110 -14.643 -5.411 1.00 88.19 384 LEU A CA 1
ATOM 3127 C C . LEU A 1 384 ? -18.068 -15.041 -6.546 1.00 88.19 384 LEU A C 1
ATOM 3129 O O . LEU A 1 384 ? -17.644 -15.680 -7.513 1.00 88.19 384 LEU A O 1
ATOM 3133 N N . PRO A 1 385 ? -19.352 -14.638 -6.469 1.00 91.88 385 PRO A N 1
ATOM 3134 C CA . PRO A 1 385 ? -20.272 -14.747 -7.595 1.00 91.88 385 PRO A CA 1
ATOM 3135 C C . PRO A 1 385 ? -19.736 -14.013 -8.836 1.00 91.88 385 PRO A C 1
ATOM 3137 O O . PRO A 1 385 ? -19.091 -12.977 -8.693 1.00 91.88 385 PRO A O 1
ATOM 3140 N N . PRO A 1 386 ? -20.015 -14.489 -10.062 1.00 92.44 386 PRO A N 1
ATOM 3141 C CA . PRO A 1 386 ? -19.671 -13.750 -11.271 1.00 92.44 386 PRO A CA 1
ATOM 3142 C C . PRO A 1 386 ? -20.266 -12.336 -11.267 1.00 92.44 386 PRO A C 1
ATOM 3144 O O . PRO A 1 386 ? -21.416 -12.136 -10.875 1.00 92.44 386 PRO A O 1
ATOM 3147 N N . PHE A 1 387 ? -19.498 -11.370 -11.765 1.00 91.25 387 PHE A N 1
ATOM 3148 C CA . PHE A 1 387 ? -19.924 -9.982 -11.919 1.00 91.25 387 PHE A CA 1
ATOM 3149 C C . PHE A 1 387 ? -19.609 -9.495 -13.329 1.00 91.25 387 PHE A C 1
ATOM 3151 O O . PHE A 1 387 ? -18.513 -9.731 -13.846 1.00 91.25 387 PHE A O 1
ATOM 3158 N N . ASP A 1 388 ? -20.579 -8.823 -13.943 1.00 92.56 388 ASP A N 1
ATOM 3159 C CA . ASP A 1 388 ? -20.441 -8.280 -15.286 1.00 92.56 388 ASP A CA 1
ATOM 3160 C C . ASP A 1 388 ? -19.735 -6.917 -15.245 1.00 92.56 388 ASP A C 1
ATOM 3162 O O . ASP A 1 388 ? -20.257 -5.928 -14.730 1.00 92.56 388 ASP A O 1
ATOM 3166 N N . TYR A 1 389 ? -18.523 -6.876 -15.798 1.00 92.38 389 TYR A N 1
ATOM 3167 C CA . TYR A 1 389 ? -17.727 -5.657 -15.917 1.00 92.38 389 TYR A CA 1
ATOM 3168 C C . TYR A 1 389 ? -17.849 -4.990 -17.297 1.00 92.38 389 TYR A C 1
ATOM 3170 O O . TYR A 1 389 ? -17.291 -3.905 -17.475 1.00 92.38 389 TYR A O 1
ATOM 3178 N N . GLU A 1 390 ? -18.543 -5.593 -18.270 1.00 90.81 390 GLU A N 1
ATOM 3179 C CA . GLU A 1 390 ? -18.535 -5.171 -19.681 1.00 90.81 390 GLU A CA 1
ATOM 3180 C C . GLU A 1 390 ? -18.953 -3.706 -19.850 1.00 90.81 390 GLU A C 1
ATOM 3182 O O . GLU A 1 390 ? -18.266 -2.924 -20.515 1.00 90.81 390 GLU A O 1
ATOM 3187 N N . GLU A 1 391 ? -20.026 -3.286 -19.172 1.00 88.69 391 GLU A N 1
ATOM 3188 C CA . GLU A 1 391 ? -20.526 -1.912 -19.272 1.00 88.69 391 GLU A CA 1
ATOM 3189 C C . GLU A 1 391 ? -19.481 -0.878 -18.817 1.00 88.69 391 GLU A C 1
ATOM 3191 O O . GLU A 1 391 ? -19.319 0.183 -19.432 1.00 88.69 391 GLU A O 1
ATOM 3196 N N . VAL A 1 392 ? -18.750 -1.183 -17.741 1.00 87.81 392 VAL A N 1
ATOM 3197 C CA . VAL A 1 392 ? -17.736 -0.281 -17.186 1.00 87.81 392 VAL A CA 1
ATOM 3198 C C . VAL A 1 392 ? -16.470 -0.298 -18.035 1.00 87.81 392 VAL A C 1
ATOM 3200 O O . VAL A 1 392 ? -15.892 0.759 -18.290 1.00 87.81 392 VAL A O 1
ATOM 3203 N N . LEU A 1 393 ? -16.051 -1.473 -18.509 1.00 91.12 393 LEU A N 1
ATOM 3204 C CA . LEU A 1 393 ? -14.869 -1.633 -19.357 1.00 91.12 393 LEU A CA 1
ATOM 3205 C C . LEU A 1 393 ? -15.038 -0.957 -20.728 1.00 91.12 393 LEU A C 1
ATOM 3207 O O . LEU A 1 393 ? -14.054 -0.478 -21.298 1.00 91.12 393 LEU A O 1
ATOM 3211 N N . ALA A 1 394 ? -16.274 -0.835 -21.224 1.00 88.69 394 ALA A N 1
ATOM 3212 C CA . ALA A 1 394 ? -16.592 -0.126 -22.463 1.00 88.69 394 ALA A CA 1
ATOM 3213 C C . ALA A 1 394 ? -16.430 1.407 -22.365 1.00 88.69 394 ALA A C 1
ATOM 3215 O O . ALA A 1 394 ? -16.305 2.096 -23.387 1.00 88.69 394 ALA A O 1
ATOM 3216 N N . LYS A 1 395 ? -16.418 1.968 -21.149 1.00 88.81 395 LYS A N 1
ATOM 3217 C CA . LYS A 1 395 ? -16.441 3.417 -20.902 1.00 88.81 395 LYS A CA 1
ATOM 3218 C C . LYS A 1 395 ? -15.095 3.927 -20.361 1.00 88.81 395 LYS A C 1
ATOM 3220 O O . LYS A 1 395 ? -14.322 3.190 -19.753 1.00 88.81 395 LYS A O 1
ATOM 3225 N N . PRO A 1 396 ? -14.759 5.213 -20.568 1.00 87.12 396 PRO A N 1
ATOM 3226 C CA . PRO A 1 396 ? -13.653 5.844 -19.856 1.00 87.12 396 PRO A CA 1
ATOM 3227 C C . PRO A 1 396 ? -13.878 5.813 -18.336 1.00 87.12 396 PRO A C 1
ATOM 3229 O O . PRO A 1 396 ? -14.935 6.219 -17.860 1.00 87.12 396 PRO A O 1
ATOM 3232 N N . ILE A 1 397 ? -12.863 5.409 -17.572 1.00 84.94 397 ILE A N 1
ATOM 3233 C CA . ILE A 1 397 ? -12.941 5.262 -16.110 1.00 84.94 397 ILE A CA 1
ATOM 3234 C C . ILE A 1 397 ? -12.107 6.326 -15.377 1.00 84.94 397 ILE A C 1
ATOM 3236 O O . ILE A 1 397 ? -11.131 6.845 -15.934 1.00 84.94 397 ILE A O 1
ATOM 3240 N N . PRO A 1 398 ? -12.441 6.671 -14.122 1.00 78.69 398 PRO A N 1
ATOM 3241 C CA . PRO A 1 398 ? -11.672 7.615 -13.316 1.00 78.69 398 PRO A CA 1
ATOM 3242 C C . PRO A 1 398 ? -10.385 6.961 -12.778 1.00 78.69 398 PRO A C 1
ATOM 3244 O O . PRO A 1 398 ? -10.374 6.330 -11.726 1.00 78.69 398 PRO A O 1
ATOM 3247 N N . ILE A 1 399 ? -9.255 7.136 -13.474 1.00 63.00 399 ILE A N 1
ATOM 3248 C CA . ILE A 1 399 ? -7.989 6.432 -13.153 1.00 63.00 399 ILE A CA 1
ATOM 3249 C C . ILE A 1 399 ? -7.272 6.985 -11.891 1.00 63.00 399 ILE A C 1
ATOM 3251 O O . ILE A 1 399 ? -6.260 6.441 -11.444 1.00 63.00 399 ILE A O 1
ATOM 3255 N N . PHE A 1 400 ? -7.795 8.030 -11.236 1.00 58.59 400 PHE A N 1
ATOM 3256 C CA . PHE A 1 400 ? -7.199 8.583 -10.013 1.00 58.59 400 PHE A CA 1
ATOM 3257 C C . PHE A 1 400 ? -8.251 9.055 -9.004 1.00 58.59 400 PHE A C 1
ATOM 3259 O O . PHE A 1 400 ? -9.112 9.868 -9.341 1.00 58.59 400 PHE A O 1
ATOM 3266 N N . LYS A 1 401 ? -8.123 8.615 -7.738 1.00 49.88 401 LYS A N 1
ATOM 3267 C CA . LYS A 1 401 ? -8.925 9.120 -6.608 1.00 49.88 401 LYS A CA 1
ATOM 3268 C C . LYS A 1 401 ? -8.831 10.657 -6.572 1.00 49.88 401 LYS A C 1
ATOM 3270 O O . LYS A 1 401 ? -7.754 11.201 -6.337 1.00 49.88 401 LYS A O 1
ATOM 3275 N N . GLY A 1 402 ? -9.944 11.338 -6.856 1.00 45.62 402 GLY A N 1
ATOM 3276 C CA . GLY A 1 402 ? -10.069 12.801 -6.801 1.00 45.62 402 GLY A CA 1
ATOM 3277 C C . GLY A 1 402 ? -9.813 13.585 -8.099 1.00 45.62 402 GLY A C 1
ATOM 3278 O O . GLY A 1 402 ? -9.907 14.809 -8.067 1.00 45.62 402 GLY A O 1
ATOM 3279 N N . TYR A 1 403 ? -9.523 12.945 -9.242 1.00 47.34 403 TYR A N 1
ATOM 3280 C CA . TYR A 1 403 ? -9.341 13.658 -10.519 1.00 47.34 403 TYR A CA 1
ATOM 3281 C C . TYR A 1 403 ? -10.542 13.502 -11.458 1.00 47.34 403 TYR A C 1
ATOM 3283 O O . TYR A 1 403 ? -11.055 12.408 -11.656 1.00 47.34 403 TYR A O 1
ATOM 3291 N N . ARG A 1 404 ? -10.916 14.597 -12.135 1.00 52.94 404 ARG A N 1
ATOM 3292 C CA . ARG A 1 404 ? -12.006 14.660 -13.134 1.00 52.94 404 ARG A CA 1
ATOM 3293 C C . ARG A 1 404 ? -11.683 13.995 -14.487 1.00 52.94 404 ARG A C 1
ATOM 3295 O O . ARG A 1 404 ? -12.500 14.047 -15.402 1.00 52.94 404 ARG A O 1
ATOM 3302 N N . ARG A 1 405 ? -10.484 13.424 -14.663 1.00 63.97 405 ARG A N 1
ATOM 3303 C CA . ARG A 1 405 ? -10.037 12.877 -15.956 1.00 63.97 405 ARG A CA 1
ATOM 3304 C C . ARG A 1 405 ? -10.395 11.400 -16.070 1.00 63.97 405 ARG A C 1
ATOM 3306 O O . ARG A 1 405 ? -9.769 10.562 -15.422 1.00 63.97 405 ARG A O 1
ATOM 3313 N N . HIS A 1 406 ? -11.357 11.113 -16.938 1.00 80.56 406 HIS A N 1
ATOM 3314 C CA . HIS A 1 406 ? -11.711 9.759 -17.337 1.00 80.56 406 HIS A CA 1
ATOM 3315 C C . HIS A 1 406 ? -10.840 9.322 -18.515 1.00 80.56 406 HIS A C 1
ATOM 3317 O O . HIS A 1 406 ? -10.579 10.113 -19.422 1.00 80.56 406 HIS A O 1
ATOM 3323 N N . GLN A 1 407 ? -10.363 8.081 -18.501 1.00 82.75 407 GLN A N 1
ATOM 3324 C CA . GLN A 1 407 ? -9.556 7.519 -19.583 1.00 82.75 407 GLN A CA 1
ATOM 3325 C C . GLN A 1 407 ? -9.947 6.064 -19.825 1.00 82.75 407 GLN A C 1
ATOM 3327 O O . GLN A 1 407 ? -10.280 5.344 -18.885 1.00 82.75 407 GLN A O 1
ATOM 3332 N N . LYS A 1 408 ? -9.895 5.628 -21.088 1.00 88.00 408 LYS A N 1
ATOM 3333 C CA . LYS A 1 408 ? -10.036 4.208 -21.425 1.00 88.00 408 LYS A CA 1
ATOM 3334 C C . LYS A 1 408 ? -8.846 3.424 -20.875 1.00 88.00 408 LYS A C 1
ATOM 3336 O O . LYS A 1 408 ? -7.722 3.935 -20.847 1.00 88.00 408 LYS A O 1
ATOM 3341 N N . ILE A 1 409 ? -9.095 2.184 -20.463 1.00 89.88 409 ILE A N 1
ATOM 3342 C CA . ILE A 1 409 ? -8.035 1.263 -20.051 1.00 89.88 409 ILE A CA 1
ATOM 3343 C C . ILE A 1 409 ? -7.136 1.011 -21.261 1.00 89.88 409 ILE A C 1
ATOM 3345 O O . ILE A 1 409 ? -7.600 0.618 -22.326 1.00 89.88 409 ILE A O 1
ATOM 3349 N N . ARG A 1 410 ? -5.841 1.279 -21.102 1.00 91.75 410 ARG A N 1
ATOM 3350 C CA . ARG A 1 410 ? -4.817 0.991 -22.107 1.00 91.75 410 ARG A CA 1
ATOM 3351 C C . ARG A 1 410 ? -3.468 0.795 -21.439 1.00 91.75 410 ARG A C 1
ATOM 3353 O O . ARG A 1 410 ? -3.223 1.312 -20.346 1.00 91.75 410 ARG A O 1
ATOM 3360 N N . ASN A 1 411 ? -2.577 0.093 -22.128 1.00 92.44 411 ASN A N 1
ATOM 3361 C CA . ASN A 1 411 ? -1.210 -0.097 -21.672 1.00 92.44 411 ASN A CA 1
ATOM 3362 C C . ASN A 1 411 ? -0.409 1.212 -21.819 1.00 92.44 411 ASN A C 1
ATOM 3364 O O . ASN A 1 411 ? -0.127 1.664 -22.927 1.00 92.44 411 ASN A O 1
ATOM 3368 N N . MET A 1 412 ? -0.021 1.813 -20.692 1.00 92.31 412 MET A N 1
ATOM 3369 C CA . MET A 1 412 ? 0.741 3.067 -20.646 1.00 92.31 412 MET A CA 1
ATOM 3370 C C . MET A 1 412 ? 2.263 2.868 -20.726 1.00 92.31 412 MET A C 1
ATOM 3372 O O . MET A 1 412 ? 3.011 3.829 -20.556 1.00 92.31 412 MET A O 1
ATOM 3376 N N . ASN A 1 413 ? 2.761 1.645 -20.942 1.00 94.25 413 ASN A N 1
ATOM 3377 C CA . ASN A 1 413 ? 4.205 1.394 -20.998 1.00 94.25 413 ASN A CA 1
ATOM 3378 C C . ASN A 1 413 ? 4.880 2.194 -22.116 1.00 94.25 413 ASN A C 1
ATOM 3380 O O . ASN A 1 413 ? 5.935 2.773 -21.880 1.00 94.25 413 ASN A O 1
ATOM 3384 N N . GLY A 1 414 ? 4.247 2.306 -23.288 1.00 94.69 414 GLY A N 1
ATOM 3385 C CA . GLY A 1 414 ? 4.800 3.072 -24.410 1.00 94.69 414 GLY A CA 1
ATOM 3386 C C . GLY A 1 414 ? 5.055 4.546 -24.077 1.00 94.69 414 GLY A C 1
ATOM 3387 O O . GLY A 1 414 ? 6.040 5.113 -24.531 1.00 94.69 414 GLY A O 1
ATOM 3388 N N . GLU A 1 415 ? 4.219 5.167 -23.240 1.00 93.25 415 GLU A N 1
ATOM 3389 C CA . GLU A 1 415 ? 4.433 6.550 -22.788 1.00 93.25 415 GLU A CA 1
ATOM 3390 C C . GLU A 1 415 ? 5.590 6.664 -21.801 1.00 93.25 415 GLU A C 1
ATOM 3392 O O . GLU A 1 415 ? 6.364 7.612 -21.878 1.00 93.25 415 GLU A O 1
ATOM 3397 N N . SER A 1 416 ? 5.740 5.691 -20.900 1.00 94.94 416 SER A N 1
ATOM 3398 C CA . SER A 1 416 ? 6.894 5.656 -20.002 1.00 94.94 416 SER A CA 1
ATOM 3399 C C . SER A 1 416 ? 8.202 5.475 -20.776 1.00 94.94 416 SER A C 1
ATOM 3401 O O . SER A 1 416 ? 9.166 6.163 -20.468 1.00 94.94 416 SER A O 1
ATOM 3403 N N . PHE A 1 417 ? 8.238 4.622 -21.806 1.00 95.50 417 PHE A N 1
ATOM 3404 C CA . PHE A 1 417 ? 9.436 4.445 -22.638 1.00 95.50 417 PHE A CA 1
ATOM 3405 C C . PHE A 1 417 ? 9.833 5.714 -23.403 1.00 95.50 417 PHE A C 1
ATOM 3407 O O . PHE A 1 417 ? 11.017 6.006 -23.494 1.00 95.50 417 PHE A O 1
ATOM 3414 N N . LYS A 1 418 ? 8.869 6.520 -23.870 1.00 97.06 418 LYS A N 1
ATOM 3415 C CA . LYS A 1 418 ? 9.155 7.821 -24.509 1.00 97.06 418 LYS A CA 1
ATOM 3416 C C . LYS A 1 418 ? 9.853 8.826 -23.583 1.00 97.06 418 LYS A C 1
ATOM 3418 O O . LYS A 1 418 ? 10.448 9.776 -24.073 1.00 97.06 418 LYS A O 1
ATOM 3423 N N . ASN A 1 419 ? 9.769 8.631 -22.266 1.00 96.38 419 ASN A N 1
ATOM 3424 C CA . ASN A 1 419 ? 10.377 9.505 -21.260 1.00 96.38 419 ASN A CA 1
ATOM 3425 C C . ASN A 1 419 ? 11.728 8.978 -20.737 1.00 96.38 419 ASN A C 1
ATOM 3427 O O . ASN A 1 419 ? 12.205 9.469 -19.709 1.00 96.38 419 ASN A O 1
ATOM 3431 N N . LEU A 1 420 ? 12.301 7.950 -21.370 1.00 96.94 420 LEU A N 1
ATOM 3432 C CA . LEU A 1 420 ? 13.586 7.359 -21.000 1.00 96.94 420 LEU A CA 1
ATOM 3433 C C . LEU A 1 420 ? 14.622 7.637 -22.092 1.00 96.94 420 LEU A C 1
ATOM 3435 O O . LEU A 1 420 ? 14.350 7.410 -23.269 1.00 96.94 420 LEU A O 1
ATOM 3439 N N . SER A 1 421 ? 15.803 8.111 -21.696 1.00 98.00 421 SER A N 1
ATOM 3440 C CA . SER A 1 421 ? 16.977 8.167 -22.575 1.00 98.00 421 SER A CA 1
ATOM 3441 C C . SER A 1 421 ? 17.652 6.793 -22.697 1.00 98.00 421 SER A C 1
ATOM 3443 O O . SER A 1 421 ? 17.362 5.872 -21.932 1.00 98.00 421 SER A O 1
ATOM 3445 N N . GLU A 1 422 ? 18.597 6.650 -23.626 1.00 97.88 422 GLU A N 1
ATOM 3446 C CA . GLU A 1 422 ? 19.434 5.443 -23.731 1.00 97.88 422 GLU A CA 1
ATOM 3447 C C . GLU A 1 422 ? 20.270 5.205 -22.463 1.00 97.88 422 GLU A C 1
ATOM 3449 O O . GLU A 1 422 ? 20.397 4.073 -21.991 1.00 97.88 422 GLU A O 1
ATOM 3454 N N . GLU A 1 423 ? 20.778 6.281 -21.858 1.00 98.12 423 GLU A N 1
ATOM 3455 C CA . GLU A 1 423 ? 21.464 6.227 -20.566 1.00 98.12 423 GLU A CA 1
ATOM 3456 C C . GLU A 1 423 ? 20.514 5.758 -19.457 1.00 98.12 423 GLU A C 1
ATOM 3458 O O . GLU A 1 423 ? 20.875 4.884 -18.670 1.00 98.12 423 GLU A O 1
ATOM 3463 N N . ASP A 1 424 ? 19.270 6.257 -19.434 1.00 98.38 424 ASP A N 1
ATOM 3464 C CA . ASP A 1 424 ? 18.285 5.803 -18.456 1.00 98.38 424 ASP A CA 1
ATOM 3465 C C . ASP A 1 424 ? 18.006 4.300 -18.599 1.00 98.38 424 ASP A C 1
ATOM 3467 O O . ASP A 1 424 ? 17.910 3.586 -17.598 1.00 98.38 424 ASP A O 1
ATOM 3471 N N . ILE A 1 425 ? 17.858 3.818 -19.838 1.00 98.38 425 ILE A N 1
ATOM 3472 C CA . ILE A 1 425 ? 17.658 2.396 -20.135 1.00 98.38 425 ILE A CA 1
ATOM 3473 C C . ILE A 1 425 ? 18.857 1.593 -19.630 1.00 98.38 425 ILE A C 1
ATOM 3475 O O . ILE A 1 425 ? 18.658 0.639 -18.882 1.00 98.38 425 ILE A O 1
ATOM 3479 N N . THR A 1 426 ? 20.080 2.020 -19.946 1.00 98.44 426 THR A N 1
ATOM 3480 C CA . THR A 1 426 ? 21.326 1.377 -19.497 1.00 98.44 426 THR A CA 1
ATOM 3481 C C . THR A 1 426 ? 21.394 1.281 -17.971 1.00 98.44 426 THR A C 1
ATOM 3483 O O . THR A 1 426 ? 21.668 0.217 -17.408 1.00 98.44 426 THR A O 1
ATOM 3486 N N . ASP A 1 427 ? 21.089 2.377 -17.279 1.00 98.56 427 ASP A N 1
ATOM 3487 C CA . ASP A 1 427 ? 21.081 2.446 -15.821 1.00 98.56 427 ASP A CA 1
ATOM 3488 C C . ASP A 1 427 ? 20.023 1.530 -15.201 1.00 98.56 427 ASP A C 1
ATOM 3490 O O . ASP A 1 427 ? 20.291 0.833 -14.220 1.00 98.56 427 ASP A O 1
ATOM 3494 N N . ILE A 1 428 ? 18.819 1.492 -15.771 1.00 98.56 428 ILE A N 1
ATOM 3495 C CA . ILE A 1 428 ? 17.761 0.602 -15.292 1.00 98.56 428 ILE A CA 1
ATOM 3496 C C . ILE A 1 428 ? 18.130 -0.860 -15.562 1.00 98.56 428 ILE A C 1
ATOM 3498 O O . ILE A 1 428 ? 17.962 -1.691 -14.668 1.00 98.56 428 ILE A O 1
ATOM 3502 N N . SER A 1 429 ? 18.657 -1.178 -16.747 1.00 98.25 429 SER A N 1
ATOM 3503 C CA . SER A 1 429 ? 19.136 -2.516 -17.108 1.00 98.25 429 SER A CA 1
ATOM 3504 C C . SER A 1 429 ? 20.161 -3.007 -16.090 1.00 98.25 429 SER A C 1
ATOM 3506 O O . SER A 1 429 ? 20.014 -4.106 -15.556 1.00 98.25 429 SER A O 1
ATOM 3508 N N . ARG A 1 430 ? 21.144 -2.169 -15.742 1.00 98.50 430 ARG A N 1
ATOM 3509 C CA . ARG A 1 430 ? 22.180 -2.493 -14.753 1.00 98.50 430 ARG A CA 1
ATOM 3510 C C . ARG A 1 430 ? 21.598 -2.834 -13.379 1.00 98.50 430 ARG A C 1
ATOM 3512 O O . ARG A 1 430 ? 22.007 -3.816 -12.767 1.00 98.50 430 ARG A O 1
ATOM 3519 N N . GLU A 1 431 ? 20.634 -2.053 -12.902 1.00 98.62 431 GLU A N 1
ATOM 3520 C CA . GLU A 1 431 ? 20.128 -2.148 -11.524 1.00 98.62 431 GLU A CA 1
ATOM 3521 C C . GLU A 1 431 ? 18.959 -3.132 -11.342 1.00 98.62 431 GLU A C 1
ATOM 3523 O O . GLU A 1 431 ? 18.733 -3.648 -10.245 1.00 98.62 431 GLU A O 1
ATOM 3528 N N . ALA A 1 432 ? 18.183 -3.378 -12.401 1.00 97.75 432 ALA A N 1
ATOM 3529 C CA . ALA A 1 432 ? 16.953 -4.169 -12.358 1.00 97.75 432 ALA A CA 1
ATOM 3530 C C . ALA A 1 432 ? 17.000 -5.467 -13.175 1.00 97.75 432 ALA A C 1
ATOM 3532 O O . ALA A 1 432 ? 16.033 -6.233 -13.131 1.00 97.75 432 ALA A O 1
ATOM 3533 N N . ALA A 1 433 ? 18.105 -5.759 -13.876 1.00 96.88 433 ALA A N 1
ATOM 3534 C CA . ALA A 1 433 ? 18.260 -6.974 -14.680 1.00 96.88 433 ALA A CA 1
ATOM 3535 C C . ALA A 1 433 ? 17.810 -8.272 -13.980 1.00 96.88 433 ALA A C 1
ATOM 3537 O O . ALA A 1 433 ? 17.112 -9.055 -14.633 1.00 96.88 433 ALA A O 1
ATOM 3538 N N . PRO A 1 434 ? 18.147 -8.539 -12.697 1.00 97.31 434 PRO A N 1
ATOM 3539 C CA . PRO A 1 434 ? 17.755 -9.788 -12.048 1.00 97.31 434 PRO A CA 1
ATOM 3540 C C . PRO A 1 434 ? 16.238 -10.000 -12.045 1.00 97.31 434 PRO A C 1
ATOM 3542 O O . PRO A 1 434 ? 15.754 -11.047 -12.483 1.00 97.31 434 PRO A O 1
ATOM 3545 N N . MET A 1 435 ? 15.472 -9.000 -11.601 1.00 96.94 435 MET A N 1
ATOM 3546 C CA . MET A 1 435 ? 14.015 -9.102 -11.549 1.00 96.94 435 MET A CA 1
ATOM 3547 C C . MET A 1 435 ? 13.359 -8.915 -12.920 1.00 96.94 435 MET A C 1
ATOM 3549 O O . MET A 1 435 ? 12.361 -9.580 -13.191 1.00 96.94 435 MET A O 1
ATOM 3553 N N . LEU A 1 436 ? 13.927 -8.108 -13.826 1.00 92.62 436 LEU A N 1
ATOM 3554 C CA . LEU A 1 436 ? 13.445 -8.009 -15.213 1.00 92.62 436 LEU A CA 1
ATOM 3555 C C . LEU A 1 436 ? 13.443 -9.390 -15.878 1.00 92.62 436 LEU A C 1
ATOM 3557 O O . LEU A 1 436 ? 12.390 -9.855 -16.316 1.00 92.62 436 LEU A O 1
ATOM 3561 N N . LYS A 1 437 ? 14.580 -10.097 -15.830 1.00 94.12 437 LYS A N 1
ATOM 3562 C CA . LYS A 1 437 ? 14.705 -11.472 -16.337 1.00 94.12 437 LYS A CA 1
ATOM 3563 C C . LYS A 1 437 ? 13.737 -12.419 -15.632 1.00 94.12 437 LYS A C 1
ATOM 3565 O O . LYS A 1 437 ? 13.073 -13.218 -16.287 1.00 94.12 437 LYS A O 1
ATOM 3570 N N . ARG A 1 438 ? 13.619 -12.318 -14.301 1.00 93.12 438 ARG A N 1
ATOM 3571 C CA . ARG A 1 438 ? 12.752 -13.199 -13.501 1.00 93.12 438 ARG A CA 1
ATOM 3572 C C . ARG A 1 438 ? 11.273 -13.093 -13.877 1.00 93.12 438 ARG A C 1
ATOM 3574 O O . ARG A 1 438 ? 10.590 -14.111 -13.850 1.00 93.12 438 ARG A O 1
ATOM 3581 N N . PHE A 1 439 ? 10.794 -11.904 -14.240 1.00 89.56 439 PHE A N 1
ATOM 3582 C CA . PHE A 1 439 ? 9.415 -11.680 -14.694 1.00 89.56 439 PHE A CA 1
ATOM 3583 C C . PHE A 1 439 ? 9.245 -11.730 -16.221 1.00 89.56 439 PHE A C 1
ATOM 3585 O O . PHE A 1 439 ? 8.167 -11.416 -16.726 1.00 89.56 439 PHE A O 1
ATOM 3592 N N . GLY A 1 440 ? 10.283 -12.126 -16.964 1.00 91.06 440 GLY A N 1
ATOM 3593 C CA . GLY A 1 440 ? 10.223 -12.257 -18.420 1.00 91.06 440 GLY A CA 1
ATOM 3594 C C . GLY A 1 440 ? 10.109 -10.921 -19.156 1.00 91.06 440 GLY A C 1
ATOM 3595 O O . GLY A 1 440 ? 9.466 -10.851 -20.202 1.00 91.06 440 GLY A O 1
ATOM 3596 N N . TYR A 1 441 ? 10.680 -9.851 -18.603 1.00 90.88 441 TYR A N 1
ATOM 3597 C CA . TYR A 1 441 ? 10.918 -8.611 -19.338 1.00 90.88 441 TYR A CA 1
ATOM 3598 C C . TYR A 1 441 ? 12.304 -8.670 -19.997 1.00 90.88 441 TYR A C 1
ATOM 3600 O O . TYR A 1 441 ? 13.252 -9.136 -19.356 1.00 90.88 441 TYR A O 1
ATOM 3608 N N . PRO A 1 442 ? 12.448 -8.202 -21.250 1.00 88.50 442 PRO A N 1
ATOM 3609 C CA . PRO A 1 442 ? 13.760 -8.091 -21.871 1.00 88.50 442 PRO A CA 1
ATOM 3610 C C . PRO A 1 442 ? 14.622 -7.104 -21.080 1.00 88.50 442 PRO A C 1
ATOM 3612 O O . PRO A 1 442 ? 14.124 -6.085 -20.596 1.00 88.50 442 PRO A O 1
ATOM 3615 N N . VAL A 1 443 ? 15.907 -7.428 -20.945 1.00 95.19 443 VAL A N 1
ATOM 3616 C CA . VAL A 1 443 ? 16.920 -6.462 -20.517 1.00 95.19 443 VAL A CA 1
ATOM 3617 C C . VAL A 1 443 ? 17.429 -5.813 -21.793 1.00 95.19 443 VAL A C 1
ATOM 3619 O O . VAL A 1 443 ? 17.984 -6.516 -22.636 1.00 95.19 443 VAL A O 1
ATOM 3622 N N . LEU A 1 444 ? 17.115 -4.530 -21.943 1.00 91.69 444 LEU A N 1
ATOM 3623 C CA . LEU A 1 444 ? 17.413 -3.712 -23.115 1.00 91.69 444 LEU A CA 1
ATOM 3624 C C . LEU A 1 444 ? 18.833 -3.157 -23.079 1.00 91.69 444 LEU A C 1
ATOM 3626 O O . LEU A 1 444 ? 19.326 -2.887 -21.952 1.00 91.69 444 LEU A O 1
#

Sequence (444 aa):
MLKRFGLKATVAIVTGYVGKNYPLYRVQPCPFMGIPHLEELIEEGWEIASHSVTHRHFLKAGAELIKEEVLKELLDSKQWIIDNLGVEPTKFAFPADMATSWQIELANEHYDYVRPIPSRADAIIHRIKLNDKGQKVVDSAYDINPKLKKILRIGSGTPTNTRSHTRSHTHTRSREPNWIFLTGCNNSGTTLLDYLLGLHPDIDPLVVESHQIQINGIVTTYPRQFILPSPAVIRRPDGKRLNRVWTENLPVFREPIVEPPIMKYGLQQARKTTDGTLTMGKSQLTMVRMPWTQKHFPRAKFIILVRNGYCVAEGTRRRYNVYLERWKDEAPMTVARAARHWNKAHEVMLNDTKDLRDYAVIRYEDLCRDPADMLRRLVEFFDLPPFDYEEVLAKPIPIFKGYRRHQKIRNMNGESFKNLSEEDITDISREAAPMLKRFGYPVL

Organism: NCBI:txid412755

InterPro domains:
  IPR002509 NodB homology domain [PF01522] (1-96)
  IPR002509 NodB homology domain [PS51677] (1-221)
  IPR011330 Glycoside hydrolase/deacetylase, beta/alpha-barrel [SSF88713] (1-114)
  IPR027417 P-loop containing nucleoside triphosphate hydrolase [G3DSA:3.40.50.300] (164-443)
  IPR027417 P-loop containing nucleoside triphosphate hydrolase [SSF52540] (175-442)